Protein AF-A0A2W2B4K6-F1 (afdb_monomer_lite)

Structure (mmCIF, N/CA/C/O backbone):
data_AF-A0A2W2B4K6-F1
#
_entry.id   AF-A0A2W2B4K6-F1
#
loop_
_atom_site.group_PDB
_atom_site.id
_atom_site.type_symbol
_atom_site.label_atom_id
_atom_site.label_alt_id
_atom_site.label_comp_id
_atom_site.label_asym_id
_atom_site.label_entity_id
_atom_site.label_seq_id
_atom_site.pdbx_PDB_ins_code
_atom_site.Cartn_x
_atom_site.Cartn_y
_atom_site.Cartn_z
_atom_site.occupancy
_atom_site.B_iso_or_equiv
_atom_site.auth_seq_id
_atom_site.auth_comp_id
_atom_site.auth_asym_id
_atom_site.auth_atom_id
_atom_site.pdbx_PDB_model_num
ATOM 1 N N . MET A 1 1 ? 2.779 28.122 39.895 1.00 42.47 1 MET A N 1
ATOM 2 C CA . MET A 1 1 ? 2.710 26.647 40.014 1.00 42.47 1 MET A CA 1
ATOM 3 C C . MET A 1 1 ? 1.410 26.204 39.347 1.00 42.47 1 MET A C 1
ATOM 5 O O . MET A 1 1 ? 0.460 26.956 39.490 1.00 42.47 1 MET A O 1
ATOM 9 N N . ASN A 1 2 ? 1.430 25.113 38.557 1.00 39.84 2 ASN A N 1
ATOM 10 C CA . ASN A 1 2 ? 0.321 24.430 37.824 1.00 39.84 2 ASN A CA 1
ATOM 11 C C . ASN A 1 2 ? 0.581 24.137 36.326 1.00 39.84 2 ASN A C 1
ATOM 13 O O . ASN A 1 2 ? -0.271 23.566 35.656 1.00 39.84 2 ASN A O 1
ATOM 17 N N . GLY A 1 3 ? 1.775 24.418 35.790 1.00 47.66 3 GLY A N 1
ATOM 18 C CA . GLY A 1 3 ? 2.101 24.098 34.386 1.00 47.66 3 GLY A CA 1
ATOM 19 C C . GLY A 1 3 ? 2.196 22.598 34.047 1.00 47.66 3 GLY A C 1
ATOM 20 O O . GLY A 1 3 ? 2.200 22.253 32.872 1.00 47.66 3 GLY A O 1
ATOM 21 N N . GLY A 1 4 ? 2.275 21.709 35.048 1.00 59.69 4 GLY A N 1
ATOM 22 C CA . GLY A 1 4 ? 2.431 20.257 34.852 1.00 59.69 4 GLY A CA 1
ATOM 23 C C . GLY A 1 4 ? 1.150 19.427 35.003 1.00 59.69 4 GLY A C 1
ATOM 24 O O . GLY A 1 4 ? 1.074 18.337 34.445 1.00 59.69 4 GLY A O 1
ATOM 25 N N . GLU A 1 5 ? 0.134 19.929 35.711 1.00 73.75 5 GLU A N 1
ATOM 26 C CA . GLU A 1 5 ? -1.104 19.170 35.965 1.00 73.75 5 GLU A CA 1
ATOM 27 C C . GLU A 1 5 ? -1.989 19.079 34.719 1.00 73.75 5 GLU A C 1
ATOM 29 O O . GLU A 1 5 ? -2.530 18.018 34.417 1.00 73.75 5 GLU A O 1
ATOM 34 N N . PHE A 1 6 ? -2.090 20.168 33.951 1.00 79.38 6 PHE A N 1
ATOM 35 C CA . PHE A 1 6 ? -2.916 20.199 32.746 1.00 79.38 6 PHE A CA 1
ATOM 36 C C . PHE A 1 6 ? -2.385 19.276 31.629 1.00 79.38 6 PHE A C 1
ATOM 38 O O . PHE A 1 6 ? -3.159 18.448 31.154 1.00 79.38 6 PHE A O 1
ATOM 45 N N . PRO A 1 7 ? -1.087 19.300 31.244 1.00 79.75 7 PRO A N 1
ATOM 46 C CA . PRO A 1 7 ? -0.559 18.361 30.249 1.00 79.75 7 PRO A CA 1
ATOM 47 C C . PRO A 1 7 ? -0.682 16.891 30.662 1.00 79.75 7 PRO A C 1
ATOM 49 O O . PRO A 1 7 ? -0.942 16.042 29.813 1.00 79.75 7 PRO A O 1
ATOM 52 N N . LYS A 1 8 ? -0.525 16.591 31.960 1.00 84.00 8 LYS A N 1
ATOM 53 C CA . LYS A 1 8 ? -0.705 15.237 32.496 1.00 84.00 8 LYS A CA 1
ATOM 54 C C . LYS A 1 8 ? -2.150 14.766 32.320 1.00 84.00 8 LYS A C 1
ATOM 56 O O . LYS A 1 8 ? -2.368 13.699 31.759 1.00 84.00 8 LYS A O 1
ATOM 61 N N . LYS A 1 9 ? -3.119 15.601 32.706 1.00 87.06 9 LYS A N 1
ATOM 62 C CA . LYS A 1 9 ? -4.549 15.314 32.537 1.00 87.06 9 LYS A CA 1
ATOM 63 C C . LYS A 1 9 ? -4.937 15.117 31.067 1.00 87.06 9 LYS A C 1
ATOM 65 O O . LYS A 1 9 ? -5.669 14.192 30.748 1.00 87.06 9 LYS A O 1
ATOM 70 N N . VAL A 1 10 ? -4.399 15.935 30.158 1.00 86.44 10 VAL A N 1
ATOM 71 C CA . VAL A 1 10 ? -4.611 15.769 28.706 1.00 86.44 10 VAL A CA 1
ATOM 72 C C . VAL A 1 10 ? -4.097 14.407 28.221 1.00 86.44 10 VAL A C 1
ATOM 74 O O . VAL A 1 10 ? -4.743 13.780 27.384 1.00 86.44 10 VAL A O 1
ATOM 77 N N . GLY A 1 11 ? -2.962 13.935 28.747 1.00 86.50 11 GLY A N 1
ATOM 78 C CA . GLY A 1 11 ? -2.450 12.589 28.476 1.00 86.50 11 GLY A CA 1
ATOM 79 C C . GLY A 1 11 ? -3.381 11.487 28.989 1.00 86.50 11 GLY A C 1
ATOM 80 O O . GLY A 1 11 ? -3.758 10.607 28.220 1.00 86.50 11 GLY A O 1
ATOM 81 N N . GLU A 1 12 ? -3.815 11.588 30.248 1.00 90.25 12 GLU A N 1
ATOM 82 C CA . GLU A 1 12 ? -4.746 10.642 30.886 1.00 90.25 12 GLU A CA 1
ATOM 83 C C . GLU A 1 12 ? -6.092 10.556 30.139 1.00 90.25 12 GLU A C 1
ATOM 85 O O . GLU A 1 12 ? -6.600 9.457 29.906 1.00 90.25 12 GLU A O 1
ATOM 90 N N . ASP A 1 13 ? -6.633 11.694 29.686 1.00 91.81 13 ASP A N 1
ATOM 91 C CA . ASP A 1 13 ? -7.831 11.757 28.837 1.00 91.81 13 ASP A CA 1
ATOM 92 C C . ASP A 1 13 ? -7.611 11.023 27.506 1.00 91.81 13 ASP A C 1
ATOM 94 O O . ASP A 1 13 ? -8.485 10.293 27.037 1.00 91.81 13 ASP A O 1
ATOM 98 N N . GLY A 1 14 ? -6.429 11.187 26.903 1.00 92.94 14 GLY A N 1
ATOM 99 C CA . GLY A 1 14 ? -6.029 10.493 25.680 1.00 92.94 14 GLY A CA 1
ATOM 100 C C . GLY A 1 14 ? -6.038 8.979 25.829 1.00 92.94 14 GLY A C 1
ATOM 101 O O . GLY A 1 14 ? -6.604 8.266 24.999 1.00 92.94 14 GLY A O 1
ATOM 102 N N . GLU A 1 15 ? -5.451 8.485 26.914 1.00 94.25 15 GLU A N 1
ATOM 103 C CA . GLU A 1 15 ? -5.460 7.062 27.221 1.00 94.25 15 GLU A CA 1
ATOM 104 C C . GLU A 1 15 ? -6.865 6.539 27.557 1.00 94.25 15 GLU A C 1
ATOM 106 O O . GLU A 1 15 ? -7.205 5.423 27.162 1.00 94.25 15 GLU A O 1
ATOM 111 N N . LYS A 1 16 ? -7.698 7.321 28.266 1.00 94.31 16 LYS A N 1
ATOM 112 C CA . LYS A 1 16 ? -9.103 6.965 28.542 1.00 94.31 16 LYS A CA 1
ATOM 113 C C . LYS A 1 16 ? -9.888 6.819 27.239 1.00 94.31 16 LYS A C 1
ATOM 115 O O . LYS A 1 16 ? -10.525 5.789 27.039 1.00 94.31 16 LYS A O 1
ATOM 120 N N . MET A 1 17 ? -9.780 7.789 26.328 1.00 95.62 17 MET A N 1
ATOM 121 C CA . MET A 1 17 ? -10.431 7.717 25.015 1.00 95.62 17 MET A CA 1
ATOM 122 C C . MET A 1 17 ? -9.962 6.508 24.209 1.00 95.62 17 MET A C 1
ATOM 124 O O . MET A 1 17 ? -10.794 5.804 23.643 1.00 95.62 17 MET A O 1
ATOM 128 N N . MET A 1 18 ? -8.653 6.229 24.191 1.00 96.75 18 MET A N 1
ATOM 129 C CA . MET A 1 18 ? -8.112 5.037 23.534 1.00 96.75 18 MET A CA 1
ATOM 130 C C . MET A 1 18 ? -8.705 3.757 24.137 1.00 96.75 18 MET A C 1
ATOM 132 O O . MET A 1 18 ? -9.171 2.898 23.396 1.00 96.75 18 MET A O 1
ATOM 136 N N . ARG A 1 19 ? -8.727 3.628 25.471 1.00 95.94 19 ARG A N 1
ATOM 137 C CA . ARG A 1 19 ? -9.280 2.457 26.172 1.00 95.94 19 ARG A CA 1
ATOM 138 C C . ARG A 1 19 ? -10.757 2.234 25.851 1.00 95.94 19 ARG A C 1
ATOM 140 O O . ARG A 1 19 ? -11.129 1.120 25.488 1.00 95.94 19 ARG A O 1
ATOM 147 N N . GLU A 1 20 ? -11.583 3.274 25.933 1.00 95.75 20 GLU A N 1
ATOM 148 C CA . GLU A 1 20 ? -13.016 3.160 25.637 1.00 95.75 20 GLU A CA 1
ATOM 149 C C . GLU A 1 20 ? -13.277 2.896 24.147 1.00 95.75 20 GLU A C 1
ATOM 151 O O . GLU A 1 20 ? -14.120 2.065 23.811 1.00 95.75 20 GLU A O 1
ATOM 156 N N . PHE A 1 21 ? -12.508 3.512 23.242 1.00 96.81 21 PHE A N 1
ATOM 157 C CA . PHE A 1 21 ? -12.564 3.198 21.812 1.00 96.81 21 PHE A CA 1
ATOM 158 C C . PHE A 1 21 ? -12.221 1.727 21.543 1.00 96.81 21 PHE A C 1
ATOM 160 O O . PHE A 1 21 ? -12.970 1.021 20.870 1.00 96.81 21 PHE A O 1
ATOM 167 N N . LEU A 1 22 ? -11.112 1.243 22.106 1.00 97.00 22 LEU A N 1
ATOM 168 C CA . LEU A 1 22 ? -10.644 -0.130 21.931 1.00 97.00 22 LEU A CA 1
ATOM 169 C C . LEU A 1 22 ? -11.636 -1.149 22.510 1.00 97.00 22 LEU A C 1
ATOM 171 O O . LEU A 1 22 ? -11.929 -2.167 21.880 1.00 97.00 22 LEU A O 1
ATOM 175 N N . LYS A 1 23 ? -12.253 -0.843 23.652 1.00 95.38 23 LYS A N 1
ATOM 176 C CA . LYS A 1 23 ? -13.333 -1.649 24.231 1.00 95.38 23 LYS A CA 1
ATOM 177 C C . LYS A 1 23 ? -14.533 -1.787 23.287 1.00 95.38 23 LYS A C 1
ATOM 179 O O . LYS A 1 23 ? -15.067 -2.890 23.166 1.00 95.38 23 LYS A O 1
ATOM 184 N N . LEU A 1 24 ? -14.929 -0.718 22.587 1.00 93.56 24 LEU A N 1
ATOM 185 C CA . LEU A 1 24 ? -16.038 -0.749 21.617 1.00 93.56 24 LEU A CA 1
ATOM 186 C C . LEU A 1 24 ? -15.774 -1.677 20.429 1.00 93.56 24 LEU A C 1
ATOM 188 O O . LEU A 1 24 ? -16.715 -2.246 19.880 1.00 93.56 24 LEU A O 1
ATOM 192 N N . VAL A 1 25 ? -14.509 -1.849 20.049 1.00 95.69 25 VAL A N 1
ATOM 193 C CA . VAL A 1 25 ? -14.090 -2.710 18.934 1.00 95.69 25 VAL A CA 1
ATOM 194 C C . VAL A 1 25 ? -13.622 -4.097 19.395 1.00 95.69 25 VAL A C 1
ATOM 196 O O . VAL A 1 25 ? -12.942 -4.817 18.666 1.00 95.69 25 VAL A O 1
ATOM 199 N N . GLY A 1 26 ? -14.006 -4.496 20.612 1.00 94.69 26 GLY A N 1
ATOM 200 C CA . GLY A 1 26 ? -13.801 -5.846 21.138 1.00 94.69 26 GLY A CA 1
ATOM 201 C C . GLY A 1 26 ? -12.516 -6.057 21.936 1.00 94.69 26 GLY A C 1
ATOM 202 O O . GLY A 1 26 ? -12.251 -7.180 22.356 1.00 94.69 26 GLY A O 1
ATOM 203 N N . TRP A 1 27 ? -11.731 -5.009 22.191 1.00 96.25 27 TRP A N 1
ATOM 204 C CA . TRP A 1 27 ? -10.472 -5.084 22.943 1.00 96.25 27 TRP A CA 1
ATOM 205 C C . TRP A 1 27 ? -10.688 -4.717 24.420 1.00 96.25 27 TRP A C 1
ATOM 207 O O . TRP A 1 27 ? -9.952 -3.934 25.015 1.00 96.25 27 TRP A O 1
ATOM 217 N N . GLY A 1 28 ? -11.753 -5.255 25.024 1.00 89.12 28 GLY A N 1
ATOM 218 C CA . GLY A 1 28 ? -12.202 -4.870 26.370 1.00 89.12 28 GLY A CA 1
ATOM 219 C C . GLY A 1 28 ? -11.275 -5.292 27.516 1.00 89.12 28 GLY A C 1
ATOM 220 O O . GLY A 1 28 ? -11.374 -4.732 28.602 1.00 89.12 28 GLY A O 1
ATOM 221 N N . ALA A 1 29 ? -10.370 -6.246 27.280 1.00 89.19 29 ALA A N 1
ATOM 222 C CA . ALA A 1 29 ? -9.366 -6.713 28.240 1.00 89.19 29 ALA A CA 1
ATOM 223 C C . ALA A 1 29 ? -7.969 -6.142 27.929 1.00 89.19 29 ALA A C 1
ATOM 225 O O . ALA A 1 29 ? -6.971 -6.856 28.006 1.00 89.19 29 ALA A O 1
ATOM 226 N N . LEU A 1 30 ? -7.900 -4.872 27.515 1.00 91.94 30 LEU A N 1
ATOM 227 C CA . LEU A 1 30 ? -6.635 -4.186 27.257 1.00 91.94 30 LEU A CA 1
ATOM 228 C C . LEU A 1 30 ? -5.792 -4.155 28.540 1.00 91.94 30 LEU A C 1
ATOM 230 O O . LEU A 1 30 ? -6.211 -3.573 29.543 1.00 91.94 30 LEU A O 1
ATOM 234 N N . ALA A 1 31 ? -4.604 -4.758 28.502 1.00 90.88 31 ALA A N 1
ATOM 235 C CA . ALA A 1 31 ? -3.658 -4.643 29.600 1.00 90.88 31 ALA A CA 1
ATOM 236 C C . ALA A 1 31 ? -3.233 -3.169 29.744 1.00 90.88 31 ALA A C 1
ATOM 238 O O . ALA A 1 31 ? -3.033 -2.501 28.722 1.00 90.88 31 ALA A O 1
ATOM 239 N N . PRO A 1 32 ? -3.122 -2.646 30.979 1.00 87.69 32 PRO A N 1
ATOM 240 C CA . PRO A 1 32 ? -2.753 -1.255 31.223 1.00 87.69 32 PRO A CA 1
ATOM 241 C C . PRO A 1 32 ? -1.306 -0.968 30.794 1.00 87.69 32 PRO A C 1
ATOM 243 O O . PRO A 1 32 ? -0.609 -1.843 30.276 1.00 87.69 32 PRO A O 1
ATOM 246 N N . ALA A 1 33 ? -0.860 0.273 31.008 1.00 86.69 33 ALA A N 1
ATOM 247 C CA . ALA A 1 33 ? 0.490 0.703 30.669 1.00 86.69 33 ALA A CA 1
ATOM 248 C C . ALA A 1 33 ? 1.554 -0.286 31.177 1.00 86.69 33 ALA A C 1
ATOM 250 O O . ALA A 1 33 ? 1.508 -0.736 32.325 1.00 86.69 33 ALA A O 1
ATOM 251 N N . SER A 1 34 ? 2.501 -0.620 30.302 1.00 88.00 34 SER A N 1
ATOM 252 C CA . SER A 1 34 ? 3.526 -1.635 30.542 1.00 88.00 34 SER A CA 1
ATOM 253 C C . SER A 1 34 ? 4.903 -1.117 30.141 1.00 88.00 34 SER A C 1
ATOM 255 O O . SER A 1 34 ? 5.045 -0.318 29.207 1.00 88.00 34 SER A O 1
ATOM 257 N N . SER A 1 35 ? 5.914 -1.584 30.867 1.00 92.12 35 SER A N 1
ATOM 258 C CA . SER A 1 35 ? 7.314 -1.219 30.688 1.00 92.12 35 SER A CA 1
ATOM 259 C C . SER A 1 35 ? 8.160 -2.476 30.547 1.00 92.12 35 SER A C 1
ATOM 261 O O . SER A 1 35 ? 8.028 -3.404 31.340 1.00 92.12 35 SER A O 1
ATOM 263 N N . PHE A 1 36 ? 9.065 -2.486 29.573 1.00 93.69 36 PHE A N 1
ATOM 264 C CA . PHE A 1 36 ? 9.989 -3.597 29.336 1.00 93.69 36 PHE A CA 1
ATOM 265 C C . PHE A 1 36 ? 11.377 -3.091 28.944 1.00 93.69 36 PHE A C 1
ATOM 267 O O . PHE A 1 36 ? 11.570 -1.911 28.629 1.00 93.69 36 PHE A O 1
ATOM 274 N N . SER A 1 37 ? 12.370 -3.973 29.012 1.00 94.00 37 SER A N 1
ATOM 275 C CA . SER A 1 37 ? 13.773 -3.597 28.868 1.00 94.00 37 SER A CA 1
ATOM 276 C C . SER A 1 37 ? 14.139 -3.350 27.403 1.00 94.00 37 SER A C 1
ATOM 278 O O . SER A 1 37 ? 13.664 -4.007 26.476 1.00 94.00 37 SER A O 1
ATOM 280 N N . CYS A 1 38 ? 15.020 -2.378 27.169 1.00 93.88 38 CYS A N 1
ATOM 281 C CA . CYS A 1 38 ? 15.533 -2.096 25.835 1.00 93.88 38 CYS A CA 1
ATOM 282 C C . CYS A 1 38 ? 16.722 -3.012 25.533 1.00 93.88 38 CYS A C 1
ATOM 284 O O . CYS A 1 38 ? 17.851 -2.746 25.939 1.00 93.88 38 CYS A O 1
ATOM 286 N N . SER A 1 39 ? 16.491 -4.066 24.749 1.00 92.19 39 SER A N 1
ATOM 287 C CA . SER A 1 39 ? 17.544 -5.005 24.326 1.00 92.19 39 SER A CA 1
ATOM 288 C C . SER A 1 39 ? 18.564 -4.404 23.344 1.00 92.19 39 SER A C 1
ATOM 290 O O . SER A 1 39 ? 19.517 -5.077 22.964 1.00 92.19 39 SER A O 1
ATOM 292 N N . LEU A 1 40 ? 18.349 -3.167 22.878 1.00 91.25 40 LEU A N 1
ATOM 293 C CA . LEU A 1 40 ? 19.156 -2.488 21.859 1.00 91.25 40 LEU A CA 1
ATOM 294 C C . LEU A 1 40 ? 19.541 -1.061 22.291 1.00 91.25 40 LEU A C 1
ATOM 296 O O . LEU A 1 40 ? 19.472 -0.130 21.490 1.00 91.25 40 LEU A O 1
ATOM 300 N N . GLY A 1 41 ? 19.923 -0.879 23.561 1.00 89.19 41 GLY A N 1
ATOM 301 C CA . GLY A 1 41 ? 20.151 0.437 24.180 1.00 89.19 41 GLY A CA 1
ATOM 302 C C . GLY A 1 41 ? 21.038 1.390 23.372 1.00 89.19 41 GLY A C 1
ATOM 303 O O . GLY A 1 41 ? 20.648 2.539 23.163 1.00 89.19 41 GLY A O 1
ATOM 304 N N . GLU A 1 42 ? 22.158 0.895 22.836 1.00 87.88 42 GLU A N 1
ATOM 305 C CA . GLU A 1 42 ? 23.093 1.676 22.010 1.00 87.88 42 GLU A CA 1
ATOM 306 C C . GLU A 1 42 ? 22.470 2.136 20.679 1.00 87.88 42 GLU A C 1
ATOM 308 O O . GLU A 1 42 ? 22.658 3.272 20.239 1.00 87.88 42 GLU A O 1
ATOM 313 N N . LYS A 1 43 ? 21.671 1.273 20.040 1.00 88.25 43 LYS A N 1
ATOM 314 C CA . LYS A 1 43 ? 20.946 1.600 18.801 1.00 88.25 43 LYS A CA 1
ATOM 315 C C . LYS A 1 43 ? 19.765 2.536 19.072 1.00 88.25 43 LYS A C 1
ATOM 317 O O . LYS A 1 43 ? 19.390 3.342 18.219 1.00 88.25 43 LYS A O 1
ATOM 322 N N . HIS A 1 44 ? 19.151 2.417 20.247 1.00 88.88 44 HIS A N 1
ATOM 323 C CA . HIS A 1 44 ? 17.943 3.137 20.645 1.00 88.88 44 HIS A CA 1
ATOM 324 C C . HIS A 1 44 ? 18.221 4.378 21.504 1.00 88.88 44 HIS A C 1
ATOM 326 O O . HIS A 1 44 ? 17.296 4.862 22.153 1.00 88.88 44 HIS A O 1
ATOM 332 N N . LYS A 1 45 ? 19.451 4.912 21.487 1.00 85.75 45 LYS A N 1
ATOM 333 C CA . LYS A 1 45 ? 19.875 6.075 22.282 1.00 85.75 45 LYS A CA 1
ATOM 334 C C . LYS A 1 45 ? 18.825 7.186 22.369 1.00 85.75 45 LYS A C 1
ATOM 336 O O . LYS A 1 45 ? 18.281 7.650 21.360 1.00 85.75 45 LYS A O 1
ATOM 341 N N . LEU A 1 46 ? 18.581 7.619 23.601 1.00 77.69 46 LEU A N 1
ATOM 342 C CA . LEU A 1 46 ? 17.797 8.798 23.945 1.00 77.69 46 LEU A CA 1
ATOM 343 C C . LEU A 1 46 ? 18.800 9.886 24.308 1.00 77.69 46 LEU A C 1
ATOM 345 O O . LEU A 1 46 ? 19.395 9.827 25.378 1.00 77.69 46 LEU A O 1
ATOM 349 N N . SER A 1 47 ? 18.989 10.875 23.431 1.00 78.06 47 SER A N 1
ATOM 350 C CA . SER A 1 47 ? 20.108 11.821 23.566 1.00 78.06 47 SER A CA 1
ATOM 351 C C . SER A 1 47 ? 21.454 11.070 23.496 1.00 78.06 47 SER A C 1
ATOM 353 O O . SER A 1 47 ? 21.618 10.189 22.651 1.00 78.06 47 SER A O 1
ATOM 355 N N . ASP A 1 48 ? 22.401 11.406 24.366 1.00 80.12 48 ASP A N 1
ATOM 356 C CA . ASP A 1 48 ? 23.738 10.818 24.435 1.00 80.12 48 ASP A CA 1
ATOM 357 C C . ASP A 1 48 ? 23.798 9.514 25.250 1.00 80.12 48 ASP A C 1
ATOM 359 O O . ASP A 1 48 ? 24.851 8.878 25.301 1.00 80.12 48 ASP A O 1
ATOM 363 N N . SER A 1 49 ? 22.694 9.093 25.881 1.00 85.38 49 SER A N 1
ATOM 364 C CA . SER A 1 49 ? 22.649 7.893 26.720 1.00 85.38 49 SER A CA 1
ATOM 365 C C . SER A 1 49 ? 21.910 6.727 26.069 1.00 85.38 49 SER A C 1
ATOM 367 O O . SER A 1 49 ? 20.917 6.884 25.348 1.00 85.38 49 SER A O 1
ATOM 369 N N . ASP A 1 50 ? 22.400 5.521 26.359 1.00 89.69 50 ASP A N 1
ATOM 370 C CA . ASP A 1 50 ? 21.760 4.278 25.946 1.00 89.69 50 ASP A CA 1
ATOM 371 C C . ASP A 1 50 ? 20.374 4.166 26.576 1.00 89.69 50 ASP A C 1
ATOM 373 O O . ASP A 1 50 ? 20.181 4.378 27.781 1.00 89.69 50 ASP A O 1
ATOM 377 N N . ARG A 1 51 ? 19.392 3.801 25.756 1.00 92.25 51 ARG A N 1
ATOM 378 C CA . ARG A 1 51 ? 18.023 3.616 26.226 1.00 92.25 51 ARG A CA 1
ATOM 379 C C . ARG A 1 51 ? 17.933 2.363 27.089 1.00 92.25 51 ARG A C 1
ATOM 381 O O . ARG A 1 51 ? 18.367 1.296 26.678 1.00 92.25 51 ARG A O 1
ATOM 388 N N . GLN A 1 52 ? 17.334 2.504 28.269 1.00 92.00 52 GLN A N 1
ATOM 389 C CA . GLN A 1 52 ? 17.221 1.415 29.247 1.00 92.00 52 GLN A CA 1
ATOM 390 C C . GLN A 1 52 ? 15.910 0.628 29.113 1.00 92.00 52 GLN A C 1
ATOM 392 O O . GLN A 1 52 ? 15.876 -0.569 29.378 1.00 92.00 52 GLN A O 1
ATOM 397 N N . GLY A 1 53 ? 14.835 1.270 28.652 1.00 93.00 53 GLY A N 1
ATOM 398 C CA . GLY A 1 53 ? 13.520 0.639 28.569 1.00 93.00 53 GLY A CA 1
ATOM 399 C C . GLY A 1 53 ? 12.568 1.304 27.583 1.00 93.00 53 GLY A C 1
ATOM 400 O O . GLY A 1 53 ? 12.813 2.407 27.078 1.00 93.00 53 GLY A O 1
ATOM 401 N N . HIS A 1 54 ? 11.473 0.604 27.324 1.00 94.12 54 HIS A N 1
ATOM 402 C CA . HIS A 1 54 ? 10.348 1.012 26.496 1.00 94.12 54 HIS A CA 1
ATOM 403 C C . HIS A 1 54 ? 9.084 1.074 27.348 1.00 94.12 54 HIS A C 1
ATOM 405 O O . HIS A 1 54 ? 8.926 0.274 28.265 1.00 94.12 54 HIS A O 1
ATOM 411 N N . ASN A 1 55 ? 8.197 2.014 27.024 1.00 93.50 55 ASN A N 1
ATOM 412 C CA . ASN A 1 55 ? 6.901 2.173 27.676 1.00 93.50 55 ASN A CA 1
ATOM 413 C C . ASN A 1 55 ? 5.813 2.175 26.606 1.00 93.50 55 ASN A C 1
ATOM 415 O O . ASN A 1 55 ? 5.982 2.801 25.557 1.00 93.50 55 ASN A O 1
ATOM 419 N N . VAL A 1 56 ? 4.712 1.487 26.883 1.00 95.25 56 VAL A N 1
ATOM 420 C CA . VAL A 1 56 ? 3.514 1.457 26.040 1.00 95.25 56 VAL A CA 1
ATOM 421 C C . VAL A 1 56 ? 2.288 1.709 26.907 1.00 95.25 56 VAL A C 1
ATOM 423 O O . VAL A 1 56 ? 2.273 1.350 28.082 1.00 95.25 56 VAL A O 1
ATOM 426 N N . ASP A 1 57 ? 1.264 2.325 26.326 1.00 96.31 57 ASP A N 1
ATOM 427 C CA . ASP A 1 57 ? 0.076 2.796 27.051 1.00 96.31 57 ASP A CA 1
ATOM 428 C C . ASP A 1 57 ? -0.993 1.689 27.187 1.00 96.31 57 ASP A C 1
ATOM 430 O O . ASP A 1 57 ? -1.935 1.806 27.972 1.00 96.31 57 ASP A O 1
ATOM 434 N N . GLY A 1 58 ? -0.838 0.592 26.439 1.00 95.44 58 GLY A N 1
ATOM 435 C CA . GLY A 1 58 ? -1.612 -0.632 26.619 1.00 95.44 58 GLY A CA 1
ATOM 436 C C . GLY A 1 58 ? -1.162 -1.766 25.703 1.00 95.44 58 GLY A C 1
ATOM 437 O O . GLY A 1 58 ? -0.458 -1.539 24.715 1.00 95.44 58 GLY A O 1
ATOM 438 N N . ILE A 1 59 ? -1.564 -2.993 26.035 1.00 96.06 59 ILE A N 1
ATOM 439 C CA . ILE A 1 59 ? -1.248 -4.193 25.248 1.00 96.06 59 ILE A CA 1
ATOM 440 C C . ILE A 1 59 ? -2.500 -5.041 25.067 1.00 96.06 59 ILE A C 1
ATOM 442 O O . ILE A 1 59 ? -3.228 -5.310 26.023 1.00 96.06 59 ILE A O 1
ATOM 446 N N . PHE A 1 60 ? -2.739 -5.495 23.839 1.00 95.62 60 PHE A N 1
ATOM 447 C CA . PHE A 1 60 ? -3.797 -6.453 23.535 1.00 95.62 60 PHE A CA 1
ATOM 448 C C . PHE A 1 60 ? -3.241 -7.595 22.695 1.00 95.62 60 PHE A C 1
ATOM 450 O O . PHE A 1 60 ? -2.484 -7.344 21.761 1.00 95.62 60 PHE A O 1
ATOM 457 N N . HIS A 1 61 ? -3.619 -8.836 22.994 1.00 94.12 61 HIS A N 1
ATOM 458 C CA . HIS A 1 61 ? -3.242 -9.978 22.169 1.00 94.12 61 HIS A CA 1
ATOM 459 C C . HIS A 1 61 ? -4.446 -10.873 21.879 1.00 94.12 61 HIS A C 1
ATOM 461 O O . HIS A 1 61 ? -5.308 -11.062 22.736 1.00 94.12 61 HIS A O 1
ATOM 467 N N . TYR A 1 62 ? -4.530 -11.389 20.654 1.00 93.94 62 TYR A N 1
ATOM 468 C CA . TYR A 1 62 ? -5.649 -12.218 20.194 1.00 93.94 62 TYR A CA 1
ATOM 469 C C . TYR A 1 62 ? -5.245 -13.100 19.008 1.00 93.94 62 TYR A C 1
ATOM 471 O O . TYR A 1 62 ? -4.353 -12.773 18.220 1.00 93.94 62 TYR A O 1
ATOM 479 N N . ALA A 1 63 ? -5.890 -14.260 18.923 1.00 93.19 63 ALA A N 1
ATOM 480 C CA . ALA A 1 63 ? -5.717 -15.209 17.840 1.00 93.19 63 ALA A CA 1
ATOM 481 C C . ALA A 1 63 ? -6.264 -14.560 16.562 1.00 93.19 63 ALA A C 1
ATOM 483 O O . ALA A 1 63 ? -7.428 -14.158 16.535 1.00 93.19 63 ALA A O 1
ATOM 484 N N . ASN A 1 64 ? -5.435 -14.395 15.530 1.00 93.75 64 ASN A N 1
ATOM 485 C CA . ASN A 1 64 ? -5.803 -13.569 14.385 1.00 93.75 64 ASN A CA 1
ATOM 486 C C . ASN A 1 64 ? -6.884 -14.269 13.530 1.00 93.75 64 ASN A C 1
ATOM 488 O O . ASN A 1 64 ? -6.627 -15.343 12.983 1.00 93.75 64 ASN A O 1
ATOM 492 N N . PRO A 1 65 ? -8.094 -13.696 13.378 1.00 93.94 65 PRO A N 1
ATOM 493 C CA . PRO A 1 65 ? -9.164 -14.332 12.604 1.00 93.94 65 PRO A CA 1
ATOM 494 C C . PRO A 1 65 ? -8.999 -14.159 11.084 1.00 93.94 65 PRO A C 1
ATOM 496 O O . PRO A 1 65 ? -9.723 -14.763 10.292 1.00 93.94 65 PRO A O 1
ATOM 499 N N . LEU A 1 66 ? -8.058 -13.313 10.654 1.00 94.62 66 LEU A N 1
ATOM 500 C CA . LEU A 1 66 ? -7.731 -13.088 9.246 1.00 94.62 66 LEU A CA 1
ATOM 501 C C . LEU A 1 66 ? -6.503 -13.893 8.800 1.00 94.62 66 LEU A C 1
ATOM 503 O O . LEU A 1 66 ? -6.252 -13.983 7.597 1.00 94.62 66 LEU A O 1
ATOM 507 N N . ASN A 1 67 ? -5.766 -14.486 9.745 1.00 93.56 67 ASN A N 1
ATOM 508 C CA . ASN A 1 67 ? -4.630 -15.371 9.509 1.00 93.56 67 ASN A CA 1
ATOM 509 C C . ASN A 1 67 ? -4.506 -16.393 10.653 1.00 93.56 67 ASN A C 1
ATOM 511 O O . ASN A 1 67 ? -4.037 -16.058 11.738 1.00 93.56 67 ASN A O 1
ATOM 515 N N . HIS A 1 68 ? -4.924 -17.638 10.420 1.00 91.81 68 HIS A N 1
ATOM 516 C CA . HIS A 1 68 ? -5.005 -18.650 11.479 1.00 91.81 68 HIS A CA 1
ATOM 517 C C . HIS A 1 68 ? -3.635 -19.130 11.983 1.00 91.81 68 HIS A C 1
ATOM 519 O O . HIS A 1 68 ? -3.569 -19.686 13.077 1.00 91.81 68 HIS A O 1
ATOM 525 N N . ASP A 1 69 ? -2.551 -18.838 11.261 1.00 90.81 69 ASP A N 1
ATOM 526 C CA . ASP A 1 69 ? -1.182 -19.165 11.677 1.00 90.81 69 ASP A CA 1
ATOM 527 C C . ASP A 1 69 ? -0.601 -18.146 12.674 1.00 90.81 69 ASP A C 1
ATOM 529 O O . ASP A 1 69 ? 0.488 -18.356 13.217 1.00 90.81 69 ASP A O 1
ATOM 533 N N . GLU A 1 70 ? -1.301 -17.030 12.917 1.00 92.06 70 GLU A N 1
ATOM 534 C CA . GLU A 1 70 ? -0.768 -15.884 13.652 1.00 92.06 70 GLU A CA 1
ATOM 535 C C . GLU A 1 70 ? -1.536 -15.538 14.934 1.00 92.06 70 GLU A C 1
ATOM 537 O O . GLU A 1 70 ? -2.762 -15.651 15.063 1.00 92.06 70 GLU A O 1
ATOM 542 N N . THR A 1 71 ? -0.747 -15.047 15.880 1.00 93.81 71 THR A N 1
ATOM 543 C CA . THR A 1 71 ? -1.130 -14.418 17.138 1.00 93.81 71 THR A CA 1
ATOM 544 C C . THR A 1 71 ? -0.710 -12.962 17.056 1.00 93.81 71 THR A C 1
ATOM 546 O O . THR A 1 71 ? 0.489 -12.684 17.022 1.00 93.81 71 THR A O 1
ATOM 549 N N . ASP A 1 72 ? -1.653 -12.026 17.061 1.00 95.44 72 ASP A N 1
ATOM 550 C CA . ASP A 1 72 ? -1.289 -10.611 17.083 1.00 95.44 72 ASP A CA 1
ATOM 551 C C . ASP A 1 72 ? -1.051 -10.161 18.523 1.00 95.44 72 ASP A C 1
ATOM 553 O O . ASP A 1 72 ? -1.914 -10.354 19.375 1.00 95.44 72 ASP A O 1
ATOM 557 N N . VAL A 1 73 ? 0.105 -9.543 18.782 1.00 96.38 73 VAL A N 1
ATOM 558 C CA . VAL A 1 73 ? 0.422 -8.828 20.027 1.00 96.38 73 VAL A CA 1
ATOM 559 C C . VAL A 1 73 ? 0.553 -7.348 19.686 1.00 96.38 73 VAL A C 1
ATOM 561 O O . VAL A 1 73 ? 1.495 -6.931 19.011 1.00 96.38 73 VAL A O 1
ATOM 564 N N . VAL A 1 74 ? -0.413 -6.542 20.116 1.00 97.75 74 VAL A N 1
ATOM 565 C CA . VAL A 1 74 ? -0.513 -5.132 19.743 1.00 97.75 74 VAL A CA 1
ATOM 566 C C . VAL A 1 74 ? -0.033 -4.236 20.876 1.00 97.75 74 VAL A C 1
ATOM 568 O O . VAL A 1 74 ? -0.641 -4.195 21.944 1.00 97.75 74 VAL A O 1
ATOM 571 N N . LEU A 1 75 ? 1.030 -3.478 20.612 1.00 98.00 75 LEU A N 1
ATOM 572 C CA . LEU A 1 75 ? 1.549 -2.432 21.488 1.00 98.00 75 LEU A CA 1
ATOM 573 C C . LEU A 1 75 ? 0.851 -1.107 21.169 1.00 98.00 75 LEU A C 1
ATOM 575 O O . LEU A 1 75 ? 0.989 -0.581 20.064 1.00 98.00 75 LEU A O 1
ATOM 579 N N . CYS A 1 76 ? 0.110 -0.556 22.125 1.00 98.00 76 CYS A N 1
ATOM 580 C CA . CYS A 1 76 ? -0.670 0.662 21.936 1.00 98.00 76 CYS A CA 1
ATOM 581 C C . CYS A 1 76 ? 0.057 1.877 22.516 1.00 98.00 76 CYS A C 1
ATOM 583 O O . CYS A 1 76 ? 0.611 1.812 23.614 1.00 98.00 76 CYS A O 1
ATOM 585 N N . SER A 1 77 ? 0.012 3.006 21.810 1.00 97.44 77 SER A N 1
ATOM 586 C CA . SER A 1 77 ? 0.389 4.300 22.366 1.00 97.44 77 SER A CA 1
ATOM 587 C C . SER A 1 77 ? -0.635 5.383 22.046 1.00 97.44 77 SER A C 1
ATOM 589 O O . SER A 1 77 ? -1.014 5.566 20.890 1.00 97.44 77 SER A O 1
ATOM 591 N N . ALA A 1 78 ? -1.044 6.128 23.071 1.00 96.12 78 ALA A N 1
ATOM 592 C CA . ALA A 1 78 ? -1.974 7.240 22.983 1.00 96.12 78 ALA A CA 1
ATOM 593 C C . ALA A 1 78 ? -1.221 8.573 22.893 1.00 96.12 78 ALA A C 1
ATOM 595 O O . ALA A 1 78 ? -0.271 8.842 23.637 1.00 96.12 78 ALA A O 1
ATOM 596 N N . LYS A 1 79 ? -1.651 9.437 21.973 1.00 95.44 79 LYS A N 1
ATOM 597 C CA . LYS A 1 79 ? -1.193 10.821 21.829 1.00 95.44 79 LYS A CA 1
ATOM 598 C C . LYS A 1 79 ? -2.422 11.702 21.648 1.00 95.44 79 LYS A C 1
ATOM 600 O O . LYS A 1 79 ? -3.123 11.597 20.649 1.00 95.44 79 LYS A O 1
ATOM 605 N N . HIS A 1 80 ? -2.686 12.560 22.626 1.00 94.06 80 HIS A N 1
ATOM 606 C CA . HIS A 1 80 ? -3.858 13.426 22.624 1.00 94.06 80 HIS A CA 1
ATOM 607 C C . HIS A 1 80 ? -3.461 14.900 22.595 1.00 94.06 80 HIS A C 1
ATOM 609 O O . HIS A 1 80 ? -2.538 15.343 23.281 1.00 94.06 80 HIS A O 1
ATOM 615 N N . ASN A 1 81 ? -4.177 15.650 21.766 1.00 91.81 81 ASN A N 1
ATOM 616 C CA . ASN A 1 81 ? -4.038 17.079 21.588 1.00 91.81 81 ASN A CA 1
ATOM 617 C C . ASN A 1 81 ? -5.352 17.786 21.963 1.00 91.81 81 ASN A C 1
ATOM 619 O O . ASN A 1 81 ? -6.372 17.554 21.330 1.00 91.81 81 ASN A O 1
ATOM 623 N N . GLN A 1 82 ? -5.343 18.657 22.976 1.00 87.81 82 GLN A N 1
ATOM 624 C CA . GLN A 1 82 ? -6.572 19.323 23.429 1.00 87.81 82 GLN A CA 1
ATOM 625 C C . GLN A 1 82 ? -7.073 20.396 22.442 1.00 87.81 82 GLN A C 1
ATOM 627 O O . GLN A 1 82 ? -8.266 20.430 22.155 1.00 87.81 82 GLN A O 1
ATOM 632 N N . ASP A 1 83 ? -6.178 21.250 21.930 1.00 84.94 83 ASP A N 1
ATOM 633 C CA . ASP A 1 83 ? -6.558 22.418 21.115 1.00 84.94 83 ASP A CA 1
ATOM 634 C C . ASP A 1 83 ? -6.435 22.195 19.611 1.00 84.94 83 ASP A C 1
ATOM 636 O O . ASP A 1 83 ? -7.268 22.674 18.858 1.00 84.94 83 ASP A O 1
ATOM 640 N N . ALA A 1 84 ? -5.361 21.554 19.158 1.00 87.50 84 ALA A N 1
ATOM 641 C CA . ALA A 1 84 ? -5.121 21.201 17.763 1.00 87.50 84 ALA A CA 1
ATOM 642 C C . ALA A 1 84 ? -3.994 20.176 17.699 1.00 87.50 84 ALA A C 1
ATOM 644 O O . ALA A 1 84 ? -3.120 20.148 18.581 1.00 87.50 84 ALA A O 1
ATOM 645 N N . TYR A 1 85 ? -3.975 19.371 16.643 1.00 86.81 85 TYR A N 1
ATOM 646 C CA . TYR A 1 85 ? -2.889 18.440 16.393 1.00 86.81 85 TYR A CA 1
ATOM 647 C C . TYR A 1 85 ? -1.512 19.090 16.548 1.00 86.81 85 TYR A C 1
ATOM 649 O O . TYR A 1 85 ? -1.228 20.181 16.045 1.00 86.81 85 TYR A O 1
ATOM 657 N N . SER A 1 86 ? -0.616 18.388 17.242 1.00 79.00 86 SER A N 1
ATOM 658 C CA . SER A 1 86 ? 0.753 18.873 17.397 1.00 79.00 86 SER A CA 1
ATOM 659 C C . SER A 1 86 ? 1.491 18.964 16.057 1.00 79.00 86 SER A C 1
ATOM 661 O O . SER A 1 86 ? 1.112 18.338 15.066 1.00 79.00 86 SER A O 1
ATOM 663 N N . ALA A 1 87 ? 2.577 19.744 16.032 1.00 75.31 87 ALA A N 1
ATOM 664 C CA . ALA A 1 87 ? 3.389 19.933 14.835 1.00 75.31 87 ALA A CA 1
ATOM 665 C C . ALA A 1 87 ? 3.741 18.594 14.163 1.00 75.31 87 ALA A C 1
ATOM 667 O O . ALA A 1 87 ? 4.174 17.653 14.829 1.00 75.31 87 ALA A O 1
ATOM 668 N N . LYS A 1 88 ? 3.640 18.545 12.826 1.00 75.06 88 LYS A N 1
ATOM 669 C CA . LYS A 1 88 ? 3.924 17.352 12.003 1.00 75.06 88 LYS A CA 1
ATOM 670 C C . LYS A 1 88 ? 5.279 16.700 12.309 1.00 75.06 88 LYS A C 1
ATOM 672 O O . LYS A 1 88 ? 5.437 15.499 12.126 1.00 75.06 88 LYS A O 1
ATOM 677 N N . SER A 1 89 ? 6.253 17.477 12.790 1.00 74.12 89 SER A N 1
ATOM 678 C CA . SER A 1 89 ? 7.566 16.988 13.223 1.00 74.12 89 SER A CA 1
ATOM 679 C C . SER A 1 89 ? 7.493 15.976 14.375 1.00 74.12 89 SER A C 1
ATOM 681 O O . SER A 1 89 ? 8.333 15.082 14.445 1.00 74.12 89 SER A O 1
ATOM 683 N N . LYS A 1 90 ? 6.477 16.053 15.246 1.00 84.25 90 LYS A N 1
ATOM 684 C CA . LYS A 1 90 ? 6.295 15.110 16.361 1.00 84.25 90 LYS A CA 1
ATOM 685 C C . LYS A 1 90 ? 5.811 13.732 15.918 1.00 84.25 90 LYS A C 1
ATOM 687 O O . LYS A 1 90 ? 6.137 12.755 16.588 1.00 84.25 90 LYS A O 1
ATOM 692 N N . ALA A 1 91 ? 5.125 13.634 14.774 1.00 85.50 91 ALA A N 1
ATOM 693 C CA . ALA A 1 91 ? 4.660 12.363 14.213 1.00 85.50 91 ALA A CA 1
ATOM 694 C C . ALA A 1 91 ? 5.802 11.346 14.120 1.00 85.50 91 ALA A C 1
ATOM 696 O O . ALA A 1 91 ? 5.673 10.195 14.524 1.00 85.50 91 ALA A O 1
ATOM 697 N N . TYR A 1 92 ? 6.959 11.805 13.643 1.00 84.81 92 TYR A N 1
ATOM 698 C CA . TYR A 1 92 ? 8.134 10.964 13.510 1.00 84.81 92 TYR A CA 1
ATOM 699 C C . TYR A 1 92 ? 8.670 10.489 14.864 1.00 84.81 92 TYR A C 1
ATOM 701 O O . TYR A 1 92 ? 8.989 9.314 15.006 1.00 84.81 92 TYR A O 1
ATOM 709 N N . SER A 1 93 ? 8.715 11.368 15.868 1.00 88.12 93 SER A N 1
ATOM 710 C CA . SER A 1 93 ? 9.140 10.984 17.217 1.00 88.12 93 SER A CA 1
ATOM 711 C C . SER A 1 93 ? 8.238 9.899 17.802 1.00 88.12 93 SER A C 1
ATOM 713 O O . SER A 1 93 ? 8.747 8.935 18.362 1.00 88.12 93 SER A O 1
ATOM 715 N N . HIS A 1 94 ? 6.917 10.038 17.658 1.00 91.94 94 HIS A N 1
ATOM 716 C CA . HIS A 1 94 ? 5.952 9.051 18.148 1.00 91.94 94 HIS A CA 1
ATOM 717 C C . HIS A 1 94 ? 6.085 7.710 17.416 1.00 91.94 94 HIS A C 1
ATOM 719 O O . HIS A 1 94 ? 6.148 6.663 18.053 1.00 91.94 94 HIS A O 1
ATOM 725 N N . MET A 1 95 ? 6.209 7.744 16.087 1.00 92.31 95 MET A N 1
ATOM 726 C CA . MET A 1 95 ? 6.394 6.543 15.269 1.00 92.31 95 MET A CA 1
ATOM 727 C C . MET A 1 95 ? 7.715 5.833 15.563 1.00 92.31 95 MET A C 1
ATOM 729 O O . MET A 1 95 ? 7.741 4.613 15.674 1.00 92.31 95 MET A O 1
ATOM 733 N N . LYS A 1 96 ? 8.813 6.586 15.697 1.00 91.31 96 LYS A N 1
ATOM 734 C CA . LYS A 1 96 ? 10.135 6.034 16.008 1.00 91.31 96 LYS A CA 1
ATOM 735 C C . LYS A 1 96 ? 10.131 5.349 17.369 1.00 91.31 96 LYS A C 1
ATOM 737 O O . LYS A 1 96 ? 10.666 4.253 17.484 1.00 91.31 96 LYS A O 1
ATOM 742 N N . ASP A 1 97 ? 9.531 5.985 18.371 1.00 92.81 97 ASP A N 1
ATOM 743 C CA . ASP A 1 97 ? 9.442 5.432 19.719 1.00 92.81 97 ASP A CA 1
ATOM 744 C C . ASP A 1 97 ? 8.710 4.084 19.727 1.00 92.81 97 ASP A C 1
ATOM 746 O O . ASP A 1 97 ? 9.252 3.085 20.199 1.00 92.81 97 ASP A O 1
ATOM 750 N N . LEU A 1 98 ? 7.537 4.027 19.088 1.00 96.12 98 LEU A N 1
ATOM 751 C CA . LEU A 1 98 ? 6.755 2.799 18.965 1.00 96.12 98 LEU A CA 1
ATOM 752 C C . LEU A 1 98 ? 7.464 1.731 18.114 1.00 96.12 98 LEU A C 1
ATOM 754 O O . LEU A 1 98 ? 7.460 0.560 18.479 1.00 96.12 98 LEU A O 1
ATOM 758 N N . ALA A 1 99 ? 8.125 2.116 17.018 1.00 95.56 99 ALA A N 1
ATOM 759 C CA . ALA A 1 99 ? 8.891 1.192 16.179 1.00 95.56 99 ALA A CA 1
ATOM 760 C C . ALA A 1 99 ? 10.060 0.549 16.940 1.00 95.56 99 ALA A C 1
ATOM 762 O O . ALA A 1 99 ? 10.297 -0.648 16.811 1.00 95.56 99 ALA A O 1
ATOM 763 N N . GLN A 1 100 ? 10.769 1.323 17.766 1.00 95.00 100 GLN A N 1
ATOM 764 C CA . GLN A 1 100 ? 11.833 0.795 18.621 1.00 95.00 100 GLN A CA 1
ATOM 765 C C . GLN A 1 100 ? 11.281 -0.140 19.706 1.00 95.00 100 GLN A C 1
ATOM 767 O O . GLN A 1 100 ? 11.886 -1.175 19.981 1.00 95.00 100 GLN A O 1
ATOM 772 N N . SER A 1 101 ? 10.119 0.186 20.283 1.00 96.19 101 SER A N 1
ATOM 773 C CA . SER A 1 101 ? 9.416 -0.701 21.218 1.00 96.19 101 SER A CA 1
ATOM 774 C C . SER A 1 101 ? 9.059 -2.036 20.557 1.00 96.19 101 SER A C 1
ATOM 776 O O . SER A 1 101 ? 9.338 -3.088 21.125 1.00 96.19 101 SER A O 1
ATOM 778 N N . LEU A 1 102 ? 8.539 -2.017 19.325 1.00 96.75 102 LEU A N 1
ATOM 779 C CA . LEU A 1 102 ? 8.251 -3.231 18.551 1.00 96.75 102 LEU A CA 1
ATOM 780 C C . LEU A 1 102 ? 9.507 -4.027 18.197 1.00 96.75 102 LEU A C 1
ATOM 782 O O . LEU A 1 102 ? 9.459 -5.252 18.151 1.00 96.75 102 LEU A O 1
ATOM 786 N N . GLU A 1 103 ? 10.633 -3.352 17.967 1.00 95.56 103 GLU A N 1
ATOM 787 C CA . GLU A 1 103 ? 11.899 -4.025 17.690 1.00 95.56 103 GLU A CA 1
ATOM 788 C C . GLU A 1 103 ? 12.437 -4.776 18.924 1.00 95.56 103 GLU A C 1
ATOM 790 O O . GLU A 1 103 ? 13.073 -5.828 18.780 1.00 95.56 103 GLU A O 1
ATOM 795 N N . CYS A 1 104 ? 12.207 -4.246 20.130 1.00 95.81 104 CYS A N 1
ATOM 796 C CA . CYS A 1 104 ? 12.684 -4.825 21.390 1.00 95.81 104 CYS A CA 1
ATOM 797 C C . CYS A 1 104 ? 11.710 -5.822 22.030 1.00 95.81 104 CYS A C 1
ATOM 799 O O . CYS A 1 104 ? 12.175 -6.801 22.601 1.00 95.81 104 CYS A O 1
ATOM 801 N N . ALA A 1 105 ? 10.396 -5.638 21.896 1.00 94.44 105 ALA A N 1
ATOM 802 C CA . ALA A 1 105 ? 9.376 -6.507 22.493 1.00 94.44 105 ALA A CA 1
ATOM 803 C C . ALA A 1 105 ? 9.584 -8.023 22.262 1.00 94.44 105 ALA A C 1
ATOM 805 O O . ALA A 1 105 ? 9.575 -8.766 23.239 1.00 94.44 105 ALA A O 1
ATOM 806 N N . PRO A 1 106 ? 9.844 -8.521 21.035 1.00 93.00 106 PRO A N 1
ATOM 807 C CA . PRO A 1 106 ? 10.104 -9.948 20.826 1.00 93.00 106 PRO A CA 1
ATOM 808 C C . PRO A 1 106 ? 11.454 -10.426 21.392 1.00 93.00 106 PRO A C 1
ATOM 810 O O . PRO A 1 106 ? 11.668 -11.633 21.500 1.00 93.00 106 PRO A O 1
ATOM 813 N N . LYS A 1 107 ? 12.381 -9.508 21.710 1.00 93.50 107 LYS A N 1
ATOM 814 C CA . LYS A 1 107 ? 13.727 -9.805 22.235 1.00 93.50 107 LYS A CA 1
ATOM 815 C C . LYS A 1 107 ? 13.787 -9.807 23.764 1.00 93.50 107 LYS A C 1
ATOM 817 O O . LYS A 1 107 ? 14.695 -10.413 24.328 1.00 93.50 107 LYS A O 1
ATOM 822 N N . ASP A 1 108 ? 12.863 -9.119 24.427 1.00 91.81 108 ASP A N 1
ATOM 823 C CA . ASP A 1 108 ? 12.727 -9.165 25.879 1.00 91.81 108 ASP A CA 1
ATOM 824 C C . ASP A 1 108 ? 12.049 -10.486 26.267 1.00 91.81 108 ASP A C 1
ATOM 826 O O . ASP A 1 108 ? 10.874 -10.707 25.978 1.00 91.81 108 ASP A O 1
ATOM 830 N N . PHE A 1 109 ? 12.820 -11.395 26.871 1.00 87.62 109 PHE A N 1
ATOM 831 C CA . PHE A 1 109 ? 12.342 -12.730 27.232 1.00 87.62 109 PHE A CA 1
ATOM 832 C C . PHE A 1 109 ? 11.173 -12.671 28.219 1.00 87.62 109 PHE A C 1
ATOM 834 O O . PHE A 1 109 ? 10.167 -13.343 28.005 1.00 87.62 109 PHE A O 1
ATOM 841 N N . SER A 1 110 ? 11.287 -11.840 29.261 1.00 87.81 110 SER A N 1
ATOM 842 C CA . SER A 1 110 ? 10.252 -11.691 30.285 1.00 87.81 110 SER A CA 1
ATOM 843 C C . SER A 1 110 ? 8.951 -11.221 29.649 1.00 87.81 110 SER A C 1
ATOM 845 O O . SER A 1 110 ? 7.924 -11.872 29.808 1.00 87.81 110 SER A O 1
ATOM 847 N N . PHE A 1 111 ? 9.023 -10.167 28.837 1.00 89.19 111 PHE A N 1
ATOM 848 C CA . PHE A 1 111 ? 7.867 -9.607 28.151 1.00 89.19 111 PHE A CA 1
ATOM 849 C C . PHE A 1 111 ? 7.254 -10.583 27.139 1.00 89.19 111 PHE A C 1
ATOM 851 O O . PHE A 1 111 ? 6.045 -10.787 27.106 1.00 89.19 111 PHE A O 1
ATOM 858 N N . ASN A 1 112 ? 8.073 -11.223 26.301 1.00 87.75 112 ASN A N 1
ATOM 859 C CA . ASN A 1 112 ? 7.587 -12.157 25.285 1.00 87.75 112 ASN A CA 1
ATOM 860 C C . ASN A 1 112 ? 6.924 -13.398 25.915 1.00 87.75 112 ASN A C 1
ATOM 862 O O . ASN A 1 112 ? 5.933 -13.906 25.375 1.00 87.75 112 ASN A O 1
ATOM 866 N N . SER A 1 113 ? 7.424 -13.857 27.068 1.00 86.19 113 SER A N 1
ATOM 867 C CA . SER A 1 113 ? 6.888 -15.026 27.776 1.00 86.19 113 SER A CA 1
ATOM 868 C C . SER A 1 113 ? 5.460 -14.831 28.310 1.00 86.19 113 SER A C 1
ATOM 870 O O . SER A 1 113 ? 4.719 -15.801 28.445 1.00 86.19 113 SER A O 1
ATOM 872 N N . GLU A 1 114 ? 5.003 -13.586 28.501 1.00 86.06 114 GLU A N 1
ATOM 873 C CA . GLU A 1 114 ? 3.639 -13.278 28.973 1.00 86.06 114 GLU A CA 1
ATOM 874 C C . GLU A 1 114 ? 2.535 -13.737 27.999 1.00 86.06 114 GLU A C 1
ATOM 876 O O . GLU A 1 114 ? 1.381 -13.906 28.390 1.00 86.06 114 GLU A O 1
ATOM 881 N N . PHE A 1 115 ? 2.884 -13.968 26.730 1.00 82.88 115 PHE A N 1
ATOM 882 C CA . PHE A 1 115 ? 1.940 -14.267 25.647 1.00 82.88 115 PHE A CA 1
ATOM 883 C C . PHE A 1 115 ? 2.047 -15.717 25.129 1.00 82.88 115 PHE A C 1
ATOM 885 O O . PHE A 1 115 ? 1.752 -15.980 23.965 1.00 82.88 115 PHE A O 1
ATOM 892 N N . GLU A 1 116 ? 2.538 -16.664 25.935 1.00 60.56 116 GLU A N 1
ATOM 893 C CA . GLU A 1 116 ? 2.977 -18.015 25.513 1.00 60.56 116 GLU A CA 1
ATOM 894 C C . GLU A 1 116 ? 1.899 -19.057 25.147 1.00 60.56 116 GLU A C 1
ATOM 896 O O . GLU A 1 116 ? 2.220 -20.224 24.957 1.00 60.56 116 GLU A O 1
ATOM 901 N N . ASN A 1 117 ? 0.637 -18.681 24.949 1.00 55.16 117 ASN A N 1
ATOM 902 C CA . ASN A 1 117 ? -0.446 -19.674 24.953 1.00 55.16 117 ASN A CA 1
ATOM 903 C C . ASN A 1 117 ? -0.974 -20.189 23.606 1.00 55.16 117 ASN A C 1
ATOM 905 O O . ASN A 1 117 ? -1.950 -20.934 23.637 1.00 55.16 117 ASN A O 1
ATOM 909 N N . TRP A 1 118 ? -0.384 -19.875 22.448 1.00 57.59 118 TRP A N 1
ATOM 910 C CA . TRP A 1 118 ? -0.903 -20.365 21.157 1.00 57.59 118 TRP A CA 1
ATOM 911 C C . TRP A 1 118 ? 0.174 -21.079 20.337 1.00 57.59 118 TRP A C 1
ATOM 913 O O . TRP A 1 118 ? 1.274 -20.555 20.185 1.00 57.59 118 TRP A O 1
ATOM 923 N N . ASP A 1 119 ? -0.182 -22.212 19.717 1.00 74.75 119 ASP A N 1
ATOM 924 C CA . ASP A 1 119 ? 0.605 -22.949 18.699 1.00 74.75 119 ASP A CA 1
ATOM 925 C C . ASP A 1 119 ? 0.893 -22.116 17.422 1.00 74.75 119 ASP A C 1
ATOM 927 O O . ASP A 1 119 ? 1.303 -22.634 16.384 1.00 74.75 119 ASP A O 1
ATOM 931 N N . ARG A 1 120 ? 0.646 -20.806 17.480 1.00 87.00 120 ARG A N 1
ATOM 932 C CA . ARG A 1 120 ? 0.651 -19.841 16.386 1.00 87.00 120 ARG A CA 1
ATOM 933 C C . ARG A 1 120 ? 1.817 -18.873 16.536 1.00 87.00 120 ARG A C 1
ATOM 935 O O . ARG A 1 120 ? 2.220 -18.501 17.641 1.00 87.00 120 ARG A O 1
ATOM 942 N N . LYS A 1 121 ? 2.330 -18.390 15.409 1.00 91.00 121 LYS A N 1
ATOM 943 C CA . LYS A 1 121 ? 3.431 -17.425 15.363 1.00 91.00 121 LYS A CA 1
ATOM 944 C C . LYS A 1 121 ? 2.996 -16.080 15.959 1.00 91.00 121 LYS A C 1
ATOM 946 O O . LYS A 1 121 ? 2.044 -15.469 15.482 1.00 91.00 121 LYS A O 1
ATOM 951 N N . LYS A 1 122 ? 3.733 -15.573 16.954 1.00 92.56 122 LYS A N 1
ATOM 952 C CA . LYS A 1 122 ? 3.526 -14.221 17.503 1.00 92.56 122 LYS A CA 1
ATOM 953 C C . LYS A 1 122 ? 3.995 -13.155 16.513 1.00 92.56 122 LYS A C 1
ATOM 955 O O . LYS A 1 122 ? 5.133 -13.201 16.041 1.00 92.56 122 LYS A O 1
ATOM 960 N N . VAL A 1 123 ? 3.140 -12.177 16.243 1.00 94.56 123 VAL A N 1
ATOM 961 C CA . VAL A 1 123 ? 3.436 -11.016 15.401 1.00 94.56 123 VAL A CA 1
ATOM 962 C C . VAL A 1 123 ? 3.169 -9.747 16.202 1.00 94.56 123 VAL A C 1
ATOM 964 O O . VAL A 1 123 ? 2.052 -9.496 16.648 1.00 94.56 123 VAL A O 1
ATOM 967 N N . TYR A 1 124 ? 4.216 -8.947 16.397 1.00 96.75 124 TYR A N 1
ATOM 968 C CA . TYR A 1 124 ? 4.154 -7.717 17.182 1.00 96.75 124 TYR A CA 1
ATOM 969 C C . TYR A 1 124 ? 3.805 -6.530 16.289 1.00 96.75 124 TYR A C 1
ATOM 971 O O . TYR A 1 124 ? 4.569 -6.191 15.385 1.00 96.75 124 TYR A O 1
ATOM 979 N N . LYS A 1 125 ? 2.674 -5.876 16.564 1.00 97.81 125 LYS A N 1
ATOM 980 C CA . LYS A 1 125 ? 2.147 -4.743 15.786 1.00 97.81 125 LYS A CA 1
ATOM 981 C C . LYS A 1 125 ? 1.963 -3.520 16.676 1.00 97.81 125 LYS A C 1
ATOM 983 O O . LYS A 1 125 ? 1.709 -3.646 17.869 1.00 97.81 125 LYS A O 1
ATOM 988 N N . GLY A 1 126 ? 2.103 -2.326 16.117 1.00 98.12 126 GLY A N 1
ATOM 989 C CA . GLY A 1 126 ? 1.910 -1.071 16.841 1.00 98.12 126 GLY A CA 1
ATOM 990 C C . GLY A 1 126 ? 0.563 -0.438 16.534 1.00 98.12 126 GLY A C 1
ATOM 991 O O . GLY A 1 126 ? 0.151 -0.414 15.378 1.00 98.12 126 GLY A O 1
ATOM 992 N N . LEU A 1 127 ? -0.081 0.144 17.538 1.00 98.44 127 LEU A N 1
ATOM 993 C CA . LEU A 1 127 ? -1.216 1.042 17.366 1.00 98.44 127 LEU A CA 1
ATOM 994 C C . LEU A 1 127 ? -0.854 2.417 17.928 1.00 98.44 127 LEU A C 1
ATOM 996 O O . LEU A 1 127 ? -0.685 2.570 19.134 1.00 98.44 127 LEU A O 1
ATOM 1000 N N . LEU A 1 128 ? -0.752 3.422 17.064 1.00 97.81 128 LEU A N 1
ATOM 1001 C CA . LEU A 1 128 ? -0.606 4.816 17.463 1.00 97.81 128 LEU A CA 1
ATOM 1002 C C . LEU A 1 128 ? -1.976 5.497 17.396 1.00 97.81 128 LEU A C 1
ATOM 1004 O O . LEU A 1 128 ? -2.443 5.864 16.319 1.00 97.81 128 LEU A O 1
ATOM 1008 N N . PHE A 1 129 ? -2.609 5.676 18.551 1.00 97.31 129 PHE A N 1
ATOM 1009 C CA . PHE A 1 129 ? -3.868 6.400 18.692 1.00 97.31 129 PHE A CA 1
ATOM 1010 C C . PHE A 1 129 ? -3.572 7.893 18.851 1.00 97.31 129 PHE A C 1
ATOM 1012 O O . PHE A 1 129 ? -3.244 8.354 19.946 1.00 97.31 129 PHE A O 1
ATOM 1019 N N . TRP A 1 130 ? -3.613 8.641 17.746 1.00 95.56 130 TRP A N 1
ATOM 1020 C CA . TRP A 1 130 ? -3.206 10.042 17.703 1.00 95.56 130 TRP A CA 1
ATOM 1021 C C . TRP A 1 130 ? -4.366 10.957 17.323 1.00 95.56 130 TRP A C 1
ATOM 1023 O O . TRP A 1 130 ? -4.701 11.123 16.151 1.00 95.56 130 TRP A O 1
ATOM 1033 N N . ILE A 1 131 ? -4.946 11.601 18.330 1.00 95.50 131 ILE A N 1
ATOM 1034 C CA . ILE A 1 131 ? -6.206 12.333 18.203 1.00 95.50 131 ILE A CA 1
ATOM 1035 C C . ILE A 1 131 ? -6.124 13.768 18.721 1.00 95.50 131 ILE A C 1
ATOM 1037 O O . ILE A 1 131 ? -5.298 14.110 19.574 1.00 95.50 131 ILE A O 1
ATOM 1041 N N . SER A 1 132 ? -7.042 14.591 18.230 1.00 94.31 132 SER A N 1
ATOM 1042 C CA . SER A 1 132 ? -7.278 15.961 18.668 1.00 94.31 132 SER A CA 1
ATOM 1043 C C . SER A 1 132 ? -8.714 16.132 19.164 1.00 94.31 132 SER A C 1
ATOM 1045 O O . SER A 1 132 ? -9.650 15.698 18.495 1.00 94.31 132 SER A O 1
ATOM 1047 N N . SER A 1 133 ? -8.897 16.793 20.311 1.00 93.62 133 SER A N 1
ATOM 1048 C CA . SER A 1 133 ? -10.219 17.195 20.819 1.00 93.62 133 SER A CA 1
ATOM 1049 C C . SER A 1 133 ? -10.778 18.447 20.122 1.00 93.62 133 SER A C 1
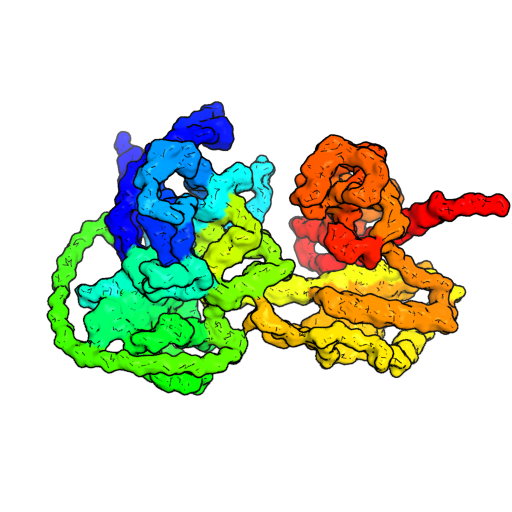ATOM 1051 O O . SER A 1 133 ? -11.863 18.900 20.486 1.00 93.62 133 SER A O 1
ATOM 1053 N N . ASN A 1 134 ? -10.072 19.030 19.145 1.00 92.56 134 ASN A N 1
ATOM 1054 C CA . ASN A 1 134 ? -10.564 20.195 18.414 1.00 92.56 134 ASN A CA 1
ATOM 1055 C C . ASN A 1 134 ? -11.763 19.831 17.518 1.00 92.56 134 ASN A C 1
ATOM 1057 O O . ASN A 1 134 ? -11.598 19.030 16.592 1.00 92.56 134 ASN A O 1
ATOM 1061 N N . PRO A 1 135 ? -12.938 20.468 17.693 1.00 88.12 135 PRO A N 1
ATOM 1062 C CA . PRO A 1 135 ? -14.102 20.204 16.851 1.00 88.12 135 PRO A CA 1
ATOM 1063 C C . PRO A 1 135 ? -13.861 20.421 15.349 1.00 88.12 135 PRO A C 1
ATOM 1065 O O . PRO A 1 135 ? -14.431 19.692 14.541 1.00 88.12 135 PRO A O 1
ATOM 1068 N N . SER A 1 136 ? -13.006 21.376 14.952 1.00 89.00 136 SER A N 1
ATOM 1069 C CA . SER A 1 136 ? -12.699 21.617 13.532 1.00 89.00 136 SER A CA 1
ATOM 1070 C C . SER A 1 136 ? -11.835 20.524 12.902 1.00 89.00 136 SER A C 1
ATOM 1072 O O . SER A 1 136 ? -11.756 20.447 11.681 1.00 89.00 136 SER A O 1
ATOM 1074 N N . GLU A 1 137 ? -11.185 19.688 13.714 1.00 91.19 137 GLU A N 1
ATOM 1075 C CA . GLU A 1 137 ? -10.309 18.604 13.260 1.00 91.19 137 GLU A CA 1
ATOM 1076 C C . GLU A 1 137 ? -10.990 17.226 13.349 1.00 91.19 137 GLU A C 1
ATOM 1078 O O . GLU A 1 137 ? -10.349 16.206 13.108 1.00 91.19 137 GLU A O 1
ATOM 1083 N N . ARG A 1 138 ? -12.286 17.153 13.696 1.00 87.81 138 ARG A N 1
ATOM 1084 C CA . ARG A 1 138 ? -13.015 15.887 13.934 1.00 87.81 138 ARG A CA 1
ATOM 1085 C C . ARG A 1 138 ? -12.950 14.902 12.760 1.00 87.81 138 ARG A C 1
ATOM 1087 O O . ARG A 1 138 ? -12.818 13.701 12.980 1.00 87.81 138 ARG A O 1
ATOM 1094 N N . ASN A 1 139 ? -13.018 15.417 11.535 1.00 86.81 139 ASN A N 1
ATOM 1095 C CA . ASN A 1 139 ? -12.981 14.622 10.302 1.00 86.81 139 ASN A CA 1
ATOM 1096 C C . ASN A 1 139 ? -11.661 14.810 9.534 1.00 86.81 139 ASN A C 1
ATOM 1098 O O . ASN A 1 139 ? -11.547 14.420 8.372 1.00 86.81 139 ASN A O 1
ATOM 1102 N N . GLU A 1 140 ? -10.649 15.421 10.162 1.00 90.06 140 GLU A N 1
ATOM 1103 C CA . GLU A 1 140 ? -9.349 15.607 9.530 1.00 90.06 140 GLU A CA 1
ATOM 1104 C C . GLU A 1 140 ? -8.494 14.337 9.578 1.00 90.06 140 GLU A C 1
ATOM 1106 O O . GLU A 1 140 ? -8.391 13.655 10.599 1.00 90.06 140 GLU A O 1
ATOM 1111 N N . SER A 1 141 ? -7.817 14.073 8.460 1.00 91.62 141 SER A N 1
ATOM 1112 C CA . SER A 1 141 ? -6.811 13.023 8.333 1.00 91.62 141 SER A CA 1
ATOM 1113 C C . SER A 1 141 ? -5.419 13.601 8.592 1.00 91.62 141 SER A C 1
ATOM 1115 O O . SER A 1 141 ? -4.867 14.362 7.786 1.00 91.62 141 SER A O 1
ATOM 1117 N N . MET A 1 142 ? -4.830 13.261 9.738 1.00 90.94 142 MET A N 1
ATOM 1118 C CA . MET A 1 142 ? -3.431 13.584 10.015 1.00 90.94 142 MET A CA 1
ATOM 1119 C C . MET A 1 142 ? -2.499 12.701 9.184 1.00 90.94 142 MET A C 1
ATOM 1121 O O . MET A 1 142 ? -1.422 13.151 8.783 1.00 90.94 142 MET A O 1
ATOM 1125 N N . VAL A 1 143 ? -2.922 11.476 8.868 1.00 92.44 143 VAL A N 1
ATOM 1126 C CA . VAL A 1 143 ? -2.186 10.563 7.990 1.00 92.44 143 VAL A CA 1
ATOM 1127 C C . VAL A 1 143 ? -1.916 11.215 6.632 1.00 92.44 143 VAL A C 1
ATOM 1129 O O . VAL A 1 143 ? -0.763 11.241 6.189 1.00 92.44 143 VAL A O 1
ATOM 1132 N N . ASP A 1 144 ? -2.917 11.844 6.011 1.00 90.69 144 ASP A N 1
ATOM 1133 C CA . ASP A 1 144 ? -2.748 12.543 4.726 1.00 90.69 144 ASP A CA 1
ATOM 1134 C C . ASP A 1 144 ? -1.732 13.687 4.836 1.00 90.69 144 ASP A C 1
ATOM 1136 O O . ASP A 1 144 ? -0.914 13.920 3.942 1.00 90.69 144 ASP A O 1
ATOM 1140 N N . LYS A 1 145 ? -1.719 14.374 5.984 1.00 89.25 145 LYS A N 1
ATOM 1141 C CA . LYS A 1 145 ? -0.829 15.509 6.252 1.00 89.25 145 LYS A CA 1
ATOM 1142 C C . LYS A 1 145 ? 0.634 15.103 6.474 1.00 89.25 145 LYS A C 1
ATOM 1144 O O . LYS A 1 145 ? 1.499 15.969 6.276 1.00 89.25 145 LYS A O 1
ATOM 1149 N N . ILE A 1 146 ? 0.917 13.867 6.904 1.00 88.69 146 ILE A N 1
ATOM 1150 C CA . ILE A 1 146 ? 2.273 13.384 7.246 1.00 88.69 146 ILE A CA 1
ATOM 1151 C C . ILE A 1 146 ? 2.850 12.381 6.239 1.00 88.69 146 ILE A C 1
ATOM 1153 O O . ILE A 1 146 ? 4.074 12.258 6.165 1.00 88.69 146 ILE A O 1
ATOM 1157 N N . SER A 1 147 ? 2.007 11.701 5.455 1.00 88.50 147 SER A N 1
ATOM 1158 C CA . SER A 1 147 ? 2.393 10.583 4.578 1.00 88.50 147 SER A CA 1
ATOM 1159 C C . SER A 1 147 ? 3.574 10.910 3.666 1.00 88.50 147 SER A C 1
ATOM 1161 O O . SER A 1 147 ? 4.591 10.220 3.703 1.00 88.50 147 SER A O 1
ATOM 1163 N N . ASP A 1 148 ? 3.515 12.017 2.922 1.00 85.56 148 ASP A N 1
ATOM 1164 C CA . ASP A 1 148 ? 4.599 12.415 2.011 1.00 85.56 148 ASP A CA 1
ATOM 1165 C C . ASP A 1 148 ? 5.940 12.625 2.734 1.00 85.56 148 ASP A C 1
ATOM 1167 O O . ASP A 1 148 ? 7.006 12.426 2.155 1.00 85.56 148 ASP A O 1
ATOM 1171 N N . GLY A 1 149 ? 5.910 13.021 4.010 1.00 81.31 149 GLY A N 1
ATOM 1172 C CA . GLY A 1 149 ? 7.105 13.166 4.837 1.00 81.31 149 GLY A CA 1
ATOM 1173 C C . GLY A 1 149 ? 7.726 11.832 5.256 1.00 81.31 149 GLY A C 1
ATOM 1174 O O . GLY A 1 149 ? 8.928 11.789 5.495 1.00 81.31 149 GLY A O 1
ATOM 1175 N N . PHE A 1 150 ? 6.940 10.760 5.352 1.00 81.62 150 PHE A N 1
ATOM 1176 C CA . PHE A 1 150 ? 7.430 9.404 5.627 1.00 81.62 150 PHE A CA 1
ATOM 1177 C C . PHE A 1 150 ? 7.825 8.641 4.357 1.00 81.62 150 PHE A C 1
ATOM 1179 O O . PHE A 1 150 ? 8.581 7.673 4.436 1.00 81.62 150 PHE A O 1
ATOM 1186 N N . LEU A 1 151 ? 7.327 9.072 3.194 1.00 81.56 151 LEU A N 1
ATOM 1187 C CA . LEU A 1 151 ? 7.676 8.499 1.890 1.00 81.56 151 LEU A CA 1
ATOM 1188 C C . LEU A 1 151 ? 8.971 9.059 1.302 1.00 81.56 151 LEU A C 1
ATOM 1190 O O . LEU A 1 151 ? 9.589 8.407 0.463 1.00 81.56 151 LEU A O 1
ATOM 1194 N N . LYS A 1 152 ? 9.406 10.241 1.740 1.00 71.94 152 LYS A N 1
ATOM 1195 C CA . LYS A 1 152 ? 10.718 10.781 1.374 1.00 71.94 152 LYS A CA 1
ATOM 1196 C C . LYS A 1 152 ? 11.807 9.960 2.066 1.00 71.94 152 LYS A C 1
ATOM 1198 O O . LYS A 1 152 ? 11.822 9.865 3.291 1.00 71.94 152 LYS A O 1
ATOM 1203 N N . GLU A 1 153 ? 12.690 9.350 1.273 1.00 51.78 153 GLU A N 1
ATOM 1204 C CA . GLU A 1 153 ? 13.782 8.506 1.785 1.00 51.78 153 GLU A CA 1
ATOM 1205 C C . GLU A 1 153 ? 14.821 9.316 2.584 1.00 51.78 153 GLU A C 1
ATOM 1207 O O . GLU A 1 153 ? 15.466 8.746 3.463 1.00 51.78 153 GLU A O 1
ATOM 1212 N N . ASP A 1 154 ? 14.889 10.637 2.377 1.00 49.38 154 ASP A N 1
ATOM 1213 C CA . ASP A 1 154 ? 15.873 11.522 3.000 1.00 49.38 154 ASP A CA 1
ATOM 1214 C C . ASP A 1 154 ? 15.204 12.658 3.796 1.00 49.38 154 ASP A C 1
ATOM 1216 O O . ASP A 1 154 ? 14.404 13.445 3.278 1.00 49.38 154 ASP A O 1
ATOM 1220 N N . ASP A 1 155 ? 15.548 12.743 5.080 1.00 47.88 155 ASP A N 1
ATOM 1221 C CA . ASP A 1 155 ? 15.368 13.941 5.901 1.00 47.88 155 ASP A CA 1
ATOM 1222 C C . ASP A 1 155 ? 16.385 15.012 5.444 1.00 47.88 155 ASP A C 1
ATOM 1224 O O . ASP A 1 155 ? 17.477 14.635 5.013 1.00 47.88 155 ASP A O 1
ATOM 1228 N N . PRO A 1 156 ? 16.114 16.329 5.550 1.00 45.41 156 PRO A N 1
ATOM 1229 C CA . PRO A 1 156 ? 17.129 17.380 5.382 1.00 45.41 156 PRO A CA 1
ATOM 1230 C C . PRO A 1 156 ? 18.439 17.150 6.163 1.00 45.41 156 PRO A C 1
ATOM 1232 O O . PRO A 1 156 ? 19.478 17.632 5.724 1.00 45.41 156 PRO A O 1
ATOM 1235 N N . ASP A 1 157 ? 18.406 16.363 7.244 1.00 47.84 157 ASP A N 1
ATOM 1236 C CA . ASP A 1 157 ? 19.574 15.996 8.058 1.00 47.84 157 ASP A CA 1
ATOM 1237 C C . ASP A 1 157 ? 20.239 14.660 7.644 1.00 47.84 157 ASP A C 1
ATOM 1239 O O . ASP A 1 157 ? 21.078 14.119 8.368 1.00 47.84 157 ASP A O 1
ATOM 1243 N N . GLY A 1 158 ? 19.858 14.076 6.500 1.00 42.19 158 GLY A N 1
ATOM 1244 C CA . GLY A 1 158 ? 20.507 12.892 5.917 1.00 42.19 158 GLY A CA 1
ATOM 1245 C C . GLY A 1 158 ? 20.280 11.571 6.665 1.00 42.19 158 GLY A C 1
ATOM 1246 O O . GLY A 1 158 ? 20.928 10.572 6.352 1.00 42.19 158 GLY A O 1
ATOM 1247 N N . LYS A 1 159 ? 19.371 11.531 7.651 1.00 45.47 159 LYS A N 1
ATOM 1248 C CA . LYS A 1 159 ? 19.012 10.306 8.383 1.00 45.47 159 LYS A CA 1
ATOM 1249 C C . LYS A 1 159 ? 17.634 9.797 7.941 1.00 45.47 159 LYS A C 1
ATOM 1251 O O . LYS A 1 159 ? 16.633 10.473 8.171 1.00 45.47 159 LYS A O 1
ATOM 1256 N N . PRO A 1 160 ? 17.538 8.607 7.332 1.00 53.25 160 PRO A N 1
ATOM 1257 C CA . PRO A 1 160 ? 16.258 8.057 6.911 1.00 53.25 160 PRO A CA 1
ATOM 1258 C C . PRO A 1 160 ? 15.383 7.732 8.130 1.00 53.25 160 PRO A C 1
ATOM 1260 O O . PRO A 1 160 ? 15.787 6.975 9.009 1.00 53.25 160 PRO A O 1
ATOM 1263 N N . ARG A 1 161 ? 14.174 8.308 8.166 1.00 67.94 161 ARG A N 1
ATOM 1264 C CA . ARG A 1 161 ? 13.316 8.410 9.361 1.00 67.94 161 ARG A CA 1
ATOM 1265 C C . ARG A 1 161 ? 13.092 7.059 10.076 1.00 67.94 161 ARG A C 1
ATOM 1267 O O . ARG A 1 161 ? 13.537 6.873 11.194 1.00 67.94 161 ARG A O 1
ATOM 1274 N N . LEU A 1 162 ? 12.475 6.055 9.460 1.00 77.31 162 LEU A N 1
ATOM 1275 C CA . LEU A 1 162 ? 12.256 4.746 10.124 1.00 77.31 162 LEU A CA 1
ATOM 1276 C C . LEU A 1 162 ? 13.222 3.642 9.661 1.00 77.31 162 LEU A C 1
ATOM 1278 O O . LEU A 1 162 ? 13.044 2.473 9.993 1.00 77.31 162 LEU A O 1
ATOM 1282 N N . ARG A 1 163 ? 14.234 3.980 8.853 1.00 74.25 163 ARG A N 1
ATOM 1283 C CA . ARG A 1 163 ? 15.098 2.970 8.227 1.00 74.25 163 ARG A CA 1
ATOM 1284 C C . ARG A 1 163 ? 16.060 2.383 9.251 1.00 74.25 163 ARG A C 1
ATOM 1286 O O . ARG A 1 163 ? 16.642 3.094 10.061 1.00 74.25 163 ARG A O 1
ATOM 1293 N N . GLY A 1 164 ? 16.253 1.072 9.159 1.00 76.56 164 GLY A N 1
ATOM 1294 C CA . GLY A 1 164 ? 17.139 0.330 10.048 1.00 76.56 164 GLY A CA 1
ATOM 1295 C C . GLY A 1 164 ? 16.492 -0.076 11.370 1.00 76.56 164 GLY A C 1
ATOM 1296 O O . GLY A 1 164 ? 17.140 -0.791 12.123 1.00 76.56 164 GLY A O 1
ATOM 1297 N N . ILE A 1 165 ? 15.244 0.317 11.648 1.00 86.56 165 ILE A N 1
ATOM 1298 C CA . ILE A 1 165 ? 14.456 -0.196 12.778 1.00 86.56 165 ILE A CA 1
ATOM 1299 C C . ILE A 1 165 ? 13.662 -1.406 12.282 1.00 86.56 165 ILE A C 1
ATOM 1301 O O . ILE A 1 165 ? 12.957 -1.304 11.278 1.00 86.56 165 ILE A O 1
ATOM 1305 N N . ASN A 1 166 ? 13.802 -2.550 12.950 1.00 90.56 166 ASN A N 1
ATOM 1306 C CA . ASN A 1 166 ? 13.133 -3.786 12.547 1.00 90.56 166 ASN A CA 1
ATOM 1307 C C . ASN A 1 166 ? 11.803 -3.956 13.292 1.00 90.56 166 ASN A C 1
ATOM 1309 O O . ASN A 1 166 ? 11.801 -4.240 14.485 1.00 90.56 166 ASN A O 1
ATOM 1313 N N . PHE A 1 167 ? 10.686 -3.801 12.588 1.00 94.38 167 PHE A N 1
ATOM 1314 C CA . PHE A 1 167 ? 9.337 -3.988 13.120 1.00 94.38 167 PHE A CA 1
ATOM 1315 C C . PHE A 1 167 ? 8.407 -4.507 12.017 1.00 94.38 167 PHE A C 1
ATOM 1317 O O . PHE A 1 167 ? 8.705 -4.350 10.833 1.00 94.38 167 PHE A O 1
ATOM 1324 N N . ASP A 1 168 ? 7.280 -5.113 12.397 1.00 95.25 168 ASP A N 1
ATOM 1325 C CA . ASP A 1 168 ? 6.289 -5.605 11.435 1.00 95.25 168 ASP A CA 1
ATOM 1326 C C . ASP A 1 168 ? 5.492 -4.438 10.834 1.00 95.25 168 ASP A C 1
ATOM 1328 O O . ASP A 1 168 ? 5.768 -3.977 9.721 1.00 95.25 168 ASP A O 1
ATOM 1332 N N . SER A 1 169 ? 4.543 -3.906 11.609 1.00 96.69 169 SER A N 1
ATOM 1333 C CA . SER A 1 169 ? 3.651 -2.839 11.173 1.00 96.69 169 SER A CA 1
ATOM 1334 C C . SER A 1 169 ? 3.190 -1.939 12.324 1.00 96.69 169 SER A C 1
ATOM 1336 O O . SER A 1 169 ? 3.088 -2.368 13.472 1.00 96.69 169 SER A O 1
ATOM 1338 N N . ILE A 1 170 ? 2.916 -0.669 12.015 1.00 98.00 170 ILE A N 1
ATOM 1339 C CA . ILE A 1 170 ? 2.311 0.323 12.912 1.00 98.00 170 ILE A CA 1
ATOM 1340 C C . ILE A 1 170 ? 1.084 0.923 12.226 1.00 98.00 170 ILE A C 1
ATOM 1342 O O . ILE A 1 170 ? 1.180 1.412 11.102 1.00 98.00 170 ILE A O 1
ATOM 1346 N N . TYR A 1 171 ? -0.039 0.930 12.932 1.00 98.19 171 TYR A N 1
ATOM 1347 C CA . TYR A 1 171 ? -1.327 1.465 12.507 1.00 98.19 171 TYR A CA 1
ATOM 1348 C C . TYR A 1 171 ? -1.554 2.800 13.203 1.00 98.19 171 TYR A C 1
ATOM 1350 O O . TYR A 1 171 ? -1.534 2.871 14.431 1.00 98.19 171 TYR A O 1
ATOM 1358 N N . VAL A 1 172 ? -1.736 3.866 12.432 1.00 97.50 172 VAL A N 1
ATOM 1359 C CA . VAL A 1 172 ? -2.008 5.205 12.957 1.00 97.50 172 VAL A CA 1
ATOM 1360 C C . VAL A 1 172 ? -3.500 5.473 12.856 1.00 97.50 172 VAL A C 1
ATOM 1362 O O . VAL A 1 172 ? -4.047 5.525 11.756 1.00 97.50 172 VAL A O 1
ATOM 1365 N N . LEU A 1 173 ? -4.144 5.661 14.004 1.00 96.81 173 LEU A N 1
ATOM 1366 C CA . LEU A 1 173 ? -5.529 6.101 14.096 1.00 96.81 173 LEU A CA 1
ATOM 1367 C C . LEU A 1 173 ? -5.567 7.601 14.349 1.00 96.81 173 LEU A C 1
ATOM 1369 O O . LEU A 1 173 ? -5.170 8.056 15.422 1.00 96.81 173 LEU A O 1
ATOM 1373 N N . ASP A 1 174 ? -6.037 8.346 13.355 1.00 95.75 174 ASP A N 1
ATOM 1374 C CA . ASP A 1 174 ? -6.326 9.771 13.460 1.00 95.75 174 ASP A CA 1
ATOM 1375 C C . ASP A 1 174 ? -7.825 10.040 13.631 1.00 95.75 174 ASP A C 1
ATOM 1377 O O . ASP A 1 174 ? -8.647 9.121 13.621 1.00 95.75 174 ASP A O 1
ATOM 1381 N N . ASN A 1 175 ? -8.183 11.311 13.807 1.00 96.00 175 ASN A N 1
ATOM 1382 C CA . ASN A 1 175 ? -9.552 11.748 14.038 1.00 96.00 175 ASN A CA 1
ATOM 1383 C C . ASN A 1 175 ? -10.518 11.214 12.976 1.00 96.00 175 ASN A C 1
ATOM 1385 O O . ASN A 1 175 ? -11.547 10.652 13.342 1.00 96.00 175 ASN A O 1
ATOM 1389 N N . LYS A 1 176 ? -10.173 11.298 11.683 1.00 94.94 176 LYS A N 1
ATOM 1390 C CA . LYS A 1 176 ? -11.015 10.755 10.608 1.00 94.94 176 LYS A CA 1
ATOM 1391 C C . LYS A 1 176 ? -11.320 9.267 10.820 1.00 94.94 176 LYS A C 1
ATOM 1393 O O . LYS A 1 176 ? -12.486 8.871 10.781 1.00 94.94 176 LYS A O 1
ATOM 1398 N N . LYS A 1 177 ? -10.302 8.437 11.079 1.00 95.94 177 LYS A N 1
ATOM 1399 C CA . LYS A 1 177 ? -10.503 6.986 11.258 1.00 95.94 177 LYS A CA 1
ATOM 1400 C C . LYS A 1 177 ? -11.219 6.628 12.556 1.00 95.94 177 LYS A C 1
ATOM 1402 O O . LYS A 1 177 ? -12.095 5.760 12.538 1.00 95.94 177 LYS A O 1
ATOM 1407 N N . VAL A 1 178 ? -10.919 7.320 13.653 1.00 97.19 178 VAL A N 1
ATOM 1408 C CA . VAL A 1 178 ? -11.628 7.130 14.926 1.00 97.19 178 VAL A CA 1
ATOM 1409 C C . VAL A 1 178 ? -13.098 7.520 14.783 1.00 97.19 178 VAL A C 1
ATOM 1411 O O . VAL A 1 178 ? -13.960 6.729 15.164 1.00 97.19 178 VAL A O 1
ATOM 1414 N N . THR A 1 179 ? -13.399 8.671 14.173 1.00 96.81 179 THR A N 1
ATOM 1415 C CA . THR A 1 179 ? -14.774 9.128 13.929 1.00 96.81 179 THR A CA 1
ATOM 1416 C C . THR A 1 179 ? -15.548 8.124 13.083 1.00 96.81 179 THR A C 1
ATOM 1418 O O . THR A 1 179 ? -16.656 7.751 13.468 1.00 96.81 179 THR A O 1
ATOM 1421 N N . PHE A 1 180 ? -14.972 7.625 11.984 1.00 97.50 180 PHE A N 1
ATOM 1422 C CA . PHE A 1 180 ? -15.632 6.648 11.114 1.00 97.50 180 PHE A CA 1
ATOM 1423 C C . PHE A 1 180 ? -15.984 5.343 11.849 1.00 97.50 180 PHE A C 1
ATOM 1425 O O . PHE A 1 180 ? -17.138 4.900 11.821 1.00 97.50 180 PHE A O 1
ATOM 1432 N N . ILE A 1 181 ? -15.017 4.735 12.547 1.00 97.75 181 ILE A N 1
ATOM 1433 C CA . ILE A 1 181 ? -15.236 3.462 13.254 1.00 97.75 181 ILE A CA 1
ATOM 1434 C C . ILE A 1 181 ? -16.200 3.654 14.428 1.00 97.75 181 ILE A C 1
ATOM 1436 O O . ILE A 1 181 ? -17.149 2.880 14.574 1.00 97.75 181 ILE A O 1
ATOM 1440 N N . TYR A 1 182 ? -16.001 4.703 15.234 1.00 97.06 182 TYR A N 1
ATOM 1441 C CA . TYR A 1 182 ? -16.874 5.019 16.365 1.00 97.06 182 TYR A CA 1
ATOM 1442 C C . TYR A 1 182 ? -18.320 5.224 15.909 1.00 97.06 182 TYR A C 1
ATOM 1444 O O . TYR A 1 182 ? -19.242 4.630 16.470 1.00 97.06 182 TYR A O 1
ATOM 1452 N N . SER A 1 183 ? -18.506 5.997 14.839 1.00 96.56 183 SER A N 1
ATOM 1453 C CA . SER A 1 183 ? -19.817 6.292 14.270 1.00 96.56 183 SER A CA 1
ATOM 1454 C C . SER A 1 183 ? -20.508 5.054 13.711 1.00 96.56 183 SER A C 1
ATOM 1456 O O . SER A 1 183 ? -21.704 4.855 13.932 1.00 96.56 183 SER A O 1
ATOM 1458 N N . SER A 1 184 ? -19.753 4.172 13.057 1.00 97.56 184 SER A N 1
ATOM 1459 C CA . SER A 1 184 ? -20.258 2.900 12.533 1.00 97.56 184 SER A CA 1
ATOM 1460 C C . SER A 1 184 ? -20.757 1.984 13.656 1.00 97.56 184 SER A C 1
ATOM 1462 O O . SER A 1 184 ? -21.888 1.492 13.616 1.00 97.56 184 SER A O 1
ATOM 1464 N N . VAL A 1 185 ? -19.950 1.800 14.709 1.00 96.38 185 VAL A N 1
ATOM 1465 C CA . VAL A 1 185 ? -20.316 0.958 15.860 1.00 96.38 185 VAL A CA 1
ATOM 1466 C C . VAL A 1 185 ? -21.496 1.559 16.627 1.00 96.38 185 VAL A C 1
ATOM 1468 O O . VAL A 1 185 ? -22.438 0.835 16.952 1.00 96.38 185 VAL A O 1
ATOM 1471 N N . LYS A 1 186 ? -21.507 2.877 16.873 1.00 94.62 186 LYS A N 1
ATOM 1472 C CA . LYS A 1 186 ? -22.628 3.558 17.543 1.00 94.62 186 LYS A CA 1
ATOM 1473 C C . LYS A 1 186 ? -23.918 3.481 16.735 1.00 94.62 186 LYS A C 1
ATOM 1475 O O . LYS A 1 186 ? -24.962 3.185 17.311 1.00 94.62 186 LYS A O 1
ATOM 1480 N N . THR A 1 187 ? -23.849 3.6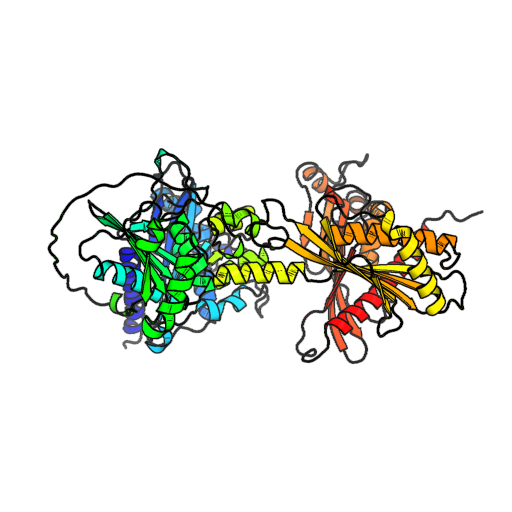59 15.417 1.00 94.31 187 THR A N 1
ATOM 1481 C CA . THR A 1 187 ? -25.009 3.482 14.531 1.00 94.31 187 THR A CA 1
ATOM 1482 C C . THR A 1 187 ? -25.562 2.062 14.646 1.00 94.31 187 THR A C 1
ATOM 1484 O O . THR A 1 187 ? -26.765 1.886 14.828 1.00 94.31 187 THR A O 1
ATOM 1487 N N . ALA A 1 188 ? -24.699 1.042 14.605 1.00 94.06 188 ALA A N 1
ATOM 1488 C CA . ALA A 1 188 ? -25.120 -0.351 14.747 1.00 94.06 188 ALA A CA 1
ATOM 1489 C C . ALA A 1 188 ? -25.789 -0.626 16.107 1.00 94.06 188 ALA A C 1
ATOM 1491 O O . ALA A 1 188 ? -26.857 -1.235 16.150 1.00 94.06 188 ALA A O 1
ATOM 1492 N N . GLN A 1 189 ? -25.206 -0.119 17.200 1.00 92.25 189 GLN A N 1
ATOM 1493 C CA . GLN A 1 189 ? -25.762 -0.231 18.554 1.00 92.25 189 GLN A CA 1
ATOM 1494 C C . GLN A 1 189 ? -27.124 0.466 18.694 1.00 92.25 189 GLN A C 1
ATOM 1496 O O . GLN A 1 189 ? -27.996 -0.041 19.390 1.00 92.25 189 GLN A O 1
ATOM 1501 N N . GLN A 1 190 ? -27.325 1.614 18.041 1.00 91.06 190 GLN A N 1
ATOM 1502 C CA . GLN A 1 190 ? -28.605 2.329 18.075 1.00 91.06 190 GLN A CA 1
ATOM 1503 C C . GLN A 1 190 ? -29.683 1.665 17.214 1.00 91.06 190 GLN A C 1
ATOM 1505 O O . GLN A 1 190 ? -30.852 1.668 17.592 1.00 91.06 190 GLN A O 1
ATOM 1510 N N . LEU A 1 191 ? -29.308 1.095 16.065 1.00 90.56 191 LEU A N 1
ATOM 1511 C CA . LEU A 1 191 ? -30.239 0.370 15.198 1.00 90.56 191 LEU A CA 1
ATOM 1512 C C . LEU A 1 191 ? -30.680 -0.966 15.801 1.00 90.56 191 LEU A C 1
ATOM 1514 O O . LEU A 1 191 ? -31.808 -1.393 15.560 1.00 90.56 191 LEU A O 1
ATOM 1518 N N . TYR A 1 192 ? -29.805 -1.610 16.577 1.00 89.88 192 TYR A N 1
ATOM 1519 C CA . TYR A 1 192 ? -30.071 -2.897 17.220 1.00 89.88 192 TYR A CA 1
ATOM 1520 C C . TYR A 1 192 ? -29.674 -2.867 18.704 1.00 89.88 192 TYR A C 1
ATOM 1522 O O . TYR A 1 192 ? -28.681 -3.487 19.101 1.00 89.88 192 TYR A O 1
ATOM 1530 N N . PRO A 1 193 ? -30.421 -2.124 19.541 1.00 87.44 193 PRO A N 1
ATOM 1531 C CA . PRO A 1 193 ? -30.086 -1.986 20.949 1.00 87.44 193 PRO A CA 1
ATOM 1532 C C . PRO A 1 193 ? -30.159 -3.325 21.684 1.00 87.44 193 PRO A C 1
ATOM 1534 O O . PRO A 1 193 ? -31.082 -4.106 21.482 1.00 87.44 193 PRO A O 1
ATOM 1537 N N . GLY A 1 194 ? -29.182 -3.591 22.552 1.00 83.44 194 GLY A N 1
ATOM 1538 C CA . GLY A 1 194 ? -29.110 -4.836 23.325 1.00 83.44 194 GLY A CA 1
ATOM 1539 C C . GLY A 1 194 ? -28.620 -6.059 22.539 1.00 83.44 194 GLY A C 1
ATOM 1540 O O . GLY A 1 194 ? -28.392 -7.106 23.144 1.00 83.44 194 GLY A O 1
ATOM 1541 N N . ASN A 1 195 ? -28.415 -5.950 21.223 1.00 87.38 195 ASN A N 1
ATOM 1542 C CA . ASN A 1 195 ? -27.810 -7.011 20.425 1.00 87.38 195 ASN A CA 1
ATOM 1543 C C . ASN A 1 195 ? -26.277 -6.971 20.484 1.00 87.38 195 ASN A C 1
ATOM 1545 O O . ASN A 1 195 ? -25.647 -5.917 20.575 1.00 87.38 195 ASN A O 1
ATOM 1549 N N . GLN A 1 196 ? -25.671 -8.154 20.379 1.00 87.56 196 GLN A N 1
ATOM 1550 C CA . GLN A 1 196 ? -24.232 -8.304 20.203 1.00 87.56 196 GLN A CA 1
ATOM 1551 C C . GLN A 1 196 ? -23.824 -7.797 18.815 1.00 87.56 196 GLN A C 1
ATOM 1553 O O . GLN A 1 196 ? -24.315 -8.280 17.796 1.00 87.56 196 GLN A O 1
ATOM 1558 N N . ILE A 1 197 ? -22.873 -6.867 18.794 1.00 92.31 197 ILE A N 1
ATOM 1559 C CA . ILE A 1 197 ? -22.197 -6.431 17.574 1.00 92.31 197 ILE A CA 1
ATOM 1560 C C . ILE A 1 197 ? -20.973 -7.322 17.339 1.00 92.31 197 ILE A C 1
ATOM 1562 O O . ILE A 1 197 ? -20.158 -7.508 18.244 1.00 92.31 197 ILE A O 1
ATOM 1566 N N . ASN A 1 198 ? -20.856 -7.862 16.128 1.00 95.44 198 ASN A N 1
ATOM 1567 C CA . ASN A 1 198 ? -19.701 -8.612 15.647 1.00 95.44 198 ASN A CA 1
ATOM 1568 C C . ASN A 1 198 ? -19.136 -7.950 14.378 1.00 95.44 198 ASN A C 1
ATOM 1570 O O . ASN A 1 198 ? -19.814 -7.176 13.705 1.00 95.44 198 ASN A O 1
ATOM 1574 N N . PHE A 1 199 ? -17.907 -8.286 14.016 1.00 96.19 199 PHE A N 1
ATOM 1575 C CA . PHE A 1 199 ? -17.224 -7.861 12.801 1.00 96.19 199 PHE A CA 1
ATOM 1576 C C . PHE A 1 199 ? -17.080 -9.044 11.858 1.00 96.19 199 PHE A C 1
ATOM 1578 O O . PHE A 1 199 ? -16.750 -10.146 12.293 1.00 96.19 199 PHE A O 1
ATOM 1585 N N . LEU A 1 200 ? -17.341 -8.821 10.573 1.00 93.81 200 LEU A N 1
ATOM 1586 C CA . LEU A 1 200 ? -17.197 -9.848 9.546 1.00 93.81 200 LEU A CA 1
ATOM 1587 C C . LEU A 1 200 ? -15.717 -10.180 9.312 1.00 93.81 200 LEU A C 1
ATOM 1589 O O . LEU A 1 200 ? -14.905 -9.277 9.132 1.00 93.81 200 LEU A O 1
ATOM 1593 N N . TYR A 1 201 ? -15.384 -11.463 9.203 1.00 93.38 201 TYR A N 1
ATOM 1594 C CA . TYR A 1 201 ? -14.058 -11.947 8.826 1.00 93.38 201 TYR A CA 1
ATOM 1595 C C . TYR A 1 201 ? -14.122 -12.565 7.420 1.00 93.38 201 TYR A C 1
ATOM 1597 O O . TYR A 1 201 ? -14.516 -13.724 7.263 1.00 93.38 201 TYR A O 1
ATOM 1605 N N . PRO A 1 202 ? -13.799 -11.798 6.360 1.00 90.44 202 PRO A N 1
ATOM 1606 C CA . PRO A 1 202 ? -13.817 -12.317 4.999 1.00 90.44 202 PRO A CA 1
ATOM 1607 C C . PRO A 1 202 ? -12.751 -13.401 4.820 1.00 90.44 202 PRO A C 1
ATOM 1609 O O . PRO A 1 202 ? -11.723 -13.407 5.496 1.00 90.44 202 PRO A O 1
ATOM 1612 N N . HIS A 1 203 ? -12.964 -14.307 3.867 1.00 89.12 203 HIS A N 1
ATOM 1613 C CA . HIS A 1 203 ? -11.959 -15.313 3.547 1.00 89.12 203 HIS A CA 1
ATOM 1614 C C . HIS A 1 203 ? -10.731 -14.666 2.888 1.00 89.12 203 HIS A C 1
ATOM 1616 O O . HIS A 1 203 ? -10.822 -14.104 1.794 1.00 89.12 203 HIS A O 1
ATOM 1622 N N . THR A 1 204 ? -9.582 -14.757 3.550 1.00 89.31 204 THR A N 1
ATOM 1623 C CA . THR A 1 204 ? -8.305 -14.170 3.113 1.00 89.31 204 THR A CA 1
ATOM 1624 C C . THR A 1 204 ? -7.403 -15.181 2.404 1.00 89.31 204 THR A C 1
ATOM 1626 O O . THR A 1 204 ? -6.362 -14.803 1.869 1.00 89.31 204 THR A O 1
ATOM 1629 N N . GLY A 1 205 ? -7.777 -16.465 2.442 1.00 86.00 205 GLY A N 1
ATOM 1630 C CA . GLY A 1 205 ? -6.923 -17.604 2.095 1.00 86.00 205 GLY A CA 1
ATOM 1631 C C . GLY A 1 205 ? -5.941 -18.008 3.201 1.00 86.00 205 GLY A C 1
ATOM 1632 O O . GLY A 1 205 ? -5.474 -19.141 3.200 1.00 86.00 205 GLY A O 1
ATOM 1633 N N . LEU A 1 206 ? -5.685 -17.120 4.171 1.00 88.12 206 LEU A N 1
ATOM 1634 C CA . LEU A 1 206 ? -4.861 -17.372 5.362 1.00 88.12 206 LEU A CA 1
ATOM 1635 C C . LEU A 1 206 ? -5.706 -17.807 6.575 1.00 88.12 206 LEU A C 1
ATOM 1637 O O . LEU A 1 206 ? -5.183 -18.302 7.567 1.00 88.12 206 LEU A O 1
ATOM 1641 N N . ASN A 1 207 ? -7.027 -17.631 6.510 1.00 88.81 207 ASN A N 1
ATOM 1642 C CA . ASN A 1 207 ? -7.983 -18.055 7.532 1.00 88.81 207 ASN A CA 1
ATOM 1643 C C . ASN A 1 207 ? -8.780 -19.295 7.094 1.00 88.81 207 ASN A C 1
ATOM 1645 O O . ASN A 1 207 ? -10.006 -19.282 7.005 1.00 88.81 207 ASN A O 1
ATOM 1649 N N . ASN A 1 208 ? -8.066 -20.369 6.753 1.00 84.00 208 ASN A N 1
ATOM 1650 C CA . ASN A 1 208 ? -8.639 -21.596 6.189 1.00 84.00 208 ASN A CA 1
ATOM 1651 C C . ASN A 1 208 ? -8.615 -22.810 7.138 1.00 84.00 208 ASN A C 1
ATOM 1653 O O . ASN A 1 208 ? -9.219 -23.826 6.796 1.00 84.00 208 ASN A O 1
ATOM 1657 N N . SER A 1 209 ? -7.963 -22.723 8.309 1.00 82.38 209 SER A N 1
ATOM 1658 C CA . SER A 1 209 ? -8.010 -23.787 9.333 1.00 82.38 209 SER A CA 1
ATOM 1659 C C . SER A 1 209 ? -9.471 -24.125 9.690 1.00 82.38 209 SER A C 1
ATOM 1661 O O . SER A 1 209 ? -10.179 -23.244 10.189 1.00 82.38 209 SER A O 1
ATOM 1663 N N . PRO A 1 210 ? -9.949 -25.368 9.455 1.00 78.44 210 PRO A N 1
ATOM 1664 C CA . PRO A 1 210 ? -11.345 -25.742 9.696 1.00 78.44 210 PRO A CA 1
ATOM 1665 C C . PRO A 1 210 ? -11.784 -25.604 11.156 1.00 78.44 210 PRO A C 1
ATOM 1667 O O . PRO A 1 210 ? -12.955 -25.348 11.419 1.00 78.44 210 PRO A O 1
ATOM 1670 N N . HIS A 1 211 ? -10.853 -25.774 12.098 1.00 76.94 211 HIS A N 1
ATOM 1671 C CA . HIS A 1 211 ? -11.128 -25.684 13.534 1.00 76.94 211 HIS A CA 1
ATOM 1672 C C . HIS A 1 211 ? -11.297 -24.239 14.019 1.00 76.94 211 HIS A C 1
ATOM 1674 O O . HIS A 1 211 ? -11.956 -24.011 15.030 1.00 76.94 211 HIS A O 1
ATOM 1680 N N . ASP A 1 212 ? -10.752 -23.275 13.275 1.00 76.06 212 ASP A N 1
ATOM 1681 C CA . ASP A 1 212 ? -10.746 -21.852 13.625 1.00 76.06 212 ASP A CA 1
ATOM 1682 C C . ASP A 1 212 ? -11.697 -21.021 12.749 1.00 76.06 212 ASP A C 1
ATOM 1684 O O . ASP A 1 212 ? -11.798 -19.806 12.913 1.00 76.06 212 ASP A O 1
ATOM 1688 N N . LEU A 1 213 ? -12.394 -21.655 11.798 1.00 81.44 213 LEU A N 1
ATOM 1689 C CA . LEU A 1 213 ? -13.209 -20.968 10.802 1.00 81.44 213 LEU A CA 1
ATOM 1690 C C . LEU A 1 213 ? -14.422 -20.282 11.450 1.00 81.44 213 LEU A C 1
ATOM 1692 O O . LEU A 1 213 ? -15.440 -20.912 11.738 1.00 81.44 213 LEU A O 1
ATOM 1696 N N . GLN A 1 214 ? -14.327 -18.965 11.619 1.00 84.38 214 GLN A N 1
ATOM 1697 C CA . GLN A 1 214 ? -15.421 -18.110 12.070 1.00 84.38 214 GLN A CA 1
ATOM 1698 C C . GLN A 1 214 ? -15.664 -16.997 11.042 1.00 84.38 214 GLN A C 1
ATOM 1700 O O . GLN A 1 214 ? -14.753 -16.219 10.773 1.00 84.38 214 GLN A O 1
ATOM 1705 N N . PRO A 1 215 ? -16.871 -16.880 10.456 1.00 85.75 215 PRO A N 1
ATOM 1706 C CA . PRO A 1 215 ? -17.162 -15.852 9.451 1.00 85.75 215 PRO A CA 1
ATOM 1707 C C . PRO A 1 215 ? -17.327 -14.447 10.051 1.00 85.75 215 PRO A C 1
ATOM 1709 O O . PRO A 1 215 ? -17.356 -13.463 9.314 1.00 85.75 215 PRO A O 1
ATOM 1712 N N . TYR A 1 216 ? -17.474 -14.342 11.372 1.00 92.44 216 TYR A N 1
ATOM 1713 C CA . TYR A 1 216 ? -17.522 -13.093 12.124 1.00 92.44 216 TYR A CA 1
ATOM 1714 C C . TYR A 1 216 ? -17.205 -13.340 13.602 1.00 92.44 216 TYR A C 1
ATOM 1716 O O . TYR A 1 216 ? -17.309 -14.466 14.086 1.00 92.44 216 TYR A O 1
ATOM 1724 N N . GLY A 1 217 ? -16.865 -12.282 14.337 1.00 93.12 217 GLY A N 1
ATOM 1725 C CA . GLY A 1 217 ? -16.625 -12.356 15.777 1.00 93.12 217 GLY A CA 1
ATOM 1726 C C . GLY A 1 217 ? -16.530 -10.988 16.449 1.00 93.12 217 GLY A C 1
ATOM 1727 O O . GLY A 1 217 ? -16.719 -9.955 15.822 1.00 93.12 217 GLY A O 1
ATOM 1728 N N . LYS A 1 218 ? -16.257 -10.970 17.754 1.00 95.00 218 LYS A N 1
ATOM 1729 C CA . LYS A 1 218 ? -16.343 -9.748 18.579 1.00 95.00 218 LYS A CA 1
ATOM 1730 C C . LYS A 1 218 ? -15.162 -8.792 18.413 1.00 95.00 218 LYS A C 1
ATOM 1732 O O . LYS A 1 218 ? -15.270 -7.638 18.807 1.00 95.00 218 LYS A O 1
ATOM 1737 N N . ILE A 1 219 ? -14.033 -9.282 17.908 1.00 96.00 219 ILE A N 1
ATOM 1738 C CA . ILE A 1 219 ? -12.766 -8.550 17.871 1.00 96.00 219 ILE A CA 1
ATOM 1739 C C . ILE A 1 219 ? -12.628 -7.897 16.503 1.00 96.00 219 ILE A C 1
ATOM 1741 O O . ILE A 1 219 ? -12.606 -8.592 15.495 1.00 96.00 219 ILE A O 1
ATOM 1745 N N . LEU A 1 220 ? -12.482 -6.576 16.449 1.00 97.56 220 LEU A N 1
ATOM 1746 C CA . LEU A 1 220 ? -12.021 -5.921 15.232 1.00 97.56 220 LEU A CA 1
ATOM 1747 C C . LEU A 1 220 ? -10.523 -6.217 15.072 1.00 97.56 220 LEU A C 1
ATOM 1749 O O . LEU A 1 220 ? -9.736 -5.790 15.927 1.00 97.56 220 LEU A O 1
ATOM 1753 N N . PRO A 1 221 ? -10.099 -6.939 14.021 1.00 96.88 221 PRO A N 1
ATOM 1754 C CA . PRO A 1 221 ? -8.687 -7.218 13.809 1.00 96.88 221 PRO A CA 1
ATOM 1755 C C . PRO A 1 221 ? -7.943 -5.915 13.519 1.00 96.88 221 PRO A C 1
ATOM 1757 O O . PRO A 1 221 ? -8.487 -4.992 12.910 1.00 96.88 221 PRO A O 1
ATOM 1760 N N . ILE A 1 222 ? -6.677 -5.837 13.912 1.00 97.44 222 ILE A N 1
ATOM 1761 C CA . ILE A 1 222 ? -5.844 -4.637 13.765 1.00 97.44 222 ILE A CA 1
ATOM 1762 C C . ILE A 1 222 ? -5.743 -4.190 12.301 1.00 97.44 222 ILE A C 1
ATOM 1764 O O . ILE A 1 222 ? -5.738 -2.996 12.016 1.00 97.44 222 ILE A O 1
ATOM 1768 N N . GLN A 1 223 ? -5.786 -5.134 11.357 1.00 95.12 223 GLN A N 1
ATOM 1769 C CA . GLN A 1 223 ? -5.787 -4.869 9.917 1.00 95.12 223 GLN A CA 1
ATOM 1770 C C . GLN A 1 223 ? -7.011 -4.066 9.452 1.00 95.12 223 GLN A C 1
ATOM 1772 O O . GLN A 1 223 ? -6.965 -3.439 8.394 1.00 95.12 223 GLN A O 1
ATOM 1777 N N . PHE A 1 224 ? -8.094 -4.052 10.236 1.00 96.31 224 PHE A N 1
ATOM 1778 C CA . PHE A 1 224 ? -9.304 -3.278 9.963 1.00 96.31 224 PHE A CA 1
ATOM 1779 C C . PHE A 1 224 ? -9.344 -1.924 10.687 1.00 96.31 224 PHE A C 1
ATOM 1781 O O . PHE A 1 224 ? -10.248 -1.137 10.418 1.00 96.31 224 PHE A O 1
ATOM 1788 N N . MET A 1 225 ? -8.360 -1.584 11.528 1.00 95.75 225 MET A N 1
ATOM 1789 C CA . MET A 1 225 ? -8.323 -0.287 12.229 1.00 95.75 225 MET A CA 1
ATOM 1790 C C . MET A 1 225 ? -8.202 0.903 11.264 1.00 95.75 225 MET A C 1
ATOM 1792 O O . MET A 1 225 ? -8.775 1.959 11.496 1.00 95.75 225 MET A O 1
ATOM 1796 N N . ASN A 1 226 ? -7.528 0.727 10.128 1.00 94.56 226 ASN A N 1
ATOM 1797 C CA . ASN A 1 226 ? -7.427 1.746 9.076 1.00 94.56 226 ASN A CA 1
ATOM 1798 C C . ASN A 1 226 ? -8.387 1.478 7.904 1.00 94.56 226 ASN A C 1
ATOM 1800 O O . ASN A 1 226 ? -8.133 1.891 6.766 1.00 94.56 226 ASN A O 1
ATOM 1804 N N . THR A 1 227 ? -9.474 0.737 8.142 1.00 93.31 227 THR A N 1
ATOM 1805 C CA . THR A 1 227 ? -10.413 0.390 7.076 1.00 93.31 227 THR A CA 1
ATOM 1806 C C . THR A 1 227 ? -11.177 1.609 6.553 1.00 93.31 227 THR A C 1
ATOM 1808 O O . THR A 1 227 ? -11.345 2.624 7.230 1.00 93.31 227 THR A O 1
ATOM 1811 N N . SER A 1 228 ? -11.623 1.494 5.308 1.00 94.88 228 SER A N 1
ATOM 1812 C CA . SER A 1 228 ? -12.553 2.428 4.662 1.00 94.88 228 SER A CA 1
ATOM 1813 C C . SER A 1 228 ? -13.887 1.730 4.342 1.00 94.88 228 SER A C 1
ATOM 1815 O O . SER A 1 228 ? -14.829 2.360 3.876 1.00 94.88 228 SER A O 1
ATOM 1817 N N . ILE A 1 229 ? -13.972 0.420 4.615 1.00 96.75 229 ILE A N 1
ATOM 1818 C CA . ILE A 1 229 ? -15.197 -0.379 4.596 1.00 96.75 229 ILE A CA 1
ATOM 1819 C C . ILE A 1 229 ? -15.232 -1.220 5.870 1.00 96.75 229 ILE A C 1
ATOM 1821 O O . ILE A 1 229 ? -14.354 -2.057 6.086 1.00 96.75 229 ILE A O 1
ATOM 1825 N N . LEU A 1 230 ? -16.255 -1.039 6.697 1.00 97.44 230 LEU A N 1
ATOM 1826 C CA . LEU A 1 230 ? -16.430 -1.784 7.939 1.00 97.44 230 LEU A CA 1
ATOM 1827 C C . LEU A 1 230 ? -17.738 -2.586 7.897 1.00 97.44 230 LEU A C 1
ATOM 1829 O O . LEU A 1 230 ? -18.809 -2.018 8.115 1.00 97.44 230 LEU A O 1
ATOM 1833 N N . PRO A 1 231 ? -17.681 -3.902 7.622 1.00 96.31 231 PRO A N 1
ATOM 1834 C CA . PRO A 1 231 ? -18.843 -4.769 7.727 1.00 96.31 231 PRO A CA 1
ATOM 1835 C C . PRO A 1 231 ? -19.048 -5.224 9.178 1.00 96.31 231 PRO A C 1
ATOM 1837 O O . PRO A 1 231 ? -18.217 -5.927 9.761 1.00 96.31 231 PRO A O 1
ATOM 1840 N N . ILE A 1 232 ? -20.187 -4.847 9.741 1.00 96.81 232 ILE A N 1
ATOM 1841 C CA . ILE A 1 232 ? -20.667 -5.250 11.057 1.00 96.81 232 ILE A CA 1
ATOM 1842 C C . ILE A 1 232 ? -21.761 -6.302 10.886 1.00 96.81 232 ILE A C 1
ATOM 1844 O O . ILE A 1 232 ? -22.684 -6.133 10.093 1.00 96.81 232 ILE A O 1
ATOM 1848 N N . VAL A 1 233 ? -21.675 -7.379 11.658 1.00 95.25 233 VAL A N 1
ATOM 1849 C CA . VAL A 1 233 ? -22.687 -8.429 11.733 1.00 95.25 233 VAL A CA 1
ATOM 1850 C C . VAL A 1 233 ? -23.453 -8.277 13.039 1.00 95.25 233 VAL A C 1
ATOM 1852 O O . VAL A 1 233 ? -22.870 -8.301 14.122 1.00 95.25 233 VAL A O 1
ATOM 1855 N N . VAL A 1 234 ? -24.770 -8.142 12.931 1.00 93.38 234 VAL A N 1
ATOM 1856 C CA . VAL A 1 234 ? -25.688 -8.231 14.064 1.00 93.38 234 VAL A CA 1
ATOM 1857 C C . VAL A 1 234 ? -26.405 -9.560 13.945 1.00 93.38 234 VAL A C 1
ATOM 1859 O O . VAL A 1 234 ? -27.269 -9.738 13.087 1.00 93.38 234 VAL A O 1
ATOM 1862 N N . ASP A 1 235 ? -25.981 -10.491 14.787 1.00 85.12 235 ASP A N 1
ATOM 1863 C CA . ASP A 1 235 ? -26.542 -11.829 14.875 1.00 85.12 235 ASP A CA 1
ATOM 1864 C C . ASP A 1 235 ? -27.438 -11.880 16.111 1.00 85.12 235 ASP A C 1
ATOM 1866 O O . ASP A 1 235 ? -26.971 -11.783 17.250 1.00 85.12 235 ASP A O 1
ATOM 1870 N N . ASP A 1 236 ? -28.743 -11.933 15.878 1.00 78.19 236 ASP A N 1
ATOM 1871 C CA . ASP A 1 236 ? -29.697 -12.313 16.909 1.00 78.19 236 ASP A CA 1
ATOM 1872 C C . ASP A 1 236 ? -30.132 -13.756 16.686 1.00 78.19 236 ASP A C 1
ATOM 1874 O O . ASP A 1 236 ? -29.902 -14.318 15.622 1.00 78.19 236 ASP A O 1
ATOM 1878 N N . ALA A 1 237 ? -30.772 -14.371 17.682 1.00 70.56 237 ALA A N 1
ATOM 1879 C CA . ALA A 1 237 ? -31.108 -15.796 17.644 1.00 70.56 237 ALA A CA 1
ATOM 1880 C C . ALA A 1 237 ? -31.841 -16.256 16.361 1.00 70.56 237 ALA A C 1
ATOM 1882 O O . ALA A 1 237 ? -31.850 -17.452 16.072 1.00 70.56 237 ALA A O 1
ATOM 1883 N N . ASN A 1 238 ? -32.451 -15.332 15.604 1.00 72.00 238 ASN A N 1
ATOM 1884 C CA . ASN A 1 238 ? -33.330 -15.633 14.480 1.00 72.00 238 ASN A CA 1
ATOM 1885 C C . ASN A 1 238 ? -32.908 -14.993 13.150 1.00 72.00 238 ASN A C 1
ATOM 1887 O O . ASN A 1 238 ? -33.435 -15.376 12.105 1.00 72.00 238 ASN A O 1
ATOM 1891 N N . SER A 1 239 ? -32.017 -14.004 13.152 1.00 83.38 239 SER A N 1
ATOM 1892 C CA . SER A 1 239 ? -31.674 -13.251 11.953 1.00 83.38 239 SER A CA 1
ATOM 1893 C C . SER A 1 239 ? -30.261 -12.687 11.992 1.00 83.38 239 SER A C 1
ATOM 1895 O O . SER A 1 239 ? -29.832 -12.053 12.954 1.00 83.38 239 SER A O 1
ATOM 1897 N N . VAL A 1 240 ? -29.578 -12.836 10.861 1.00 88.69 240 VAL A N 1
ATOM 1898 C CA . VAL A 1 240 ? -28.271 -12.240 10.615 1.00 88.69 240 VAL A CA 1
ATOM 1899 C C . VAL A 1 240 ? -28.480 -10.970 9.801 1.00 88.69 240 VAL A C 1
ATOM 1901 O O . VAL A 1 240 ? -28.876 -11.024 8.635 1.00 88.69 240 VAL A O 1
ATOM 1904 N N . LYS A 1 241 ? -28.217 -9.805 10.388 1.00 93.75 241 LYS A N 1
ATOM 1905 C CA . LYS A 1 241 ? -28.130 -8.542 9.643 1.00 93.75 241 LYS A CA 1
ATOM 1906 C C . LYS A 1 241 ? -26.669 -8.198 9.404 1.00 93.75 241 LYS A C 1
ATOM 1908 O O . LYS A 1 241 ? -25.851 -8.320 10.310 1.00 93.75 241 LYS A O 1
ATOM 1913 N N . VAL A 1 242 ? -26.352 -7.721 8.205 1.00 95.19 242 VAL A N 1
ATOM 1914 C CA . VAL A 1 242 ? -25.024 -7.180 7.898 1.00 95.19 242 VAL A CA 1
ATOM 1915 C C . VAL A 1 242 ? -25.142 -5.701 7.564 1.00 95.19 242 VAL A C 1
ATOM 1917 O O . VAL A 1 242 ? -25.936 -5.304 6.717 1.00 95.19 242 VAL A O 1
ATOM 1920 N N . LEU A 1 243 ? -24.354 -4.882 8.248 1.00 96.94 243 LEU A N 1
ATOM 1921 C CA . LEU A 1 243 ? -24.265 -3.441 8.069 1.00 96.94 243 LEU A CA 1
ATOM 1922 C C . LEU A 1 243 ? -22.900 -3.137 7.454 1.00 96.94 243 LEU A C 1
ATOM 1924 O O . LEU A 1 243 ? -21.881 -3.395 8.085 1.00 96.94 243 LEU A O 1
ATOM 1928 N N . ILE A 1 244 ? -22.855 -2.632 6.226 1.00 97.75 244 ILE A N 1
ATOM 1929 C CA . ILE A 1 244 ? -21.608 -2.291 5.534 1.00 97.75 244 ILE A CA 1
ATOM 1930 C C . ILE A 1 244 ? -21.448 -0.776 5.561 1.00 97.75 244 ILE A C 1
ATOM 1932 O O . ILE A 1 244 ? -22.092 -0.069 4.788 1.00 97.75 244 ILE A O 1
ATOM 1936 N N . PHE A 1 245 ? -20.587 -0.282 6.445 1.00 98.31 245 PHE A N 1
ATOM 1937 C CA . PHE A 1 245 ? -20.267 1.139 6.540 1.00 98.31 245 PHE A CA 1
ATOM 1938 C C . PHE A 1 245 ? -19.121 1.491 5.599 1.00 98.31 245 PHE A C 1
ATOM 1940 O O . PHE A 1 245 ? -18.121 0.775 5.564 1.00 98.31 245 PHE A O 1
ATOM 1947 N N . CYS A 1 246 ? -19.263 2.574 4.840 1.00 97.56 246 CYS A N 1
ATOM 1948 C CA . CYS A 1 246 ? -18.297 3.015 3.842 1.00 97.56 246 CYS A CA 1
ATOM 1949 C C . CYS A 1 246 ? -17.835 4.445 4.159 1.00 97.56 246 CYS A C 1
ATOM 1951 O O . CYS A 1 246 ? -18.658 5.351 4.192 1.00 97.56 246 CYS A O 1
ATOM 1953 N N . ASP A 1 247 ? -16.527 4.642 4.350 1.00 95.38 247 ASP A N 1
ATOM 1954 C CA . ASP A 1 247 ? -15.868 5.957 4.502 1.00 95.38 247 ASP A CA 1
ATOM 1955 C C . ASP A 1 247 ? -15.641 6.594 3.119 1.00 95.38 247 ASP A C 1
ATOM 1957 O O . ASP A 1 247 ? -14.518 6.935 2.748 1.00 95.38 247 ASP A O 1
ATOM 1961 N N . ILE A 1 248 ? -16.701 6.628 2.311 1.00 94.69 248 ILE A N 1
ATOM 1962 C CA . ILE A 1 248 ? -16.739 7.198 0.962 1.00 94.69 248 ILE A CA 1
ATOM 1963 C C . ILE A 1 248 ? -18.130 7.767 0.677 1.00 94.69 248 ILE A C 1
ATOM 1965 O O . ILE A 1 248 ? -19.141 7.311 1.227 1.00 94.69 248 ILE A O 1
ATOM 1969 N N . ASP A 1 249 ? -18.164 8.738 -0.226 1.00 94.50 249 ASP A N 1
ATOM 1970 C CA . ASP A 1 249 ? -19.393 9.359 -0.705 1.00 94.50 249 ASP A CA 1
ATOM 1971 C C . ASP A 1 249 ? -20.108 8.443 -1.714 1.00 94.50 249 ASP A C 1
ATOM 1973 O O . ASP A 1 249 ? -19.531 7.509 -2.291 1.00 94.50 249 ASP A O 1
ATOM 1977 N N . PHE A 1 250 ? -21.404 8.670 -1.890 1.00 95.88 250 PHE A N 1
ATOM 1978 C CA . PHE A 1 250 ? -22.255 7.895 -2.769 1.00 95.88 250 PHE A CA 1
ATOM 1979 C C . PHE A 1 250 ? -21.895 8.159 -4.232 1.00 95.88 250 PHE A C 1
ATOM 1981 O O . PHE A 1 250 ? -21.991 9.268 -4.749 1.00 95.88 250 PHE A O 1
ATOM 1988 N N . ASP A 1 251 ? -21.552 7.089 -4.938 1.00 94.12 251 ASP A N 1
ATOM 1989 C CA . ASP A 1 251 ? -21.354 7.099 -6.380 1.00 94.12 251 ASP A CA 1
ATOM 1990 C C . ASP A 1 251 ? -21.962 5.837 -6.999 1.00 94.12 251 ASP A C 1
ATOM 1992 O O . ASP A 1 251 ? -22.014 4.763 -6.390 1.00 94.12 251 ASP A O 1
ATOM 1996 N N . LYS A 1 252 ? -22.410 5.953 -8.250 1.00 92.31 252 LYS A N 1
ATOM 1997 C CA . LYS A 1 252 ? -23.044 4.859 -8.990 1.00 92.31 252 LYS A CA 1
ATOM 1998 C C . LYS A 1 252 ? -22.115 3.652 -9.149 1.00 92.31 252 LYS A C 1
ATOM 2000 O O . LYS A 1 252 ? -22.565 2.514 -9.002 1.00 92.31 252 LYS A O 1
ATOM 2005 N N . GLU A 1 253 ? -20.853 3.869 -9.510 1.00 89.69 253 GLU A N 1
ATOM 2006 C CA . GLU A 1 253 ? -19.880 2.793 -9.707 1.00 89.69 253 GLU A CA 1
ATOM 2007 C C . GLU A 1 253 ? -19.411 2.227 -8.364 1.00 89.69 253 GLU A C 1
ATOM 2009 O O . GLU A 1 253 ? -19.208 1.015 -8.239 1.00 89.69 253 GLU A O 1
ATOM 2014 N N . TYR A 1 254 ? -19.316 3.069 -7.333 1.00 94.00 254 TYR A N 1
ATOM 2015 C CA . TYR A 1 254 ? -18.990 2.620 -5.979 1.00 94.00 254 TYR A CA 1
ATOM 2016 C C . TYR A 1 254 ? -20.102 1.742 -5.409 1.00 94.00 254 TYR A C 1
ATOM 2018 O O . TYR A 1 254 ? -19.813 0.648 -4.924 1.00 94.00 254 TYR A O 1
ATOM 2026 N N . LEU A 1 255 ? -21.372 2.122 -5.577 1.00 95.19 255 LEU A N 1
ATOM 2027 C CA . LEU A 1 255 ? -22.513 1.304 -5.167 1.00 95.19 255 LEU A CA 1
ATOM 2028 C C . LEU A 1 255 ? -22.488 -0.086 -5.814 1.00 95.19 255 LEU A C 1
ATOM 2030 O O . LEU A 1 255 ? -22.695 -1.080 -5.118 1.00 95.19 255 LEU A O 1
ATOM 2034 N N . LYS A 1 256 ? -22.184 -0.191 -7.117 1.00 91.94 256 LYS A N 1
ATOM 2035 C CA . LYS A 1 256 ? -22.046 -1.501 -7.786 1.00 91.94 256 LYS A CA 1
ATOM 2036 C C . LYS A 1 256 ? -20.998 -2.371 -7.093 1.00 91.94 256 LYS A C 1
ATOM 2038 O O . LYS A 1 256 ? -21.258 -3.535 -6.802 1.00 91.94 256 LYS A O 1
ATOM 2043 N N . ARG A 1 257 ? -19.829 -1.802 -6.804 1.00 92.88 257 ARG A N 1
ATOM 2044 C CA . ARG A 1 257 ? -18.711 -2.507 -6.164 1.00 92.88 257 ARG A CA 1
ATOM 2045 C C . ARG A 1 257 ? -19.026 -2.928 -4.729 1.00 92.88 257 ARG A C 1
ATOM 2047 O O . ARG A 1 257 ? -18.677 -4.039 -4.334 1.00 92.88 257 ARG A O 1
ATOM 2054 N N . ILE A 1 258 ? -19.735 -2.093 -3.968 1.00 94.81 258 ILE A N 1
ATOM 2055 C CA . ILE A 1 258 ? -20.159 -2.436 -2.605 1.00 94.81 258 ILE A CA 1
ATOM 2056 C C . ILE A 1 258 ? -21.262 -3.506 -2.610 1.00 94.81 258 ILE A C 1
ATOM 2058 O O . ILE A 1 258 ? -21.193 -4.439 -1.813 1.00 94.81 258 ILE A O 1
ATOM 2062 N N . ILE A 1 259 ? -22.233 -3.453 -3.531 1.00 92.25 259 ILE A N 1
ATOM 2063 C CA . ILE A 1 259 ? -23.235 -4.527 -3.683 1.00 92.25 259 ILE A CA 1
ATOM 2064 C C . ILE A 1 259 ? -22.559 -5.839 -4.096 1.00 92.25 259 ILE A C 1
ATOM 2066 O O . ILE A 1 259 ? -22.923 -6.900 -3.592 1.00 92.25 259 ILE A O 1
ATOM 2070 N N . TRP A 1 260 ? -21.539 -5.785 -4.957 1.00 90.81 260 TRP A N 1
ATOM 2071 C CA . TRP A 1 260 ? -20.740 -6.963 -5.287 1.00 90.81 260 TRP A CA 1
ATOM 2072 C C . TRP A 1 260 ? -20.032 -7.535 -4.053 1.00 90.81 260 TRP A C 1
ATOM 2074 O O . TRP A 1 260 ? -20.099 -8.743 -3.820 1.00 90.81 260 TRP A O 1
ATOM 2084 N N . LEU A 1 261 ? -19.407 -6.684 -3.230 1.00 91.56 261 LEU A N 1
ATOM 2085 C CA . LEU A 1 261 ? -18.790 -7.114 -1.973 1.00 91.56 261 LEU A CA 1
ATOM 2086 C C . LEU A 1 261 ? -19.832 -7.789 -1.076 1.00 91.56 261 LEU A C 1
ATOM 2088 O O . LEU A 1 261 ? -19.614 -8.918 -0.644 1.00 91.56 261 LEU A O 1
ATOM 2092 N N . ALA A 1 262 ? -20.983 -7.141 -0.875 1.00 91.25 262 ALA A N 1
ATOM 2093 C CA . ALA A 1 262 ? -22.097 -7.672 -0.098 1.00 91.25 262 ALA A CA 1
ATOM 2094 C C . ALA A 1 262 ? -22.570 -9.035 -0.621 1.00 91.25 262 ALA A C 1
ATOM 2096 O O . ALA A 1 262 ? -22.801 -9.951 0.160 1.00 91.25 262 ALA A O 1
ATOM 2097 N N . HIS A 1 263 ? -22.659 -9.215 -1.939 1.00 87.62 263 HIS A N 1
ATOM 2098 C CA . HIS A 1 263 ? -23.020 -10.499 -2.535 1.00 87.62 263 HIS A CA 1
ATOM 2099 C C . HIS A 1 263 ? -22.029 -11.609 -2.161 1.00 87.62 263 HIS A C 1
ATOM 2101 O O . HIS A 1 263 ? -22.435 -12.732 -1.864 1.00 87.62 263 HIS A O 1
ATOM 2107 N N . LYS A 1 264 ? -20.722 -11.315 -2.156 1.00 86.69 264 LYS A N 1
ATOM 2108 C CA . LYS A 1 264 ? -19.684 -12.311 -1.844 1.00 86.69 264 LYS A CA 1
ATOM 2109 C C . LYS A 1 264 ? -19.540 -12.585 -0.347 1.00 86.69 264 LYS A C 1
ATOM 2111 O O . LYS A 1 264 ? -19.121 -13.681 0.012 1.00 86.69 264 LYS A O 1
ATOM 2116 N N . THR A 1 265 ? -19.874 -11.626 0.514 1.00 85.44 265 THR A N 1
ATOM 2117 C CA . THR A 1 265 ? -19.641 -11.732 1.963 1.00 85.44 265 THR A CA 1
ATOM 2118 C C . THR A 1 265 ? -20.901 -11.969 2.793 1.00 85.44 265 THR A C 1
ATOM 2120 O O . THR A 1 265 ? -20.816 -12.525 3.883 1.00 85.44 265 THR A O 1
ATOM 2123 N N . CYS A 1 266 ? -22.077 -11.591 2.288 1.00 81.88 266 CYS A N 1
ATOM 2124 C CA . CYS A 1 266 ? -23.333 -11.539 3.045 1.00 81.88 266 CYS A CA 1
ATOM 2125 C C . CYS A 1 266 ? -24.372 -12.556 2.550 1.00 81.88 266 CYS A C 1
ATOM 2127 O O . CYS A 1 266 ? -25.576 -12.347 2.721 1.00 81.88 266 CYS A O 1
ATOM 2129 N N . GLY A 1 267 ? -23.940 -13.656 1.922 1.00 70.69 267 GLY A N 1
ATOM 2130 C CA . GLY A 1 267 ? -24.850 -14.644 1.325 1.00 70.69 267 GLY A CA 1
ATOM 2131 C C . GLY A 1 267 ? -25.938 -15.131 2.293 1.00 70.69 267 GLY A C 1
ATOM 2132 O O . GLY A 1 267 ? -27.104 -15.221 1.915 1.00 70.69 267 GLY A O 1
ATOM 2133 N N . LEU A 1 268 ? -25.578 -15.327 3.565 1.00 70.81 268 LEU A N 1
ATOM 2134 C CA . LEU A 1 268 ? -26.470 -15.819 4.624 1.00 70.81 268 LEU A CA 1
ATOM 2135 C C . LEU A 1 268 ? -27.248 -14.720 5.369 1.00 70.81 268 LEU A C 1
ATOM 2137 O O . LEU A 1 268 ? -28.078 -15.036 6.213 1.00 70.81 268 LEU A O 1
ATOM 2141 N N . ALA A 1 269 ? -27.006 -13.441 5.074 1.00 84.06 269 ALA A N 1
ATOM 2142 C CA . ALA A 1 269 ? -27.671 -12.345 5.773 1.00 84.06 269 ALA A CA 1
ATOM 2143 C C . ALA A 1 269 ? -29.168 -12.295 5.429 1.00 84.06 269 ALA A C 1
ATOM 2145 O O . ALA A 1 269 ? -29.539 -12.401 4.264 1.00 84.06 269 ALA A O 1
ATOM 2146 N N . ASN A 1 270 ? -30.036 -12.067 6.408 1.00 89.69 270 ASN A N 1
ATOM 2147 C CA . ASN A 1 270 ? -31.458 -11.787 6.202 1.00 89.69 270 ASN A CA 1
ATOM 2148 C C . ASN A 1 270 ? -31.693 -10.350 5.727 1.00 89.69 270 ASN A C 1
ATOM 2150 O O . ASN A 1 270 ? -32.669 -10.084 5.031 1.00 89.69 270 ASN A O 1
ATOM 2154 N N . LYS A 1 271 ? -30.801 -9.428 6.100 1.00 91.75 271 LYS A N 1
ATOM 2155 C CA . LYS A 1 271 ? -30.850 -8.011 5.729 1.00 91.75 271 LYS A CA 1
ATOM 2156 C C . LYS A 1 271 ? -29.438 -7.477 5.536 1.00 91.75 271 LYS A C 1
ATOM 2158 O O . LYS A 1 271 ? -28.548 -7.815 6.314 1.00 91.75 271 LYS A O 1
ATOM 2163 N N . VAL A 1 272 ? -29.250 -6.637 4.523 1.00 95.00 272 VAL A N 1
ATOM 2164 C CA . VAL A 1 272 ? -27.995 -5.926 4.272 1.00 95.00 272 VAL A CA 1
ATOM 2165 C C . VAL A 1 272 ? -28.280 -4.429 4.221 1.00 95.00 272 VAL A C 1
ATOM 2167 O O . VAL A 1 272 ? -29.006 -3.978 3.342 1.00 95.00 272 VAL A O 1
ATOM 2170 N N . ASP A 1 273 ? -27.719 -3.646 5.135 1.00 95.62 273 ASP A N 1
ATOM 2171 C CA . ASP A 1 273 ? -27.787 -2.183 5.070 1.00 95.62 273 ASP A CA 1
ATOM 2172 C C . ASP A 1 273 ? -26.405 -1.642 4.674 1.00 95.62 273 ASP A C 1
ATOM 2174 O O . ASP A 1 273 ? -25.410 -1.947 5.325 1.00 95.62 273 ASP A O 1
ATOM 2178 N N . ILE A 1 274 ? -26.327 -0.869 3.592 1.00 97.69 274 ILE A N 1
ATOM 2179 C CA . ILE A 1 274 ? -25.097 -0.236 3.102 1.00 97.69 274 ILE A CA 1
ATOM 2180 C C . ILE A 1 274 ? -25.162 1.253 3.440 1.00 97.69 274 ILE A C 1
ATOM 2182 O O . ILE A 1 274 ? -26.128 1.920 3.074 1.00 97.69 274 ILE A O 1
ATOM 2186 N N . PHE A 1 275 ? -24.138 1.774 4.111 1.00 98.06 275 PHE A N 1
ATOM 2187 C CA . PHE A 1 275 ? -24.075 3.164 4.554 1.00 98.06 275 PHE A CA 1
ATOM 2188 C C . PHE A 1 275 ? -22.977 3.918 3.802 1.00 98.06 275 PHE A C 1
ATOM 2190 O O . PHE A 1 275 ? -21.817 3.521 3.884 1.00 98.06 275 PHE A O 1
ATOM 2197 N N . PHE A 1 276 ? -23.347 4.997 3.113 1.00 97.50 276 PHE A N 1
ATOM 2198 C CA . PHE A 1 276 ? -22.425 5.982 2.529 1.00 97.50 276 PHE A CA 1
ATOM 2199 C C . PHE A 1 276 ? -22.450 7.280 3.347 1.00 97.50 276 PHE A C 1
ATOM 2201 O O . PHE A 1 276 ? -23.399 7.518 4.102 1.00 97.50 276 PHE A O 1
ATOM 2208 N N . ASN A 1 277 ? -21.429 8.120 3.191 1.00 94.00 277 ASN A N 1
ATOM 2209 C CA . ASN A 1 277 ? -21.298 9.370 3.946 1.00 94.00 277 ASN A CA 1
ATOM 2210 C C . ASN A 1 277 ? -22.432 10.370 3.670 1.00 94.00 277 ASN A C 1
ATOM 2212 O O . ASN A 1 277 ? -22.976 10.966 4.598 1.00 94.00 277 ASN A O 1
ATOM 2216 N N . ASP A 1 278 ? -22.821 10.528 2.406 1.00 94.12 278 ASP A N 1
ATOM 2217 C CA . ASP A 1 278 ? -23.674 11.625 1.936 1.00 94.12 278 ASP A CA 1
ATOM 2218 C C . ASP A 1 278 ? -24.978 11.173 1.258 1.00 94.12 278 ASP A C 1
ATOM 2220 O O . ASP A 1 278 ? -25.809 12.030 0.952 1.00 94.12 278 ASP A O 1
ATOM 2224 N N . TYR A 1 279 ? -25.218 9.860 1.114 1.00 96.38 279 TYR A N 1
ATOM 2225 C CA . TYR A 1 279 ? -26.403 9.318 0.427 1.00 96.38 279 TYR A CA 1
ATOM 2226 C C . TYR A 1 279 ? -27.692 10.036 0.839 1.00 96.38 279 TYR A C 1
ATOM 2228 O O . TYR A 1 279 ? -28.004 10.155 2.030 1.00 96.38 279 TYR A O 1
ATOM 2236 N N . ASP A 1 280 ? -28.449 10.499 -0.149 1.00 93.75 280 ASP A N 1
ATOM 2237 C CA . ASP A 1 280 ? -29.727 11.170 0.025 1.00 93.75 280 ASP A CA 1
ATOM 2238 C C . ASP A 1 280 ? -30.825 10.441 -0.752 1.00 93.75 280 ASP A C 1
ATOM 2240 O O . ASP A 1 280 ? -30.791 10.306 -1.973 1.00 93.75 280 ASP A O 1
ATOM 2244 N N . VAL A 1 281 ? -31.860 9.992 -0.041 1.00 93.19 281 VAL A N 1
ATOM 2245 C CA . VAL A 1 281 ? -32.967 9.226 -0.639 1.00 93.19 281 VAL A CA 1
ATOM 2246 C C . VAL A 1 281 ? -33.656 10.007 -1.769 1.00 93.19 281 VAL A C 1
ATOM 2248 O O . VAL A 1 281 ? -34.131 9.409 -2.739 1.00 93.19 281 VAL A O 1
ATOM 2251 N N . THR A 1 282 ? -33.710 11.339 -1.675 1.00 90.19 282 THR A N 1
ATOM 2252 C CA . THR A 1 282 ? -34.389 12.190 -2.659 1.00 90.19 282 THR A CA 1
ATOM 2253 C C . THR A 1 282 ? -33.603 12.262 -3.962 1.00 90.19 282 THR A C 1
ATOM 2255 O O . THR A 1 282 ? -34.201 12.128 -5.031 1.00 90.19 282 THR A O 1
ATOM 2258 N N . SER A 1 283 ? -32.281 12.456 -3.899 1.00 90.81 283 SER A N 1
ATOM 2259 C CA . SER A 1 283 ? -31.445 12.561 -5.103 1.00 90.81 283 SER A CA 1
ATOM 2260 C C . SER A 1 283 ? -31.020 11.205 -5.667 1.00 90.81 283 SER A C 1
ATOM 2262 O O . SER A 1 283 ? -30.936 11.050 -6.888 1.00 90.81 283 SER A O 1
ATOM 2264 N N . ASP A 1 284 ? -30.803 10.205 -4.812 1.00 94.62 284 ASP A N 1
ATOM 2265 C CA . ASP A 1 284 ? -30.014 9.024 -5.178 1.00 94.62 284 ASP A CA 1
ATOM 2266 C C . ASP A 1 284 ? -30.852 7.765 -5.418 1.00 94.62 284 ASP A C 1
ATOM 2268 O O . ASP A 1 284 ? -30.386 6.829 -6.076 1.00 94.62 284 ASP A O 1
ATOM 2272 N N . SER A 1 285 ? -32.112 7.737 -4.969 1.00 93.00 285 SER A N 1
ATOM 2273 C CA . SER A 1 285 ? -32.999 6.563 -5.078 1.00 93.00 285 SER A CA 1
ATOM 2274 C C . SER A 1 285 ? -33.184 6.059 -6.513 1.00 93.00 285 SER A C 1
ATOM 2276 O O . SER A 1 285 ? -33.262 4.850 -6.752 1.00 93.00 285 SER A O 1
ATOM 2278 N N . LYS A 1 286 ? -33.200 6.961 -7.505 1.00 93.00 286 LYS A N 1
ATOM 2279 C CA . LYS A 1 286 ? -33.244 6.579 -8.926 1.00 93.00 286 LYS A CA 1
ATOM 2280 C C . LYS A 1 286 ? -31.978 5.823 -9.339 1.00 93.00 286 LYS A C 1
ATOM 2282 O O . LYS A 1 286 ? -32.069 4.797 -10.013 1.00 93.00 286 LYS A O 1
ATOM 2287 N N . THR A 1 287 ? -30.807 6.325 -8.951 1.00 93.31 287 THR A N 1
ATOM 2288 C CA . THR A 1 287 ? -29.510 5.702 -9.250 1.00 93.31 287 THR A CA 1
ATOM 2289 C C . THR A 1 287 ? -29.383 4.357 -8.543 1.00 93.31 287 THR A C 1
ATOM 2291 O O . THR A 1 287 ? -28.987 3.375 -9.172 1.00 93.31 287 THR A O 1
ATOM 2294 N N . GLU A 1 288 ? -29.800 4.282 -7.277 1.00 93.12 288 GLU A N 1
ATOM 2295 C CA . GLU A 1 288 ? -29.878 3.039 -6.508 1.00 93.12 288 GLU A CA 1
ATOM 2296 C C . GLU A 1 288 ? -30.726 1.982 -7.226 1.00 93.12 288 GLU A C 1
ATOM 2298 O O . GLU A 1 288 ? -30.258 0.863 -7.440 1.00 93.12 288 GLU A O 1
ATOM 2303 N N . ALA A 1 289 ? -31.950 2.328 -7.640 1.00 92.06 289 ALA A N 1
ATOM 2304 C CA . ALA A 1 289 ? -32.851 1.401 -8.319 1.00 92.06 289 ALA A CA 1
ATOM 2305 C C . ALA A 1 289 ? -32.255 0.875 -9.636 1.00 92.06 289 ALA A C 1
ATOM 2307 O O . ALA A 1 289 ? -32.316 -0.326 -9.905 1.00 92.06 289 ALA A O 1
ATOM 2308 N N . VAL A 1 290 ? -31.625 1.753 -10.427 1.00 91.19 290 VAL A N 1
ATOM 2309 C CA . VAL A 1 290 ? -30.934 1.369 -11.669 1.00 91.19 290 VAL A CA 1
ATOM 2310 C C . VAL A 1 290 ? -29.792 0.397 -11.385 1.00 91.19 290 VAL A C 1
ATOM 2312 O O . VAL A 1 290 ? -29.661 -0.603 -12.084 1.00 91.19 290 VAL A O 1
ATOM 2315 N N . VAL A 1 291 ? -28.971 0.658 -10.365 1.00 90.50 291 VAL A N 1
ATOM 2316 C CA . VAL A 1 291 ? -27.857 -0.229 -10.007 1.00 90.50 291 VAL A CA 1
ATOM 2317 C C . VAL A 1 291 ? -28.368 -1.577 -9.498 1.00 90.50 291 VAL A C 1
ATOM 2319 O O . VAL A 1 291 ? -27.865 -2.612 -9.927 1.00 90.50 291 VAL A O 1
ATOM 2322 N N . LYS A 1 292 ? -29.399 -1.593 -8.649 1.00 89.88 292 LYS A N 1
ATOM 2323 C CA . LYS A 1 292 ? -30.021 -2.823 -8.137 1.00 89.88 292 LYS A CA 1
ATOM 2324 C C . LYS A 1 292 ? -30.530 -3.737 -9.256 1.00 89.88 292 LYS A C 1
ATOM 2326 O O . LYS A 1 292 ? -30.318 -4.943 -9.195 1.00 89.88 292 LYS A O 1
ATOM 2331 N N . GLN A 1 293 ? -31.122 -3.170 -10.310 1.00 87.75 293 GLN A N 1
ATOM 2332 C CA . GLN A 1 293 ? -31.588 -3.919 -11.487 1.00 87.75 293 GLN A CA 1
ATOM 2333 C C . GLN A 1 293 ? -30.453 -4.557 -12.308 1.00 87.75 293 GLN A C 1
ATOM 2335 O O . GLN A 1 293 ? -30.709 -5.453 -13.109 1.00 87.75 293 GLN A O 1
ATOM 2340 N N . MET A 1 294 ? -29.198 -4.128 -12.124 1.00 85.50 294 MET A N 1
ATOM 2341 C CA . MET A 1 294 ? -28.043 -4.709 -12.822 1.00 85.50 294 MET A CA 1
ATOM 2342 C C . MET A 1 294 ? -27.581 -6.048 -12.233 1.00 85.50 294 MET A C 1
ATOM 2344 O O . MET A 1 294 ? -26.738 -6.708 -12.849 1.00 85.50 294 MET A O 1
ATOM 2348 N N . PHE A 1 295 ? -28.082 -6.438 -11.058 1.00 82.94 295 PHE A N 1
ATOM 2349 C CA . PHE A 1 295 ? -27.723 -7.687 -10.393 1.00 82.94 295 PHE A CA 1
ATOM 2350 C C . PHE A 1 295 ? -28.834 -8.731 -10.577 1.00 82.94 295 PHE A C 1
ATOM 2352 O O . PHE A 1 295 ? -29.984 -8.461 -10.236 1.00 82.94 295 PHE A O 1
ATOM 2359 N N . PRO A 1 296 ? -28.511 -9.934 -11.083 1.00 76.81 296 PRO A N 1
ATOM 2360 C CA . PRO A 1 296 ? -29.505 -10.981 -11.328 1.00 76.81 296 PRO A CA 1
ATOM 2361 C C . PRO A 1 296 ? -30.030 -11.646 -10.045 1.00 76.81 296 PRO A C 1
ATOM 2363 O O . PRO A 1 296 ? -31.105 -12.240 -10.070 1.00 76.81 296 PRO A O 1
ATOM 2366 N N . ASP A 1 297 ? -29.295 -11.566 -8.928 1.00 78.94 297 ASP A N 1
ATOM 2367 C CA . ASP A 1 297 ? -29.718 -12.129 -7.641 1.00 78.94 297 ASP A CA 1
ATOM 2368 C C . ASP A 1 297 ? -30.801 -11.255 -6.986 1.00 78.94 297 ASP A C 1
ATOM 2370 O O . ASP A 1 297 ? -30.526 -10.336 -6.209 1.00 78.94 297 ASP A O 1
ATOM 2374 N N . SER A 1 298 ? -32.064 -11.563 -7.288 1.00 74.31 298 SER A N 1
ATOM 2375 C CA . SER A 1 298 ? -33.215 -10.853 -6.732 1.00 74.31 298 SER A CA 1
ATOM 2376 C C . SER A 1 298 ? -33.342 -11.000 -5.212 1.00 74.31 298 SER A C 1
ATOM 2378 O O . SER A 1 298 ? -33.917 -10.119 -4.573 1.00 74.31 298 SER A O 1
ATOM 2380 N N . GLN A 1 299 ? -32.817 -12.078 -4.612 1.00 77.00 299 GLN A N 1
ATOM 2381 C CA . GLN A 1 299 ? -32.898 -12.284 -3.164 1.00 77.00 299 GLN A CA 1
ATOM 2382 C C . GLN A 1 299 ? -31.981 -11.311 -2.431 1.00 77.00 299 GLN A C 1
ATOM 2384 O O . GLN A 1 299 ? -32.448 -10.615 -1.528 1.00 77.00 299 GLN A O 1
ATOM 2389 N N . LEU A 1 300 ? -30.713 -11.198 -2.845 1.00 78.44 300 LEU A N 1
ATOM 2390 C CA . LEU A 1 300 ? -29.799 -10.208 -2.275 1.00 78.44 300 LEU A CA 1
ATOM 2391 C C . LEU A 1 300 ? -30.325 -8.787 -2.459 1.00 78.44 300 LEU A C 1
ATOM 2393 O O . LEU A 1 300 ? -30.382 -8.017 -1.506 1.00 78.44 300 LEU A O 1
ATOM 2397 N N . ILE A 1 301 ? -30.758 -8.448 -3.669 1.00 86.75 301 ILE A N 1
ATOM 2398 C CA . ILE A 1 301 ? -31.207 -7.091 -3.969 1.00 86.75 301 ILE A CA 1
ATOM 2399 C C . ILE A 1 301 ? -32.446 -6.701 -3.159 1.00 86.75 301 ILE A C 1
ATOM 2401 O O . ILE A 1 301 ? -32.520 -5.570 -2.675 1.00 86.75 301 ILE A O 1
ATOM 2405 N N . SER A 1 302 ? -33.382 -7.632 -2.946 1.00 85.81 302 SER A N 1
ATOM 2406 C CA . SER A 1 302 ? -34.585 -7.378 -2.141 1.00 85.81 302 SER A CA 1
ATOM 2407 C C . SER A 1 302 ? -34.287 -7.099 -0.663 1.00 85.81 302 SER A C 1
ATOM 2409 O O . SER A 1 302 ? -35.025 -6.351 -0.024 1.00 85.81 302 SER A O 1
ATOM 2411 N N . LYS A 1 303 ? -33.190 -7.655 -0.128 1.00 88.56 303 LYS A N 1
ATOM 2412 C CA . LYS A 1 303 ? -32.774 -7.486 1.272 1.00 88.56 303 LYS A CA 1
ATOM 2413 C C . LYS A 1 303 ? -31.728 -6.387 1.482 1.00 88.56 303 LYS A C 1
ATOM 2415 O O . LYS A 1 303 ? -31.335 -6.151 2.624 1.00 88.56 303 LYS A O 1
ATOM 2420 N N . THR A 1 304 ? -31.267 -5.728 0.414 1.00 92.81 304 THR A N 1
ATOM 2421 C CA . THR A 1 304 ? -30.275 -4.646 0.474 1.00 92.81 304 THR A CA 1
ATOM 2422 C C . THR A 1 304 ? -30.945 -3.274 0.566 1.00 92.81 304 THR A C 1
ATOM 2424 O O . THR A 1 304 ? -31.735 -2.912 -0.306 1.00 92.81 304 THR A O 1
ATOM 2427 N N . THR A 1 305 ? -30.598 -2.461 1.566 1.00 95.31 305 THR A N 1
ATOM 2428 C CA . THR A 1 305 ? -31.013 -1.048 1.656 1.00 95.31 305 THR A CA 1
ATOM 2429 C C . THR A 1 305 ? -29.806 -0.122 1.732 1.00 95.31 305 THR A C 1
ATOM 2431 O O . THR A 1 305 ? -28.768 -0.518 2.256 1.00 95.31 305 THR A O 1
ATOM 2434 N N . ILE A 1 306 ? -29.916 1.077 1.158 1.00 96.75 306 ILE A N 1
ATOM 2435 C CA . ILE A 1 306 ? -28.846 2.080 1.143 1.00 96.75 306 ILE A CA 1
ATOM 2436 C C . ILE A 1 306 ? -29.257 3.210 2.090 1.00 96.75 306 ILE A C 1
ATOM 2438 O O . ILE A 1 306 ? -30.431 3.582 2.153 1.00 96.75 306 ILE A O 1
ATOM 2442 N N . ARG A 1 307 ? -28.312 3.695 2.896 1.00 96.25 307 ARG A N 1
ATOM 2443 C CA . ARG A 1 307 ? -28.538 4.675 3.962 1.00 96.25 307 ARG A CA 1
ATOM 2444 C C . ARG A 1 307 ? -27.366 5.644 4.068 1.00 96.25 307 ARG A C 1
ATOM 2446 O O . ARG A 1 307 ? -26.278 5.379 3.560 1.00 96.25 307 ARG A O 1
ATOM 2453 N N . ARG A 1 308 ? -27.594 6.744 4.782 1.00 94.88 308 ARG A N 1
ATOM 2454 C CA . ARG A 1 308 ? -26.542 7.661 5.222 1.00 94.88 308 ARG A CA 1
ATOM 2455 C C . ARG A 1 308 ? -25.981 7.222 6.574 1.00 94.88 308 ARG A C 1
ATOM 2457 O O . ARG A 1 308 ? -26.753 6.777 7.426 1.00 94.88 308 ARG A O 1
ATOM 2464 N N . ILE A 1 309 ? -24.671 7.343 6.773 1.00 91.44 309 ILE A N 1
ATOM 2465 C CA . ILE A 1 309 ? -24.042 7.168 8.089 1.00 91.44 309 ILE A CA 1
ATOM 2466 C C . ILE A 1 309 ? -24.382 8.347 9.017 1.00 91.44 309 ILE A C 1
ATOM 2468 O O . ILE A 1 309 ? -24.447 9.496 8.585 1.00 91.44 309 ILE A O 1
ATOM 2472 N N . ASN A 1 310 ? -24.597 8.067 10.302 1.00 88.44 310 ASN A N 1
ATOM 2473 C CA . ASN A 1 310 ? -24.704 9.107 11.322 1.00 88.44 310 ASN A CA 1
ATOM 2474 C C . ASN A 1 310 ? -23.321 9.357 11.922 1.00 88.44 310 ASN A C 1
ATOM 2476 O O . ASN A 1 310 ? -22.683 8.405 12.363 1.00 88.44 310 ASN A O 1
ATOM 2480 N N . GLU A 1 311 ? -22.879 10.611 11.987 1.00 89.62 311 GLU A N 1
ATOM 2481 C CA . GLU A 1 311 ? -21.627 10.972 12.660 1.00 89.62 311 GLU A CA 1
ATOM 2482 C C . GLU A 1 311 ? -21.837 11.183 14.166 1.00 89.62 311 GLU A C 1
ATOM 2484 O O . GLU A 1 311 ? -22.761 11.881 14.590 1.00 89.62 311 GLU A O 1
ATOM 2489 N N . TYR A 1 312 ? -20.941 10.620 14.979 1.00 90.94 312 TYR A N 1
ATOM 2490 C CA . TYR A 1 312 ? -20.928 10.778 16.434 1.00 90.94 312 TYR A CA 1
ATOM 2491 C C . TYR A 1 312 ? -19.588 11.344 16.895 1.00 90.94 312 TYR A C 1
ATOM 2493 O O . TYR A 1 312 ? -18.530 10.985 16.380 1.00 90.94 312 TYR A O 1
ATOM 2501 N N . ASP A 1 313 ? -19.624 12.206 17.910 1.00 90.75 313 ASP A N 1
ATOM 2502 C CA . ASP A 1 313 ? -18.413 12.811 18.457 1.00 90.75 313 ASP A CA 1
ATOM 2503 C C . ASP A 1 313 ? -17.664 11.836 19.373 1.00 90.75 313 ASP A C 1
ATOM 2505 O O . ASP A 1 313 ? -18.109 11.548 20.488 1.00 90.75 313 ASP A O 1
ATOM 2509 N N . PHE A 1 314 ? -16.514 11.335 18.920 1.00 92.94 314 PHE A N 1
ATOM 2510 C CA . PHE A 1 314 ? -15.688 10.417 19.704 1.00 92.94 314 PHE A CA 1
ATOM 2511 C C . PHE A 1 314 ? -15.041 11.089 20.925 1.00 92.94 314 PHE A C 1
ATOM 2513 O O . PHE A 1 314 ? -14.628 10.385 21.843 1.00 92.94 314 PHE A O 1
ATOM 2520 N N . VAL A 1 315 ? -14.970 12.426 20.994 1.00 92.50 315 VAL A N 1
ATOM 2521 C CA . VAL A 1 315 ? -14.399 13.133 22.157 1.00 92.50 315 VAL A CA 1
ATOM 2522 C C . VAL A 1 315 ? -15.206 12.846 23.430 1.00 92.50 315 VAL A C 1
ATOM 2524 O O . VAL A 1 315 ? -14.650 12.860 24.527 1.00 92.50 315 VAL A O 1
ATOM 2527 N N . THR A 1 316 ? -16.483 12.474 23.287 1.00 91.12 316 THR A N 1
ATOM 2528 C CA . THR A 1 316 ? -17.352 12.013 24.387 1.00 91.12 316 THR A CA 1
ATOM 2529 C C . THR A 1 316 ? -16.839 10.747 25.086 1.00 91.12 316 THR A C 1
ATOM 2531 O O . THR A 1 316 ? -17.253 10.449 26.201 1.00 91.12 316 THR A O 1
ATOM 2534 N N . LEU A 1 317 ? -15.883 10.013 24.501 1.00 91.75 317 LEU A N 1
ATOM 2535 C CA . LEU A 1 317 ? -15.280 8.822 25.114 1.00 91.75 317 LEU A CA 1
ATOM 2536 C C . LEU A 1 317 ? -14.492 9.114 26.403 1.00 91.75 317 LEU A C 1
ATOM 2538 O O . LEU A 1 317 ? -14.229 8.192 27.172 1.00 91.75 317 LEU A O 1
ATOM 2542 N N . LYS A 1 318 ? -14.110 10.372 26.665 1.00 88.19 318 LYS A N 1
ATOM 2543 C CA . LYS A 1 318 ? -13.482 10.755 27.945 1.00 88.19 318 LYS A CA 1
ATOM 2544 C C . LYS A 1 318 ? -14.492 11.039 29.060 1.00 88.19 318 LYS A C 1
ATOM 2546 O O . LYS A 1 318 ? -14.092 11.177 30.217 1.00 88.19 318 LYS A O 1
ATOM 2551 N N . GLU A 1 319 ? -15.779 11.119 28.739 1.00 87.81 319 GLU A N 1
ATOM 2552 C CA . GLU A 1 319 ? -16.859 11.368 29.695 1.00 87.81 319 GLU A CA 1
ATOM 2553 C C . GLU A 1 319 ? -17.291 10.064 30.387 1.00 87.81 319 GLU A C 1
ATOM 2555 O O . GLU A 1 319 ? -17.035 8.964 29.894 1.00 87.81 319 GLU A O 1
ATOM 2560 N N . ASP A 1 320 ? -17.912 10.170 31.561 1.00 71.06 320 ASP A N 1
ATOM 2561 C CA . ASP A 1 320 ? -18.428 9.002 32.278 1.00 71.06 320 ASP A CA 1
ATOM 2562 C C . ASP A 1 320 ? -19.770 8.567 31.665 1.00 71.06 320 ASP A C 1
ATOM 2564 O O . ASP A 1 320 ? -20.695 9.367 31.518 1.00 71.06 320 ASP A O 1
ATOM 2568 N N . GLN A 1 321 ? -19.872 7.299 31.260 1.00 61.28 321 GLN A N 1
ATOM 2569 C CA . GLN A 1 321 ? -21.043 6.776 30.547 1.00 61.28 321 GLN A CA 1
ATOM 2570 C C . GLN A 1 321 ? -22.210 6.548 31.524 1.00 61.28 321 GLN A C 1
ATOM 2572 O O . GLN A 1 321 ? -22.050 5.867 32.536 1.00 61.28 321 GLN A O 1
ATOM 2577 N N . VAL A 1 322 ? -23.405 7.054 31.200 1.00 46.25 322 VAL A N 1
ATOM 2578 C CA . VAL A 1 322 ? -24.657 6.667 31.874 1.00 46.25 322 VAL A CA 1
ATOM 2579 C C . VAL A 1 322 ? -25.206 5.422 31.174 1.00 46.25 322 VAL A C 1
ATOM 2581 O O . VAL A 1 322 ? -25.559 5.483 29.996 1.00 46.25 322 VAL A O 1
ATOM 2584 N N . GLU A 1 323 ? -25.269 4.285 31.870 1.00 39.19 323 GLU A N 1
ATOM 2585 C CA . GLU A 1 323 ? -25.847 3.049 31.326 1.00 39.19 323 GLU A CA 1
ATOM 2586 C C . GLU A 1 323 ? -27.345 3.232 31.026 1.00 39.19 323 GLU A C 1
ATOM 2588 O O . GLU A 1 323 ? -28.137 3.556 31.912 1.00 39.19 323 GLU A O 1
ATOM 2593 N N . GLN A 1 324 ? -27.757 3.001 29.775 1.00 37.38 324 GLN A N 1
ATOM 2594 C CA . GLN A 1 324 ? -29.169 2.878 29.405 1.00 37.38 324 GLN A CA 1
ATOM 2595 C C . GLN A 1 324 ? -29.549 1.399 29.275 1.00 37.38 324 GLN A C 1
ATOM 2597 O O . GLN A 1 324 ? -28.970 0.658 28.483 1.00 37.38 324 GLN A O 1
ATOM 2602 N N . ILE A 1 325 ? -30.544 0.985 30.062 1.00 31.39 325 ILE A N 1
ATOM 2603 C CA . ILE A 1 325 ? -31.119 -0.366 30.088 1.00 31.39 325 ILE A CA 1
ATOM 2604 C C . ILE A 1 325 ? -32.151 -0.488 28.960 1.00 31.39 325 ILE A C 1
ATOM 2606 O O . ILE A 1 325 ? -33.061 0.337 28.881 1.00 31.39 325 ILE A O 1
ATOM 2610 N N . ILE A 1 326 ? -32.059 -1.524 28.118 1.00 37.75 326 ILE A N 1
ATOM 2611 C CA . ILE A 1 326 ? -33.065 -1.821 27.081 1.00 37.75 326 ILE A CA 1
ATOM 2612 C C . ILE A 1 326 ? -33.453 -3.309 27.128 1.00 37.75 326 ILE A C 1
ATOM 2614 O O . ILE A 1 326 ? -32.607 -4.183 27.305 1.00 37.75 326 ILE A O 1
ATOM 2618 N N . VAL A 1 327 ? -34.761 -3.571 27.017 1.00 32.25 327 VAL A N 1
ATOM 2619 C CA . VAL A 1 327 ? -35.442 -4.870 27.181 1.00 32.25 327 VAL A CA 1
ATOM 2620 C C . VAL A 1 327 ? -35.784 -5.468 25.806 1.00 32.25 327 VAL A C 1
ATOM 2622 O O . VAL A 1 327 ? -36.349 -4.771 24.968 1.00 32.25 327 VAL A O 1
ATOM 2625 N N . ASN A 1 328 ? -35.499 -6.761 25.591 1.00 33.03 328 ASN A N 1
ATOM 2626 C CA . ASN A 1 328 ? -35.683 -7.467 24.309 1.00 33.03 328 A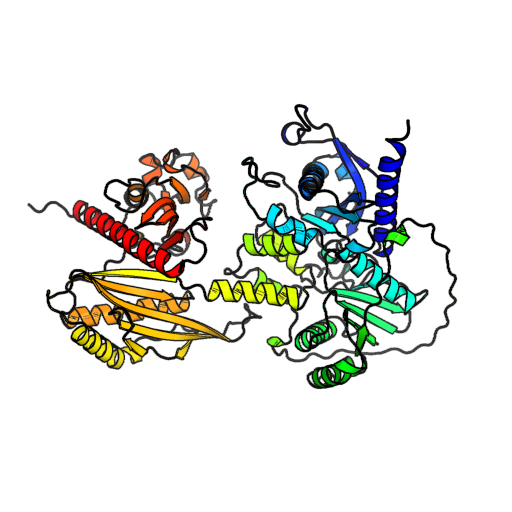SN A CA 1
ATOM 2627 C C . ASN A 1 328 ? -36.961 -8.339 24.261 1.00 33.03 328 ASN A C 1
ATOM 2629 O O . ASN A 1 328 ? -37.324 -8.965 25.257 1.00 33.03 328 ASN A O 1
ATOM 2633 N N . GLN A 1 329 ? -37.584 -8.463 23.079 1.00 31.66 329 GLN A N 1
ATOM 2634 C CA . GLN A 1 329 ? -38.609 -9.473 22.741 1.00 31.66 329 GLN A CA 1
ATOM 2635 C C . GLN A 1 329 ? -38.268 -10.176 21.409 1.00 31.66 329 GLN A C 1
ATOM 2637 O O . GLN A 1 329 ? -37.736 -9.549 20.496 1.00 31.66 329 GLN A O 1
ATOM 2642 N N . ILE A 1 330 ? -38.559 -11.482 21.318 1.00 29.44 330 ILE A N 1
ATOM 2643 C CA . ILE A 1 330 ? -38.083 -12.431 20.288 1.00 29.44 330 ILE A CA 1
ATOM 2644 C C . ILE A 1 330 ? -39.270 -13.010 19.490 1.00 29.44 330 ILE A C 1
ATOM 2646 O O . ILE A 1 330 ? -40.287 -13.349 20.091 1.00 29.44 330 ILE A O 1
ATOM 2650 N N . ALA A 1 331 ? -39.115 -13.210 18.171 1.00 26.67 331 ALA A N 1
ATOM 2651 C CA . ALA A 1 331 ? -39.954 -14.104 17.353 1.00 26.67 331 ALA A CA 1
ATOM 2652 C C . ALA A 1 331 ? -39.149 -14.768 16.206 1.00 26.67 331 ALA A C 1
ATOM 2654 O O . ALA A 1 331 ? -38.287 -14.124 15.608 1.00 26.67 331 ALA A O 1
ATOM 2655 N N . GLU A 1 332 ? -39.411 -16.061 15.965 1.00 27.45 332 GLU A N 1
ATOM 2656 C CA . GLU A 1 332 ? -38.648 -17.053 15.167 1.00 27.45 332 GLU A CA 1
ATOM 2657 C C . GLU A 1 332 ? -38.895 -17.012 13.640 1.00 27.45 332 GLU A C 1
ATOM 2659 O O . GLU A 1 332 ? -39.975 -16.600 13.226 1.00 27.45 332 GLU A O 1
ATOM 2664 N N . VAL A 1 333 ? -37.931 -17.508 12.826 1.00 26.34 333 VAL A N 1
ATOM 2665 C CA . VAL A 1 333 ? -38.080 -18.454 11.668 1.00 26.34 333 VAL A CA 1
ATOM 2666 C C . VAL A 1 333 ? -36.739 -18.625 10.889 1.00 26.34 333 VAL A C 1
ATOM 2668 O O . VAL A 1 333 ? -35.989 -17.673 10.704 1.00 26.34 333 VAL A O 1
ATOM 2671 N N . ARG A 1 334 ? -36.445 -19.855 10.414 1.00 28.09 334 ARG A N 1
ATOM 2672 C CA . ARG A 1 334 ? -35.191 -20.347 9.763 1.00 28.09 334 ARG A CA 1
ATOM 2673 C C . ARG A 1 334 ? -35.113 -20.139 8.225 1.00 28.09 334 ARG A C 1
ATOM 2675 O O . ARG A 1 334 ? -36.157 -20.248 7.585 1.00 28.09 334 ARG A O 1
ATOM 2682 N N . PRO A 1 335 ? -33.908 -20.049 7.599 1.00 27.67 335 PRO A N 1
ATOM 2683 C CA . PRO A 1 335 ? -33.751 -20.251 6.142 1.00 27.67 335 PRO A CA 1
ATOM 2684 C C . PRO A 1 335 ? -32.643 -21.248 5.693 1.00 27.67 335 PRO A C 1
ATOM 2686 O O . PRO A 1 335 ? -31.781 -21.645 6.476 1.00 27.67 335 PRO A O 1
ATOM 2689 N N . GLN A 1 336 ? -32.669 -21.636 4.400 1.00 26.08 336 GLN A N 1
ATOM 2690 C CA . GLN A 1 336 ? -31.701 -22.511 3.703 1.00 26.08 336 GLN A CA 1
ATOM 2691 C C . GLN A 1 336 ? -31.245 -21.980 2.312 1.00 26.08 336 GLN A C 1
ATOM 2693 O O . GLN A 1 336 ? -32.081 -21.616 1.493 1.00 26.08 336 GLN A O 1
ATOM 2698 N N . ILE A 1 337 ? -29.920 -22.102 2.086 1.00 27.88 337 ILE A N 1
ATOM 2699 C CA . ILE A 1 337 ? -29.091 -22.426 0.885 1.00 27.88 337 ILE A CA 1
ATOM 2700 C C . ILE A 1 337 ? -28.861 -21.414 -0.280 1.00 27.88 337 ILE A C 1
ATOM 2702 O O . ILE A 1 337 ? -29.755 -20.755 -0.791 1.00 27.88 337 ILE A O 1
ATOM 2706 N N . HIS A 1 338 ? -27.572 -21.399 -0.679 1.00 30.17 338 HIS A N 1
ATOM 2707 C CA . HIS A 1 338 ? -26.749 -20.600 -1.610 1.00 30.17 338 HIS A CA 1
ATOM 2708 C C . HIS A 1 338 ? -27.137 -20.484 -3.101 1.00 30.17 338 HIS A C 1
ATOM 2710 O O . HIS A 1 338 ? -27.669 -21.417 -3.699 1.00 30.17 338 HIS A O 1
ATOM 2716 N N . ALA A 1 339 ? -26.620 -19.420 -3.742 1.00 25.02 339 ALA A N 1
ATOM 2717 C CA . ALA A 1 339 ? -26.430 -19.310 -5.194 1.00 25.02 339 ALA A CA 1
ATOM 2718 C C . ALA A 1 339 ? -25.031 -18.766 -5.582 1.00 25.02 339 ALA A C 1
ATOM 2720 O O . ALA A 1 339 ? -24.385 -18.043 -4.823 1.00 25.02 339 ALA A O 1
ATOM 2721 N N . LYS A 1 340 ? -24.562 -19.136 -6.784 1.00 34.41 340 LYS A N 1
ATOM 2722 C CA . LYS A 1 340 ? -23.290 -18.751 -7.433 1.00 34.41 340 LYS A CA 1
ATOM 2723 C C . LYS A 1 340 ? -23.631 -18.019 -8.741 1.00 34.41 340 LYS A C 1
ATOM 2725 O O . LYS A 1 340 ? -24.417 -18.566 -9.509 1.00 34.41 340 LYS A O 1
ATOM 2730 N N . VAL A 1 341 ? -23.043 -16.848 -9.028 1.00 31.64 341 VAL A N 1
ATOM 2731 C CA . VAL A 1 341 ? -23.281 -16.095 -10.287 1.00 31.64 341 VAL A CA 1
ATOM 2732 C C . VAL A 1 341 ? -22.017 -15.369 -10.795 1.00 31.64 341 VAL A C 1
ATOM 2734 O O . VAL A 1 341 ? -21.115 -15.068 -10.011 1.00 31.64 341 VAL A O 1
ATOM 2737 N N . SER A 1 342 ? -21.975 -15.161 -12.121 1.00 36.16 342 SER A N 1
ATOM 2738 C CA . SER A 1 342 ? -20.898 -14.636 -12.976 1.00 36.16 342 SER A CA 1
ATOM 2739 C C . SER A 1 342 ? -20.527 -13.170 -12.731 1.00 36.16 342 SER A C 1
ATOM 2741 O O . SER A 1 342 ? -21.407 -12.315 -12.628 1.00 36.16 342 SER A O 1
ATOM 2743 N N . ASP A 1 343 ? -19.224 -12.884 -12.744 1.00 41.66 343 ASP A N 1
ATOM 2744 C CA . ASP A 1 343 ? -18.650 -11.568 -12.463 1.00 41.66 343 ASP A CA 1
ATOM 2745 C C . ASP A 1 343 ? -18.350 -10.786 -13.760 1.00 41.66 343 ASP A C 1
ATOM 2747 O O . ASP A 1 343 ? -17.558 -11.218 -14.596 1.00 41.66 343 ASP A O 1
ATOM 2751 N N . ASP A 1 344 ? -18.980 -9.618 -13.910 1.00 53.56 344 ASP A N 1
ATOM 2752 C CA . ASP A 1 344 ? -18.553 -8.556 -14.829 1.00 53.56 344 ASP A CA 1
ATOM 2753 C C . ASP A 1 344 ? -17.417 -7.773 -14.138 1.00 53.56 344 ASP A C 1
ATOM 2755 O O . ASP A 1 344 ? -17.613 -7.230 -13.046 1.00 53.56 344 ASP A O 1
ATOM 2759 N N . LEU A 1 345 ? -16.214 -7.779 -14.725 1.00 55.38 345 LEU A N 1
ATOM 2760 C CA . LEU A 1 345 ? -14.941 -7.422 -14.066 1.00 55.38 345 LEU A CA 1
ATOM 2761 C C . LEU A 1 345 ? -14.903 -5.972 -13.538 1.00 55.38 345 LEU A C 1
ATOM 2763 O O . LEU A 1 345 ? -14.270 -5.698 -12.515 1.00 55.38 345 LEU A O 1
ATOM 2767 N N . ASP A 1 346 ? -15.633 -5.048 -14.170 1.00 58.75 346 ASP A N 1
ATOM 2768 C CA . ASP A 1 346 ? -15.708 -3.639 -13.749 1.00 58.75 346 ASP A CA 1
ATOM 2769 C C . ASP A 1 346 ? -16.545 -3.416 -12.479 1.00 58.75 346 ASP A C 1
ATOM 2771 O O . ASP A 1 346 ? -16.420 -2.382 -11.811 1.00 58.75 346 ASP A O 1
ATOM 2775 N N . ARG A 1 347 ? -17.363 -4.405 -12.099 1.00 71.62 347 ARG A N 1
ATOM 2776 C CA . ARG A 1 347 ? -18.249 -4.354 -10.926 1.00 71.62 347 ARG A CA 1
ATOM 2777 C C . ARG A 1 347 ? -17.618 -4.959 -9.672 1.00 71.62 347 ARG A C 1
ATOM 2779 O O . ARG A 1 347 ? -18.233 -4.905 -8.613 1.00 71.62 347 ARG A O 1
ATOM 2786 N N . MET A 1 348 ? -16.420 -5.536 -9.773 1.00 82.62 348 MET A N 1
ATOM 2787 C CA . MET A 1 348 ? -15.794 -6.272 -8.673 1.00 82.62 348 MET A CA 1
ATOM 2788 C C . MET A 1 348 ? -15.101 -5.349 -7.661 1.00 82.62 348 MET A C 1
ATOM 2790 O O . MET A 1 348 ? -14.452 -4.367 -8.031 1.00 82.62 348 MET A O 1
ATOM 2794 N N . LEU A 1 349 ? -15.168 -5.730 -6.383 1.00 88.44 349 LEU A N 1
ATOM 2795 C CA . LEU A 1 349 ? -14.376 -5.158 -5.290 1.00 88.44 349 LEU A CA 1
ATOM 2796 C C . LEU A 1 349 ? -13.544 -6.260 -4.614 1.00 88.44 349 LEU A C 1
ATOM 2798 O O . LEU A 1 349 ? -13.908 -6.739 -3.540 1.00 88.44 349 LEU A O 1
ATOM 2802 N N . PRO A 1 350 ? -12.481 -6.742 -5.280 1.00 88.25 350 PRO A N 1
ATOM 2803 C CA . PRO A 1 350 ? -11.743 -7.923 -4.851 1.00 88.25 350 PRO A CA 1
ATOM 2804 C C . PRO A 1 350 ? -11.087 -7.756 -3.476 1.00 88.25 350 PRO A C 1
ATOM 2806 O O . PRO A 1 350 ? -10.562 -6.698 -3.141 1.00 88.25 350 PRO A O 1
ATOM 2809 N N . PHE A 1 351 ? -11.076 -8.849 -2.716 1.00 90.00 351 PHE A N 1
ATOM 2810 C CA . PHE A 1 351 ? -10.465 -8.978 -1.391 1.00 90.00 351 PHE A CA 1
ATOM 2811 C C . PHE A 1 351 ? -9.851 -10.380 -1.237 1.00 90.00 351 PHE A C 1
ATOM 2813 O O . PHE A 1 351 ? -10.118 -11.265 -2.058 1.00 90.00 351 PHE A O 1
ATOM 2820 N N . GLY A 1 352 ? -9.027 -10.598 -0.207 1.00 89.56 352 GLY A N 1
ATOM 2821 C CA . GLY A 1 352 ? -8.443 -11.915 0.070 1.00 89.56 352 GLY A CA 1
ATOM 2822 C C . GLY A 1 352 ? -7.599 -12.457 -1.086 1.00 89.56 352 GLY A C 1
ATOM 2823 O O . GLY A 1 352 ? -6.811 -11.738 -1.700 1.00 89.56 352 GLY A O 1
ATOM 2824 N N . GLU A 1 353 ? -7.800 -13.725 -1.436 1.00 85.50 353 GLU A N 1
ATOM 2825 C CA . GLU A 1 353 ? -7.123 -14.366 -2.575 1.00 85.50 353 GLU A CA 1
ATOM 2826 C C . GLU A 1 353 ? -7.380 -13.657 -3.912 1.00 85.50 353 GLU A C 1
ATOM 2828 O O . GLU A 1 353 ? -6.521 -13.661 -4.790 1.00 85.50 353 GLU A O 1
ATOM 2833 N N . ILE A 1 354 ? -8.535 -13.003 -4.069 1.00 85.81 354 ILE A N 1
ATOM 2834 C CA . ILE A 1 354 ? -8.943 -12.390 -5.340 1.00 85.81 354 ILE A CA 1
ATOM 2835 C C . ILE A 1 354 ? -8.077 -11.157 -5.658 1.00 85.81 354 ILE A C 1
ATOM 2837 O O . ILE A 1 354 ? -7.807 -10.880 -6.826 1.00 85.81 354 ILE A O 1
ATOM 2841 N N . ILE A 1 355 ? -7.610 -10.424 -4.637 1.00 86.62 355 ILE A N 1
ATOM 2842 C CA . ILE A 1 355 ? -6.773 -9.225 -4.823 1.00 86.62 355 ILE A CA 1
ATOM 2843 C C . ILE A 1 355 ? -5.272 -9.559 -4.924 1.00 86.62 355 ILE A C 1
ATOM 2845 O O . ILE A 1 355 ? -4.515 -8.791 -5.523 1.00 86.62 355 ILE A O 1
ATOM 2849 N N . LYS A 1 356 ? -4.821 -10.709 -4.395 1.00 88.19 356 LYS A N 1
ATOM 2850 C CA . LYS A 1 356 ? -3.392 -11.087 -4.355 1.00 88.19 356 LYS A CA 1
ATOM 2851 C C . LYS A 1 356 ? -2.674 -10.979 -5.705 1.00 88.19 356 LYS A C 1
ATOM 2853 O O . LYS A 1 356 ? -1.582 -10.412 -5.716 1.00 88.19 356 LYS A O 1
ATOM 2858 N N . PRO A 1 357 ? -3.236 -11.442 -6.837 1.00 81.56 357 PRO A N 1
ATOM 2859 C CA . PRO A 1 357 ? -2.541 -11.364 -8.118 1.00 81.56 357 PRO A CA 1
ATOM 2860 C C . PRO A 1 357 ? -2.226 -9.925 -8.558 1.00 81.56 357 PRO A C 1
ATOM 2862 O O . PRO A 1 357 ? -1.137 -9.659 -9.063 1.00 81.56 357 PRO A O 1
ATOM 2865 N N . ILE A 1 358 ? -3.123 -8.978 -8.262 1.00 79.81 358 ILE A N 1
ATOM 2866 C CA . ILE A 1 358 ? -2.936 -7.553 -8.570 1.00 79.81 358 ILE A CA 1
ATOM 2867 C C . ILE A 1 358 ? -1.796 -6.973 -7.739 1.00 79.81 358 ILE A C 1
ATOM 2869 O O . ILE A 1 358 ? -0.915 -6.306 -8.271 1.00 79.81 358 ILE A O 1
ATOM 2873 N N . LEU A 1 359 ? -1.775 -7.273 -6.440 1.00 87.62 359 LEU A N 1
ATOM 2874 C CA . LEU A 1 359 ? -0.730 -6.810 -5.523 1.00 87.62 359 LEU A CA 1
ATOM 2875 C C . LEU A 1 359 ? 0.638 -7.439 -5.852 1.00 87.62 359 LEU A C 1
ATOM 2877 O O . LEU A 1 359 ? 1.686 -6.790 -5.765 1.00 87.62 359 LEU A O 1
ATOM 2881 N N . ALA A 1 360 ? 0.634 -8.703 -6.280 1.00 85.50 360 ALA A N 1
ATOM 2882 C CA . ALA A 1 360 ? 1.828 -9.439 -6.672 1.00 85.50 360 ALA A CA 1
ATOM 2883 C C . ALA A 1 360 ? 2.393 -9.009 -8.037 1.00 85.50 360 ALA A C 1
ATOM 2885 O O . ALA A 1 360 ? 3.577 -9.242 -8.277 1.00 85.50 360 ALA A O 1
ATOM 2886 N N . SER A 1 361 ? 1.609 -8.332 -8.888 1.00 80.19 361 SER A N 1
ATOM 2887 C CA . SER A 1 361 ? 2.014 -7.885 -10.230 1.00 80.19 361 SER A CA 1
ATOM 2888 C C . SER A 1 361 ? 3.398 -7.236 -10.253 1.00 80.19 361 SER A C 1
ATOM 2890 O O . SER A 1 361 ? 3.684 -6.335 -9.464 1.00 80.19 361 SER A O 1
ATOM 2892 N N . SER A 1 362 ? 4.255 -7.642 -11.194 1.00 72.12 362 SER A N 1
ATOM 2893 C CA . SER A 1 362 ? 5.600 -7.072 -11.366 1.00 72.12 362 SER A CA 1
ATOM 2894 C C . SER A 1 362 ? 5.595 -5.579 -11.724 1.00 72.12 362 SER A C 1
ATOM 2896 O O . SER A 1 362 ? 6.641 -4.939 -11.667 1.00 72.12 362 SER A O 1
ATOM 2898 N N . ILE A 1 363 ? 4.442 -5.023 -12.110 1.00 70.31 363 ILE A N 1
ATOM 2899 C CA . ILE A 1 363 ? 4.272 -3.596 -12.415 1.00 70.31 363 ILE A CA 1
ATOM 2900 C C . ILE A 1 363 ? 4.242 -2.761 -11.130 1.00 70.31 363 ILE A C 1
ATOM 2902 O O . ILE A 1 363 ? 4.834 -1.681 -11.079 1.00 70.31 363 ILE A O 1
ATOM 2906 N N . LEU A 1 364 ? 3.584 -3.266 -10.079 1.00 79.81 364 LEU A N 1
ATOM 2907 C CA . LEU A 1 364 ? 3.612 -2.636 -8.762 1.00 79.81 364 LEU A CA 1
ATOM 2908 C C . LEU A 1 364 ? 4.934 -2.976 -8.084 1.00 79.81 364 LEU A C 1
ATOM 2910 O O . LEU A 1 364 ? 5.242 -4.138 -7.845 1.00 79.81 364 LEU A O 1
ATOM 2914 N N . SER A 1 365 ? 5.718 -1.965 -7.744 1.00 85.50 365 SER A N 1
ATOM 2915 C CA . SER A 1 365 ? 6.927 -2.124 -6.942 1.00 85.50 365 SER A CA 1
ATOM 2916 C C . SER A 1 365 ? 6.590 -2.201 -5.451 1.00 85.50 365 SER A C 1
ATOM 2918 O O . SER A 1 365 ? 5.549 -1.722 -5.000 1.00 85.50 365 SER A O 1
ATOM 2920 N N . GLU A 1 366 ? 7.513 -2.738 -4.657 1.00 88.31 366 GLU A N 1
ATOM 2921 C CA . GLU A 1 366 ? 7.451 -2.703 -3.187 1.00 88.31 366 GLU A CA 1
ATOM 2922 C C . GLU A 1 366 ? 7.236 -1.288 -2.636 1.00 88.31 366 GLU A C 1
ATOM 2924 O O . GLU A 1 366 ? 6.503 -1.080 -1.671 1.00 88.31 366 GLU A O 1
ATOM 2929 N N . THR A 1 367 ? 7.854 -0.290 -3.272 1.00 88.94 367 THR A N 1
ATOM 2930 C CA . THR A 1 367 ? 7.709 1.115 -2.884 1.00 88.94 367 THR A CA 1
ATOM 2931 C C . THR A 1 367 ? 6.292 1.625 -3.135 1.00 88.94 367 THR A C 1
ATOM 2933 O O . THR A 1 367 ? 5.810 2.437 -2.347 1.00 88.94 367 THR A O 1
ATOM 2936 N N . ASP A 1 368 ? 5.598 1.142 -4.168 1.00 89.38 368 ASP A N 1
ATOM 2937 C CA . ASP A 1 368 ? 4.207 1.536 -4.429 1.00 89.38 368 ASP A CA 1
ATOM 2938 C C . ASP A 1 368 ? 3.273 0.959 -3.370 1.00 89.38 368 ASP A C 1
ATOM 2940 O O . ASP A 1 368 ? 2.460 1.692 -2.813 1.00 89.38 368 ASP A O 1
ATOM 2944 N N . LEU A 1 369 ? 3.432 -0.328 -3.036 1.00 93.50 369 LEU A N 1
ATOM 2945 C CA . LEU A 1 369 ? 2.628 -0.979 -1.998 1.00 93.50 369 LEU A CA 1
ATOM 2946 C C . LEU A 1 369 ? 2.872 -0.345 -0.625 1.00 93.50 369 LEU A C 1
ATOM 2948 O O . LEU A 1 369 ? 1.925 -0.031 0.094 1.00 93.50 369 LEU A O 1
ATOM 2952 N N . LYS A 1 370 ? 4.139 -0.063 -0.294 1.00 93.25 370 LYS A N 1
ATOM 2953 C CA . LYS A 1 370 ? 4.497 0.712 0.898 1.00 93.25 370 LYS A CA 1
ATOM 2954 C C . LYS A 1 370 ? 3.845 2.094 0.875 1.00 93.25 370 LYS A C 1
ATOM 2956 O O . LYS A 1 370 ? 3.310 2.527 1.890 1.00 93.25 370 LYS A O 1
ATOM 2961 N N . SER A 1 371 ? 3.887 2.792 -0.260 1.00 91.38 371 SER A N 1
ATOM 2962 C CA . SER A 1 371 ? 3.303 4.132 -0.391 1.00 91.38 371 SER A CA 1
ATOM 2963 C C . SER A 1 371 ? 1.794 4.123 -0.200 1.00 91.38 371 SER A C 1
ATOM 2965 O O . SER A 1 371 ? 1.259 4.998 0.476 1.00 91.38 371 SER A O 1
ATOM 2967 N N . PHE A 1 372 ? 1.123 3.117 -0.754 1.00 94.31 372 PHE A N 1
ATOM 2968 C CA . PHE A 1 372 ? -0.303 2.897 -0.573 1.00 94.31 372 PHE A CA 1
ATOM 2969 C C . PHE A 1 372 ? -0.650 2.653 0.904 1.00 94.31 372 PHE A C 1
ATOM 2971 O O . PHE A 1 372 ? -1.523 3.326 1.447 1.00 94.31 372 PHE A O 1
ATOM 2978 N N . LEU A 1 373 ? 0.079 1.758 1.581 1.00 95.62 373 LEU A N 1
ATOM 2979 C CA . LEU A 1 373 ? -0.132 1.469 3.002 1.00 95.62 373 LEU A CA 1
ATOM 2980 C C . LEU A 1 373 ? 0.113 2.694 3.889 1.00 95.62 373 LEU A C 1
ATOM 2982 O O . LEU A 1 373 ? -0.719 2.996 4.742 1.00 95.62 373 LEU A O 1
ATOM 2986 N N . VAL A 1 374 ? 1.185 3.454 3.646 1.00 94.19 374 VAL A N 1
ATOM 2987 C CA . VAL A 1 374 ? 1.487 4.681 4.403 1.00 94.19 374 VAL A CA 1
ATOM 2988 C C . VAL A 1 374 ? 0.362 5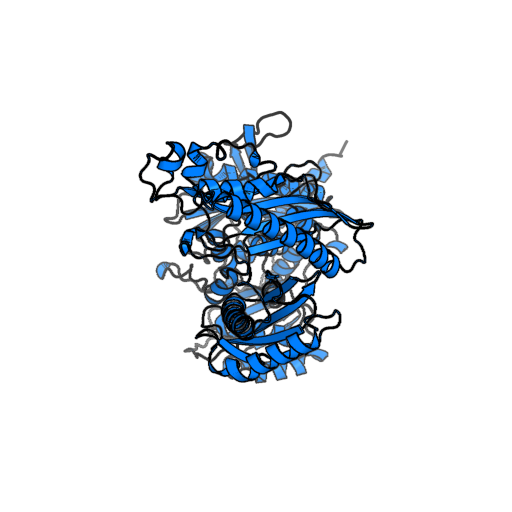.704 4.266 1.00 94.19 374 VAL A C 1
ATOM 2990 O O . VAL A 1 374 ? -0.061 6.260 5.275 1.00 94.19 374 VAL A O 1
ATOM 2993 N N . ARG A 1 375 ? -0.173 5.901 3.052 1.00 93.44 375 ARG A N 1
ATOM 2994 C CA . ARG A 1 375 ? -1.331 6.784 2.813 1.00 93.44 375 ARG A CA 1
ATOM 2995 C C . ARG A 1 375 ? -2.604 6.287 3.503 1.00 93.44 375 ARG A C 1
ATOM 2997 O O . ARG A 1 375 ? -3.440 7.095 3.877 1.00 93.44 375 ARG A O 1
ATOM 3004 N N . LYS A 1 376 ? -2.735 4.977 3.727 1.00 94.19 376 LYS A N 1
ATOM 3005 C CA . LYS A 1 376 ? -3.821 4.381 4.522 1.00 94.19 376 LYS A CA 1
ATOM 3006 C C . LYS A 1 376 ? -3.606 4.528 6.039 1.00 94.19 376 LYS A C 1
ATOM 3008 O O . LYS A 1 376 ? -4.539 4.308 6.807 1.00 94.19 376 LYS A O 1
ATOM 3013 N N . GLY A 1 377 ? -2.404 4.906 6.479 1.00 95.50 377 GLY A N 1
ATOM 3014 C CA . GLY A 1 377 ? -2.021 5.026 7.891 1.00 95.50 377 GLY A CA 1
ATOM 3015 C C . GLY A 1 377 ? -1.306 3.795 8.447 1.00 95.50 377 GLY A C 1
ATOM 3016 O O . GLY A 1 377 ? -1.158 3.674 9.658 1.00 95.50 377 GLY A O 1
ATOM 3017 N N . ILE A 1 378 ? -0.853 2.890 7.576 1.00 96.94 378 ILE A N 1
ATOM 3018 C CA . ILE A 1 378 ? -0.178 1.640 7.930 1.00 96.94 378 ILE A CA 1
ATOM 3019 C C . ILE A 1 378 ? 1.291 1.733 7.513 1.00 96.94 378 ILE A C 1
ATOM 3021 O O . ILE A 1 378 ? 1.634 1.811 6.334 1.00 96.94 378 ILE A O 1
ATOM 3025 N N . PHE A 1 379 ? 2.185 1.709 8.488 1.00 95.25 379 PHE A N 1
ATOM 3026 C CA . PHE A 1 379 ? 3.622 1.828 8.281 1.00 95.25 379 PHE A CA 1
ATOM 3027 C C . PHE A 1 379 ? 4.266 0.469 8.490 1.00 95.25 379 PHE A C 1
ATOM 3029 O O . PHE A 1 379 ? 4.110 -0.114 9.554 1.00 95.25 379 PHE A O 1
ATOM 3036 N N . ILE A 1 380 ? 5.001 -0.022 7.497 1.00 93.56 380 ILE A N 1
ATOM 3037 C CA . ILE A 1 380 ? 5.665 -1.332 7.536 1.00 93.56 380 ILE A CA 1
ATOM 3038 C C . ILE A 1 380 ? 7.180 -1.172 7.684 1.00 93.56 380 ILE A C 1
ATOM 3040 O O . ILE A 1 380 ? 7.771 -0.270 7.075 1.00 93.56 380 ILE A O 1
ATOM 3044 N N . GLY A 1 381 ? 7.810 -2.049 8.469 1.00 88.62 381 GLY A N 1
ATOM 3045 C CA . GLY A 1 381 ? 9.271 -2.097 8.583 1.00 88.62 381 GLY A CA 1
ATOM 3046 C C . GLY A 1 381 ? 9.921 -2.863 7.429 1.00 88.62 381 GLY A C 1
ATOM 3047 O O . GLY A 1 381 ? 10.969 -2.451 6.927 1.00 88.62 381 GLY A O 1
ATOM 3048 N N . ASN A 1 382 ? 9.256 -3.915 6.935 1.00 87.75 382 ASN A N 1
ATOM 3049 C CA . ASN A 1 382 ? 9.664 -4.669 5.752 1.00 87.75 382 ASN A CA 1
ATOM 3050 C C . ASN A 1 382 ? 8.716 -4.396 4.574 1.00 87.75 382 ASN A C 1
ATOM 3052 O O . ASN A 1 382 ? 7.513 -4.606 4.686 1.00 87.75 382 ASN A O 1
ATOM 3056 N N . LYS A 1 383 ? 9.264 -3.933 3.445 1.00 88.12 383 LYS A N 1
ATOM 3057 C CA . LYS A 1 383 ? 8.502 -3.617 2.223 1.00 88.12 383 LYS A CA 1
ATOM 3058 C C . LYS A 1 383 ? 8.464 -4.747 1.193 1.00 88.12 383 LYS A C 1
ATOM 3060 O O . LYS A 1 383 ? 7.826 -4.579 0.157 1.00 88.12 383 LYS A O 1
ATOM 3065 N N . ASP A 1 384 ? 9.141 -5.863 1.461 1.00 89.81 384 ASP A N 1
ATOM 3066 C CA . ASP A 1 384 ? 9.141 -7.033 0.587 1.00 89.81 384 ASP A CA 1
ATOM 3067 C C . ASP A 1 384 ? 7.699 -7.480 0.308 1.00 89.81 384 ASP A C 1
ATOM 3069 O O . ASP A 1 384 ? 6.850 -7.544 1.210 1.00 89.81 384 ASP A O 1
ATOM 3073 N N . LYS A 1 385 ? 7.409 -7.794 -0.955 1.00 90.25 385 LYS A N 1
ATOM 3074 C CA . LYS A 1 385 ? 6.109 -8.316 -1.375 1.00 90.25 385 LYS A CA 1
ATOM 3075 C C . LYS A 1 385 ? 5.720 -9.608 -0.666 1.00 90.25 385 LYS A C 1
ATOM 3077 O O . LYS A 1 385 ? 4.527 -9.808 -0.447 1.00 90.25 385 LYS A O 1
ATOM 3082 N N . GLN A 1 386 ? 6.680 -10.443 -0.268 1.00 89.19 386 GLN A N 1
ATOM 3083 C CA . GLN A 1 386 ? 6.423 -11.664 0.501 1.00 89.19 386 GLN A CA 1
ATOM 3084 C C . GLN A 1 386 ? 5.723 -11.383 1.836 1.00 89.19 386 GLN A C 1
ATOM 3086 O O . GLN A 1 386 ? 4.981 -12.229 2.317 1.00 89.19 386 GLN A O 1
ATOM 3091 N N . HIS A 1 387 ? 5.910 -10.188 2.403 1.00 88.88 387 HIS A N 1
ATOM 3092 C CA . HIS A 1 387 ? 5.262 -9.755 3.643 1.00 88.88 387 HIS A CA 1
ATOM 3093 C C . HIS A 1 387 ? 4.072 -8.829 3.355 1.00 88.88 387 HIS A C 1
ATOM 3095 O O . HIS A 1 387 ? 2.986 -8.975 3.916 1.00 88.88 387 HIS A O 1
ATOM 3101 N N . THR A 1 388 ? 4.256 -7.900 2.416 1.00 93.50 388 THR A N 1
ATOM 3102 C CA . THR A 1 388 ? 3.289 -6.836 2.128 1.00 93.50 388 THR A CA 1
ATOM 3103 C C . THR A 1 388 ? 2.032 -7.356 1.431 1.00 93.50 388 THR A C 1
ATOM 3105 O O . THR A 1 388 ? 0.930 -6.914 1.750 1.00 93.50 388 THR A O 1
ATOM 3108 N N . VAL A 1 389 ? 2.161 -8.308 0.495 1.00 93.88 389 VAL A N 1
ATOM 3109 C CA . VAL A 1 389 ? 1.009 -8.861 -0.238 1.00 93.88 389 VAL A CA 1
ATOM 3110 C C . VAL A 1 389 ? 0.084 -9.662 0.689 1.00 93.88 389 VAL A C 1
ATOM 3112 O O . VAL A 1 389 ? -1.118 -9.381 0.668 1.00 93.88 389 VAL A O 1
ATOM 3115 N N . PRO A 1 390 ? 0.578 -10.595 1.535 1.00 93.06 390 PRO A N 1
ATOM 3116 C CA . PRO A 1 390 ? -0.257 -11.246 2.544 1.00 93.06 390 PRO A CA 1
ATOM 3117 C C . PRO A 1 390 ? -0.965 -10.247 3.461 1.00 93.06 390 PRO A C 1
ATOM 3119 O O . PRO A 1 390 ? -2.188 -10.313 3.574 1.00 93.06 390 PRO A O 1
ATOM 3122 N N . LEU A 1 391 ? -0.242 -9.266 4.015 1.00 94.19 391 LEU A N 1
ATOM 3123 C CA . LEU A 1 391 ? -0.821 -8.219 4.860 1.00 94.19 391 LEU A CA 1
ATOM 3124 C C . LEU A 1 391 ? -1.979 -7.497 4.154 1.00 94.19 391 LEU A C 1
ATOM 3126 O O . LEU A 1 391 ? -3.092 -7.445 4.670 1.00 94.19 391 LEU A O 1
ATOM 3130 N N . MET A 1 392 ? -1.745 -6.988 2.946 1.00 95.00 392 MET A N 1
ATOM 3131 C CA . MET A 1 392 ? -2.754 -6.272 2.162 1.00 95.00 392 MET A CA 1
ATOM 3132 C C . MET A 1 392 ? -3.955 -7.149 1.784 1.00 95.00 392 MET A C 1
ATOM 3134 O O . MET A 1 392 ? -5.077 -6.653 1.736 1.00 95.00 392 MET A O 1
ATOM 3138 N N . SER A 1 393 ? -3.754 -8.451 1.559 1.00 93.44 393 SER A N 1
ATOM 3139 C CA . SER A 1 393 ? -4.845 -9.383 1.236 1.00 93.44 393 SER A CA 1
ATOM 3140 C C . SER A 1 393 ? -5.810 -9.626 2.398 1.00 93.44 393 SER A C 1
ATOM 3142 O O . SER A 1 393 ? -6.956 -10.006 2.170 1.00 93.44 393 SER A O 1
ATOM 3144 N N . THR A 1 394 ? -5.380 -9.363 3.636 1.00 93.94 394 THR A N 1
ATOM 3145 C CA . THR A 1 394 ? -6.264 -9.432 4.806 1.00 93.94 394 THR A CA 1
ATOM 3146 C C . THR A 1 394 ? -7.187 -8.220 4.942 1.00 93.94 394 THR A C 1
ATOM 3148 O O . THR A 1 394 ? -8.087 -8.251 5.770 1.00 93.94 394 THR A O 1
ATOM 3151 N N . MET A 1 395 ? -7.004 -7.165 4.140 1.00 94.19 395 MET A N 1
ATOM 3152 C CA . MET A 1 395 ? -7.770 -5.918 4.226 1.00 94.19 395 MET A CA 1
ATOM 3153 C C . MET A 1 395 ? -8.954 -5.892 3.249 1.00 94.19 395 MET A C 1
ATOM 3155 O O . MET A 1 395 ? -8.962 -6.571 2.221 1.00 94.19 395 MET A O 1
ATOM 3159 N N . LEU A 1 396 ? -9.938 -5.040 3.545 1.00 93.44 396 LEU A N 1
ATOM 3160 C CA . LEU A 1 396 ? -10.994 -4.656 2.608 1.00 93.44 396 LEU A CA 1
ATOM 3161 C C . LEU A 1 396 ? -10.668 -3.282 2.014 1.00 93.44 396 LEU A C 1
ATOM 3163 O O . LEU A 1 396 ? -10.599 -2.292 2.745 1.00 93.44 396 LEU A O 1
ATOM 3167 N N . PHE A 1 397 ? -10.462 -3.225 0.697 1.00 93.06 397 PHE A N 1
ATOM 3168 C CA . PHE A 1 397 ? -10.212 -1.966 -0.004 1.00 93.06 397 PHE A CA 1
ATOM 3169 C C . PHE A 1 397 ? -11.510 -1.284 -0.410 1.00 93.06 397 PHE A C 1
ATOM 3171 O O . PHE A 1 397 ? -12.427 -1.936 -0.913 1.00 93.06 397 PHE A O 1
ATOM 3178 N N . SER A 1 398 ? -11.570 0.037 -0.237 1.00 94.06 398 SER A N 1
ATOM 3179 C CA . SER A 1 398 ? -12.665 0.830 -0.797 1.00 94.06 398 SER A CA 1
ATOM 3180 C C . SER A 1 398 ? -12.594 0.889 -2.329 1.00 94.06 398 SER A C 1
ATOM 3182 O O . SER A 1 398 ? -11.531 0.681 -2.926 1.00 94.06 398 SER A O 1
ATOM 3184 N N . PRO A 1 399 ? -13.711 1.199 -3.008 1.00 91.75 399 PRO A N 1
ATOM 3185 C CA . PRO A 1 399 ? -13.710 1.508 -4.433 1.00 91.75 399 PRO A CA 1
ATOM 3186 C C . PRO A 1 399 ? -12.655 2.543 -4.857 1.00 91.75 399 PRO A C 1
ATOM 3188 O O . PRO A 1 399 ? -12.020 2.358 -5.898 1.00 91.75 399 PRO A O 1
ATOM 3191 N N . GLU A 1 400 ? -12.437 3.585 -4.052 1.00 89.75 400 GLU A N 1
ATOM 3192 C CA . GLU A 1 400 ? -11.436 4.637 -4.287 1.00 89.75 400 GLU A CA 1
ATOM 3193 C C . GLU A 1 400 ? -10.000 4.129 -4.141 1.00 89.75 400 GLU A C 1
ATOM 3195 O O . GLU A 1 400 ? -9.143 4.372 -4.995 1.00 89.75 400 GLU A O 1
ATOM 3200 N N . GLU A 1 401 ? -9.745 3.359 -3.085 1.00 92.00 401 GLU A N 1
ATOM 3201 C CA . GLU A 1 401 ? -8.460 2.706 -2.840 1.00 92.00 401 GLU A CA 1
ATOM 3202 C C . GLU A 1 401 ? -8.105 1.756 -3.991 1.00 92.00 401 GLU A C 1
ATOM 3204 O O . GLU A 1 401 ? -6.993 1.790 -4.526 1.00 92.00 401 GLU A O 1
ATOM 3209 N N . LEU A 1 402 ? -9.079 0.969 -4.453 1.00 88.50 402 LEU A N 1
ATOM 3210 C CA . LEU A 1 402 ? -8.906 0.101 -5.609 1.00 88.50 402 LEU A CA 1
ATOM 3211 C C . LEU A 1 402 ? -8.623 0.901 -6.886 1.00 88.50 402 LEU A C 1
ATOM 3213 O O . LEU A 1 402 ? -7.740 0.528 -7.655 1.00 88.50 402 LEU A O 1
ATOM 3217 N N . ASN A 1 403 ? -9.346 1.999 -7.122 1.00 83.00 403 ASN A N 1
ATOM 3218 C CA . ASN A 1 403 ? -9.108 2.871 -8.275 1.00 83.00 403 ASN A CA 1
ATOM 3219 C C . ASN A 1 403 ? -7.698 3.467 -8.257 1.00 83.00 403 ASN A C 1
ATOM 3221 O O . ASN A 1 403 ? -7.069 3.547 -9.308 1.00 83.00 403 ASN A O 1
ATOM 3225 N N . THR A 1 404 ? -7.177 3.811 -7.080 1.00 83.62 404 THR A N 1
ATOM 3226 C CA . THR A 1 404 ? -5.802 4.299 -6.923 1.00 83.62 404 THR A CA 1
ATOM 3227 C C . THR A 1 404 ? -4.788 3.243 -7.372 1.00 83.62 404 THR A C 1
ATOM 3229 O O . THR A 1 404 ? -3.890 3.546 -8.155 1.00 83.62 404 THR A O 1
ATOM 3232 N N . LEU A 1 405 ? -4.961 1.981 -6.960 1.00 82.50 405 LEU A N 1
ATOM 3233 C CA . LEU A 1 405 ? -4.108 0.875 -7.420 1.00 82.50 405 LEU A CA 1
ATOM 3234 C C . LEU A 1 405 ? -4.235 0.635 -8.932 1.00 82.50 405 LEU A C 1
ATOM 3236 O O . LEU A 1 405 ? -3.223 0.456 -9.609 1.00 82.50 405 LEU A O 1
ATOM 3240 N N . LYS A 1 406 ? -5.460 0.673 -9.476 1.00 76.56 406 LYS A N 1
ATOM 3241 C CA . LYS A 1 406 ? -5.714 0.550 -10.924 1.00 76.56 406 LYS A CA 1
ATOM 3242 C C . LYS A 1 406 ? -5.030 1.658 -11.720 1.00 76.56 406 LYS A C 1
ATOM 3244 O O . LYS A 1 406 ? -4.435 1.387 -12.758 1.00 76.56 406 LYS A O 1
ATOM 3249 N N . PHE A 1 407 ? -5.116 2.893 -11.234 1.00 72.94 407 PHE A N 1
ATOM 3250 C CA . PHE A 1 407 ? -4.487 4.044 -11.863 1.00 72.94 407 PHE A CA 1
ATOM 3251 C C . PHE A 1 407 ? -2.963 3.909 -11.861 1.00 72.94 407 PHE A C 1
ATOM 3253 O O . PHE A 1 407 ? -2.354 4.063 -12.911 1.00 72.94 407 PHE A O 1
ATOM 3260 N N . LEU A 1 408 ? -2.358 3.531 -10.728 1.00 71.75 408 LEU A N 1
ATOM 3261 C CA . LEU A 1 408 ? -0.910 3.305 -10.632 1.00 71.75 408 LEU A CA 1
ATOM 3262 C C . LEU A 1 408 ? -0.423 2.196 -11.570 1.00 71.75 408 LEU A C 1
ATOM 3264 O O . LEU A 1 408 ? 0.635 2.332 -12.185 1.00 71.75 408 LEU A O 1
ATOM 3268 N N . LEU A 1 409 ? -1.188 1.106 -11.692 1.00 71.25 409 LEU A N 1
ATOM 3269 C CA . LEU A 1 409 ? -0.909 0.046 -12.660 1.00 71.25 409 LEU A CA 1
ATOM 3270 C C . LEU A 1 409 ? -0.910 0.603 -14.081 1.00 71.25 409 LEU A C 1
ATOM 3272 O O . LEU A 1 409 ? 0.087 0.469 -14.783 1.00 71.25 409 LEU A O 1
ATOM 3276 N N . LYS A 1 410 ? -1.991 1.288 -14.463 1.00 67.31 410 LYS A N 1
ATOM 3277 C CA . LYS A 1 410 ? -2.148 1.848 -15.804 1.00 67.31 410 LYS A CA 1
ATOM 3278 C C . LYS A 1 410 ? -1.071 2.884 -16.133 1.00 67.31 410 LYS A C 1
ATOM 3280 O O . LYS A 1 410 ? -0.475 2.819 -17.196 1.00 67.31 410 LYS A O 1
ATOM 3285 N N . GLU A 1 411 ? -0.766 3.796 -15.212 1.00 66.56 411 GLU A N 1
ATOM 3286 C CA . GLU A 1 411 ? 0.266 4.824 -15.395 1.00 66.56 411 GLU A CA 1
ATOM 3287 C C . GLU A 1 411 ? 1.648 4.201 -15.652 1.00 66.56 411 GLU A C 1
ATOM 3289 O O . GLU A 1 411 ? 2.391 4.643 -16.529 1.00 66.56 411 GLU A O 1
ATOM 3294 N N . LYS A 1 412 ? 1.999 3.144 -14.911 1.00 65.75 412 LYS A N 1
ATOM 3295 C CA . LYS A 1 412 ? 3.281 2.449 -15.083 1.00 65.75 412 LYS A CA 1
ATOM 3296 C C . LYS A 1 412 ? 3.321 1.531 -16.298 1.00 65.75 412 LYS A C 1
ATOM 3298 O O . LYS A 1 412 ? 4.405 1.319 -16.844 1.00 65.75 412 LYS A O 1
ATOM 3303 N N . GLU A 1 413 ? 2.179 0.985 -16.702 1.00 63.19 413 GLU A N 1
ATOM 3304 C CA . GLU A 1 413 ? 2.027 0.235 -17.950 1.00 63.19 413 GLU A CA 1
ATOM 3305 C C . GLU A 1 413 ? 2.166 1.156 -19.166 1.00 63.19 413 GLU A C 1
ATOM 3307 O O . GLU A 1 413 ? 2.932 0.838 -20.071 1.00 63.19 413 GLU A O 1
ATOM 3312 N N . ASP A 1 414 ? 1.507 2.316 -19.157 1.00 60.69 414 ASP A N 1
ATOM 3313 C CA . ASP A 1 414 ? 1.492 3.277 -20.266 1.00 60.69 414 ASP A CA 1
ATOM 3314 C C . ASP A 1 414 ? 2.824 4.040 -20.420 1.00 60.69 414 ASP A C 1
ATOM 3316 O O . ASP A 1 414 ? 3.062 4.662 -21.458 1.00 60.69 414 ASP A O 1
ATOM 3320 N N . LYS A 1 415 ? 3.728 3.977 -19.426 1.00 65.62 415 LYS A N 1
ATOM 3321 C CA . LYS A 1 415 ? 5.055 4.610 -19.504 1.00 65.62 415 LYS A CA 1
ATOM 3322 C C . LYS A 1 415 ? 5.872 3.992 -20.645 1.00 65.62 415 LYS A C 1
ATOM 3324 O O . LYS A 1 415 ? 6.350 2.857 -20.550 1.00 65.62 415 LYS A O 1
ATOM 3329 N N . ILE A 1 416 ? 6.075 4.784 -21.697 1.00 65.25 416 ILE A N 1
ATOM 3330 C CA . ILE A 1 416 ? 6.873 4.416 -22.867 1.00 65.25 416 ILE A CA 1
ATOM 3331 C C . ILE A 1 416 ? 8.314 4.140 -22.434 1.00 65.25 416 ILE A C 1
ATOM 3333 O O . ILE A 1 416 ? 8.942 4.920 -21.715 1.00 65.25 416 ILE A O 1
ATOM 3337 N N . LYS A 1 417 ? 8.830 2.996 -22.874 1.00 69.69 417 LYS A N 1
ATOM 3338 C CA . LYS A 1 417 ? 10.241 2.625 -22.795 1.00 69.69 417 LYS A CA 1
ATOM 3339 C C . LYS A 1 417 ? 10.805 2.663 -24.204 1.00 69.69 417 LYS A C 1
ATOM 3341 O O . LYS A 1 417 ? 10.128 2.251 -25.142 1.00 69.69 417 LYS A O 1
ATOM 3346 N N . THR A 1 418 ? 12.054 3.084 -24.326 1.00 65.12 418 THR A N 1
ATOM 3347 C CA . THR A 1 418 ? 12.685 3.319 -25.623 1.00 65.12 418 THR A CA 1
ATOM 3348 C C . THR A 1 418 ? 13.977 2.520 -25.739 1.00 65.12 418 THR A C 1
ATOM 3350 O O . THR A 1 418 ? 14.786 2.503 -24.814 1.00 65.12 418 THR A O 1
ATOM 3353 N N . VAL A 1 419 ? 14.177 1.857 -26.878 1.00 67.06 419 VAL A N 1
ATOM 3354 C CA . VAL A 1 419 ? 15.471 1.294 -27.291 1.00 67.06 419 VAL A CA 1
ATOM 3355 C C . VAL A 1 419 ? 15.911 2.001 -28.562 1.00 67.06 419 VAL A C 1
ATOM 3357 O O . VAL A 1 419 ? 15.143 2.071 -29.516 1.00 67.06 419 VAL A O 1
ATOM 3360 N N . LEU A 1 420 ? 17.128 2.541 -28.577 1.00 62.25 420 LEU A N 1
ATOM 3361 C CA . LEU A 1 420 ? 17.659 3.306 -29.703 1.00 62.25 420 LEU A CA 1
ATOM 3362 C C . LEU A 1 420 ? 18.839 2.567 -30.338 1.00 62.25 420 LEU A C 1
ATOM 3364 O O . LEU A 1 420 ? 19.781 2.171 -29.656 1.00 62.25 420 LEU A O 1
ATOM 3368 N N . ARG A 1 421 ? 18.781 2.421 -31.657 1.00 74.12 421 ARG A N 1
ATOM 3369 C CA . ARG A 1 421 ? 19.700 1.688 -32.527 1.00 74.12 421 ARG A CA 1
ATOM 3370 C C . ARG A 1 421 ? 20.245 2.631 -33.599 1.00 74.12 421 ARG A C 1
ATOM 3372 O O . ARG A 1 421 ? 19.552 3.555 -34.020 1.00 74.12 421 ARG A O 1
ATOM 3379 N N . LYS A 1 422 ? 21.482 2.413 -34.050 1.00 70.50 422 LYS A N 1
ATOM 3380 C CA . LYS A 1 422 ? 22.115 3.226 -35.102 1.00 70.50 422 LYS A CA 1
ATOM 3381 C C . LYS A 1 422 ? 22.836 2.364 -36.132 1.00 70.50 422 LYS A C 1
ATOM 3383 O O . LYS A 1 422 ? 23.433 1.354 -35.765 1.00 70.50 422 LYS A O 1
ATOM 3388 N N . THR A 1 423 ? 22.820 2.802 -37.386 1.00 76.06 423 THR A N 1
ATOM 3389 C CA . THR A 1 423 ? 23.634 2.248 -38.477 1.00 76.06 423 THR A CA 1
ATOM 3390 C C . THR A 1 423 ? 24.054 3.344 -39.463 1.00 76.06 423 THR A C 1
ATOM 3392 O O . THR A 1 423 ? 23.505 4.446 -39.448 1.00 76.06 423 THR A O 1
ATOM 3395 N N . ASN A 1 424 ? 25.036 3.052 -40.314 1.00 73.44 424 ASN A N 1
ATOM 3396 C CA . ASN A 1 424 ? 25.489 3.952 -41.371 1.00 73.44 424 ASN A CA 1
ATOM 3397 C C . ASN A 1 424 ? 24.638 3.772 -42.635 1.00 73.44 424 ASN A C 1
ATOM 3399 O O . ASN A 1 424 ? 24.338 2.642 -43.037 1.00 73.44 424 ASN A O 1
ATOM 3403 N N . LEU A 1 425 ? 24.316 4.876 -43.310 1.00 74.44 425 LEU A N 1
ATOM 3404 C CA . LEU A 1 425 ? 23.707 4.823 -44.638 1.00 74.44 425 LEU A CA 1
ATOM 3405 C C . LEU A 1 425 ? 24.713 4.293 -45.670 1.00 74.44 425 LEU A C 1
ATOM 3407 O O . LEU A 1 425 ? 25.915 4.558 -45.593 1.00 74.44 425 LEU A O 1
ATOM 3411 N N . ALA A 1 426 ? 24.223 3.548 -46.661 1.00 71.00 426 ALA A N 1
ATOM 3412 C CA . ALA A 1 426 ? 25.065 3.039 -47.745 1.00 71.00 426 ALA A CA 1
ATOM 3413 C C . ALA A 1 426 ? 25.525 4.148 -48.711 1.00 71.00 426 ALA A C 1
ATOM 3415 O O . ALA A 1 426 ? 26.555 4.011 -49.372 1.00 71.00 426 ALA A O 1
ATOM 3416 N N . GLN A 1 427 ? 24.771 5.251 -48.792 1.00 70.56 427 GLN A N 1
ATOM 3417 C CA . GLN A 1 427 ? 25.037 6.403 -49.655 1.00 70.56 427 GLN A CA 1
ATOM 3418 C C . GLN A 1 427 ? 24.759 7.708 -48.892 1.00 70.56 427 GLN A C 1
ATOM 3420 O O . GLN A 1 427 ? 23.830 7.770 -48.091 1.00 70.56 427 GLN A O 1
ATOM 3425 N N . LYS A 1 428 ? 25.540 8.763 -49.162 1.00 58.00 428 LYS A N 1
ATOM 3426 C CA . LYS A 1 428 ? 25.446 10.064 -48.464 1.00 58.00 428 LYS A CA 1
ATOM 3427 C C . LYS A 1 428 ? 24.189 10.888 -48.795 1.00 58.00 428 LYS A C 1
ATOM 3429 O O . LYS A 1 428 ? 23.908 11.856 -48.106 1.00 58.00 428 LYS A O 1
ATOM 3434 N N . GLU A 1 429 ? 23.436 10.524 -49.834 1.00 59.78 429 GLU A N 1
ATOM 3435 C CA . GLU A 1 429 ? 22.288 11.301 -50.340 1.00 59.78 429 GLU A CA 1
ATOM 3436 C C . GLU A 1 429 ? 20.969 10.502 -50.344 1.00 59.78 429 GLU A C 1
ATOM 3438 O O . GLU A 1 429 ? 20.119 10.682 -51.214 1.00 59.78 429 GLU A O 1
ATOM 3443 N N . ILE A 1 430 ? 20.764 9.591 -49.386 1.00 66.75 430 ILE A N 1
ATOM 3444 C CA . ILE A 1 430 ? 19.464 8.910 -49.253 1.00 66.75 430 ILE A CA 1
ATOM 3445 C C . ILE A 1 430 ? 18.448 9.901 -48.674 1.00 66.75 430 ILE A C 1
ATOM 3447 O O . ILE A 1 430 ? 18.542 10.296 -47.512 1.00 66.75 430 ILE A O 1
ATOM 3451 N N . SER A 1 431 ? 17.473 10.313 -49.489 1.00 67.31 431 SER A N 1
ATOM 3452 C CA . SER A 1 431 ? 16.412 11.225 -49.055 1.00 67.31 431 SER A CA 1
ATOM 3453 C C . SER A 1 431 ? 15.383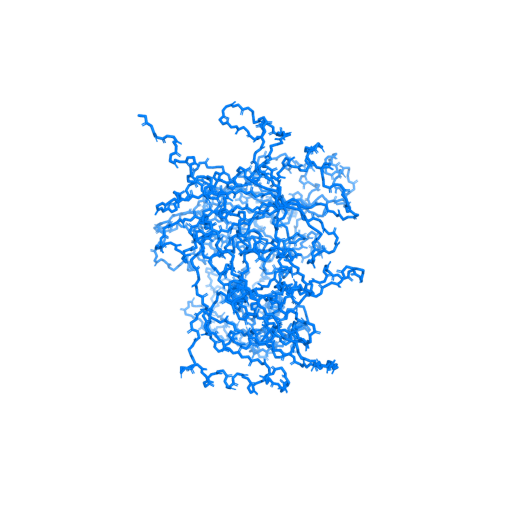 10.526 -48.158 1.00 67.31 431 SER A C 1
ATOM 3455 O O . SER A 1 431 ? 15.181 9.308 -48.216 1.00 67.31 431 SER A O 1
ATOM 3457 N N . ARG A 1 432 ? 14.674 11.321 -47.346 1.00 69.88 432 ARG A N 1
ATOM 3458 C CA . ARG A 1 432 ? 13.572 10.851 -46.491 1.00 69.88 432 ARG A CA 1
ATOM 3459 C C . ARG A 1 432 ? 12.508 10.090 -47.284 1.00 69.88 432 ARG A C 1
ATOM 3461 O O . ARG A 1 432 ? 12.014 9.073 -46.808 1.00 69.88 432 ARG A O 1
ATOM 3468 N N . ASP A 1 433 ? 12.186 10.555 -48.487 1.00 69.69 433 ASP A N 1
ATOM 3469 C CA . ASP A 1 433 ? 11.148 9.957 -49.333 1.00 69.69 433 ASP A CA 1
ATOM 3470 C C . ASP A 1 433 ? 11.551 8.566 -49.835 1.00 69.69 433 ASP A C 1
ATOM 3472 O O . ASP A 1 433 ? 10.715 7.665 -49.918 1.00 69.69 433 ASP A O 1
ATOM 3476 N N . VAL A 1 434 ? 12.846 8.359 -50.098 1.00 73.44 434 VAL A N 1
ATOM 3477 C CA . VAL A 1 434 ? 13.396 7.046 -50.461 1.00 73.44 434 VAL A CA 1
ATOM 3478 C C . VAL A 1 434 ? 13.328 6.096 -49.267 1.00 73.44 434 VAL A C 1
ATOM 3480 O O . VAL A 1 434 ? 12.900 4.954 -49.419 1.00 73.44 434 VAL A O 1
ATOM 3483 N N . LEU A 1 435 ? 13.682 6.555 -48.063 1.00 76.88 435 LEU A N 1
ATOM 3484 C CA . LEU A 1 435 ? 13.546 5.746 -46.847 1.00 76.88 435 LEU A CA 1
ATOM 3485 C C . LEU A 1 435 ? 12.073 5.405 -46.555 1.00 76.88 435 LEU A C 1
ATOM 3487 O O . LEU A 1 435 ? 11.764 4.258 -46.247 1.00 76.88 435 LEU A O 1
ATOM 3491 N N . ALA A 1 436 ? 11.157 6.366 -46.702 1.00 76.38 436 ALA A N 1
ATOM 3492 C CA . ALA A 1 436 ? 9.725 6.163 -46.489 1.00 76.38 436 ALA A CA 1
ATOM 3493 C C . ALA A 1 436 ? 9.122 5.172 -47.491 1.00 76.38 436 ALA A C 1
ATOM 3495 O O . ALA A 1 436 ? 8.379 4.284 -47.086 1.00 76.38 436 ALA A O 1
ATOM 3496 N N . SER A 1 437 ? 9.494 5.276 -48.770 1.00 75.81 437 SER A N 1
ATOM 3497 C CA . SER A 1 437 ? 9.031 4.359 -49.819 1.00 75.81 437 SER A CA 1
ATOM 3498 C C . SER A 1 437 ? 9.525 2.932 -49.575 1.00 75.81 437 SER A C 1
ATOM 3500 O O . SER A 1 437 ? 8.742 1.988 -49.650 1.00 75.81 437 SER A O 1
ATOM 3502 N N . ASN A 1 438 ? 10.799 2.774 -49.194 1.00 76.94 438 ASN A N 1
ATOM 3503 C CA . ASN A 1 438 ? 11.357 1.467 -48.844 1.00 76.94 438 ASN A CA 1
ATOM 3504 C C . ASN A 1 438 ? 10.656 0.858 -47.626 1.00 76.94 438 ASN A C 1
ATOM 3506 O O . ASN A 1 438 ? 10.301 -0.314 -47.660 1.00 76.94 438 ASN A O 1
ATOM 3510 N N . LEU A 1 439 ? 10.420 1.647 -46.572 1.00 78.50 439 LEU A N 1
ATOM 3511 C CA . LEU A 1 439 ? 9.711 1.190 -45.373 1.00 78.50 439 LEU A CA 1
ATOM 3512 C C . LEU A 1 439 ? 8.237 0.864 -45.646 1.00 78.50 439 LEU A C 1
ATOM 3514 O O . LEU A 1 439 ? 7.694 -0.044 -45.020 1.00 78.50 439 LEU A O 1
ATOM 3518 N N . GLN A 1 440 ? 7.586 1.574 -46.567 1.00 78.56 440 GLN A N 1
ATOM 3519 C CA . GLN A 1 440 ? 6.216 1.274 -46.972 1.00 78.56 440 GLN A CA 1
ATOM 3520 C C . GLN A 1 440 ? 6.134 -0.060 -47.726 1.00 78.56 440 GLN A C 1
ATOM 3522 O O . GLN A 1 440 ? 5.280 -0.882 -47.404 1.00 78.56 440 GLN A O 1
ATOM 3527 N N . GLU A 1 441 ? 7.058 -0.316 -48.651 1.00 73.31 441 GLU A N 1
ATOM 3528 C CA . GLU A 1 441 ? 7.140 -1.590 -49.375 1.00 73.31 441 GLU A CA 1
ATOM 3529 C C . GLU A 1 441 ? 7.437 -2.767 -48.429 1.00 73.31 441 GLU A C 1
ATOM 3531 O O . GLU A 1 441 ? 6.784 -3.808 -48.505 1.00 73.31 441 GLU A O 1
ATOM 3536 N N . VAL A 1 442 ? 8.346 -2.571 -47.465 1.00 70.69 442 VAL A N 1
ATOM 3537 C CA . VAL A 1 442 ? 8.609 -3.546 -46.392 1.00 70.69 442 VAL A CA 1
ATOM 3538 C C . VAL A 1 442 ? 7.332 -3.839 -45.617 1.00 70.69 442 VAL A C 1
ATOM 3540 O O . VAL A 1 442 ? 7.047 -4.988 -45.287 1.00 70.69 442 VAL A O 1
ATOM 3543 N N . MET A 1 443 ? 6.540 -2.808 -45.317 1.00 73.31 443 MET A N 1
ATOM 3544 C CA . MET A 1 443 ? 5.302 -2.982 -44.569 1.00 73.31 443 MET A CA 1
ATOM 3545 C C . MET A 1 443 ? 4.245 -3.742 -45.367 1.00 73.31 443 MET A C 1
ATOM 3547 O O . MET A 1 443 ? 3.559 -4.580 -44.794 1.00 73.31 443 MET A O 1
ATOM 3551 N N . GLU A 1 444 ? 4.148 -3.521 -46.674 1.00 71.69 444 GLU A N 1
ATOM 3552 C CA . GLU A 1 444 ? 3.226 -4.253 -47.549 1.00 71.69 444 GLU A CA 1
ATOM 3553 C C . GLU A 1 444 ? 3.628 -5.733 -47.717 1.00 71.69 444 GLU A C 1
ATOM 3555 O O . GLU A 1 444 ? 2.747 -6.592 -47.753 1.00 71.69 444 GLU A O 1
ATOM 3560 N N . ASN A 1 445 ? 4.930 -6.047 -47.719 1.00 65.88 445 ASN A N 1
ATOM 3561 C CA . ASN A 1 445 ? 5.453 -7.408 -47.920 1.00 65.88 445 ASN A CA 1
ATOM 3562 C C . ASN A 1 445 ? 5.647 -8.225 -46.622 1.00 65.88 445 ASN A C 1
ATOM 3564 O O . ASN A 1 445 ? 5.503 -9.448 -46.633 1.00 65.88 445 ASN A O 1
ATOM 3568 N N . SER A 1 446 ? 5.967 -7.574 -45.497 1.00 59.75 446 SER A N 1
ATOM 3569 C CA . SER A 1 446 ? 6.392 -8.230 -44.242 1.00 59.75 446 SER A CA 1
ATOM 3570 C C . SER A 1 446 ? 5.282 -8.382 -43.192 1.00 59.75 446 SER A C 1
ATOM 3572 O O . SER A 1 446 ? 5.465 -9.054 -42.174 1.00 59.75 446 SER A O 1
ATOM 3574 N N . LEU A 1 447 ? 4.104 -7.776 -43.399 1.00 57.03 447 LEU A N 1
ATOM 3575 C CA . LEU A 1 447 ? 2.979 -7.873 -42.452 1.00 57.03 447 LEU A CA 1
ATOM 3576 C C . LEU A 1 447 ? 2.442 -9.302 -42.276 1.00 57.03 447 LEU A C 1
ATOM 3578 O O . LEU A 1 447 ? 1.852 -9.594 -41.233 1.00 57.03 447 LEU A O 1
ATOM 3582 N N . ASP A 1 448 ? 2.663 -10.179 -43.257 1.00 57.47 448 ASP A N 1
ATOM 3583 C CA . ASP A 1 448 ? 2.175 -11.561 -43.245 1.00 57.47 448 ASP A CA 1
ATOM 3584 C C . ASP A 1 448 ? 3.188 -12.571 -42.665 1.00 57.47 448 ASP A C 1
ATOM 3586 O O . ASP A 1 448 ? 2.812 -13.710 -42.378 1.00 57.47 448 ASP A O 1
ATOM 3590 N N . SER A 1 449 ? 4.451 -12.175 -42.437 1.00 62.16 449 SER A N 1
ATOM 3591 C CA . SER A 1 449 ? 5.507 -13.052 -41.895 1.00 62.16 449 SER A CA 1
ATOM 3592 C C . SER A 1 449 ? 5.739 -12.887 -40.383 1.00 62.16 449 SER A C 1
ATOM 3594 O O . SER A 1 449 ? 6.156 -13.839 -39.715 1.00 62.16 449 SER A O 1
ATOM 3596 N N . VAL A 1 450 ? 5.430 -11.716 -39.802 1.00 74.69 450 VAL A N 1
ATOM 3597 C CA . VAL A 1 450 ? 5.687 -11.414 -38.380 1.00 74.69 450 VAL A CA 1
ATOM 3598 C C . VAL A 1 450 ? 4.399 -11.411 -37.553 1.00 74.69 450 VAL A C 1
ATOM 3600 O O . VAL A 1 450 ? 3.613 -10.463 -37.567 1.00 74.69 450 VAL A O 1
ATOM 3603 N N . PHE A 1 451 ? 4.217 -12.453 -36.740 1.00 77.50 451 PHE A N 1
ATOM 3604 C CA . PHE A 1 451 ? 3.054 -12.596 -35.858 1.00 77.50 451 PHE A CA 1
ATOM 3605 C C . PHE A 1 451 ? 3.304 -12.055 -34.437 1.00 77.50 451 PHE A C 1
ATOM 3607 O O . PHE A 1 451 ? 4.423 -12.163 -33.915 1.00 77.50 451 PHE A O 1
ATOM 3614 N N . PRO A 1 452 ? 2.268 -11.506 -33.769 1.00 79.38 452 PRO A N 1
ATOM 3615 C CA . PRO A 1 452 ? 2.354 -11.125 -32.366 1.00 79.38 452 PRO A CA 1
ATOM 3616 C C . PRO A 1 452 ? 2.564 -12.368 -31.477 1.00 79.38 452 PRO A C 1
ATOM 3618 O O . PRO A 1 452 ? 2.292 -13.493 -31.905 1.00 79.38 452 PRO A O 1
ATOM 3621 N N . PRO A 1 453 ? 3.046 -12.197 -30.230 1.00 78.75 453 PRO A N 1
ATOM 3622 C CA . PRO A 1 453 ? 3.143 -13.289 -29.261 1.00 78.75 453 PRO A CA 1
ATOM 3623 C C . PRO A 1 453 ? 1.814 -14.044 -29.096 1.00 78.75 453 PRO A C 1
ATOM 3625 O O . PRO A 1 453 ? 0.743 -13.467 -29.267 1.00 78.75 453 PRO A O 1
ATOM 3628 N N . THR A 1 454 ? 1.868 -15.327 -28.721 1.00 73.25 454 THR A N 1
ATOM 3629 C CA . THR A 1 454 ? 0.711 -16.250 -28.680 1.00 73.25 454 THR A CA 1
ATOM 3630 C C . THR A 1 454 ? -0.457 -15.791 -27.795 1.00 73.25 454 THR A C 1
ATOM 3632 O O . THR A 1 454 ? -1.583 -16.243 -27.987 1.00 73.25 454 THR A O 1
ATOM 3635 N N . ASN A 1 455 ? -0.221 -14.886 -26.843 1.00 73.06 455 ASN A N 1
ATOM 3636 C CA . ASN A 1 455 ? -1.221 -14.288 -25.952 1.00 73.06 455 ASN A CA 1
ATOM 3637 C C . ASN A 1 455 ? -1.731 -12.900 -26.406 1.00 73.06 455 ASN A C 1
ATOM 3639 O O . ASN A 1 455 ? -2.489 -12.260 -25.672 1.00 73.06 455 ASN A O 1
ATOM 3643 N N . CYS A 1 456 ? -1.334 -12.431 -27.591 1.00 77.62 456 CYS A N 1
ATOM 3644 C CA . CYS A 1 456 ? -1.663 -11.110 -28.119 1.00 77.62 456 CYS A CA 1
ATOM 3645 C C . CYS A 1 456 ? -2.354 -11.180 -29.489 1.00 77.62 456 CYS A C 1
ATOM 3647 O O . CYS A 1 456 ? -2.152 -12.103 -30.275 1.00 77.62 456 CYS A O 1
ATOM 3649 N N . LYS A 1 457 ? -3.161 -10.162 -29.792 1.00 83.06 457 LYS A N 1
ATOM 3650 C CA . LYS A 1 457 ? -3.779 -9.918 -31.104 1.00 83.06 457 LYS A CA 1
ATOM 3651 C C . LYS A 1 457 ? -3.520 -8.476 -31.529 1.00 83.06 457 LYS A C 1
ATOM 3653 O O . LYS A 1 457 ? -3.210 -7.638 -30.692 1.00 83.06 457 LYS A O 1
ATOM 3658 N N . PHE A 1 458 ? -3.655 -8.156 -32.811 1.00 81.62 458 PHE A N 1
ATOM 3659 C CA . PHE A 1 458 ? -3.599 -6.757 -33.239 1.00 81.62 458 PHE A CA 1
ATOM 3660 C C . PHE A 1 458 ? -4.914 -6.049 -32.917 1.00 81.62 458 PHE A C 1
ATOM 3662 O O . PHE A 1 458 ? -5.959 -6.437 -33.431 1.00 81.62 458 PHE A O 1
ATOM 3669 N N . HIS A 1 459 ? -4.837 -4.985 -32.118 1.00 82.00 459 HIS A N 1
ATOM 3670 C CA . HIS A 1 459 ? -5.901 -3.986 -32.025 1.00 82.00 459 HIS A CA 1
ATOM 3671 C C . HIS A 1 459 ? -5.789 -2.983 -33.183 1.00 82.00 459 HIS A C 1
ATOM 3673 O O . HIS A 1 459 ? -6.778 -2.646 -33.828 1.00 82.00 459 HIS A O 1
ATOM 3679 N N . LYS A 1 460 ? -4.556 -2.551 -33.488 1.00 82.88 460 LYS A N 1
ATOM 3680 C CA . LYS A 1 460 ? -4.200 -1.799 -34.700 1.00 82.88 460 LYS A CA 1
ATOM 3681 C C . LYS A 1 460 ? -2.965 -2.437 -35.327 1.00 82.88 460 LYS A C 1
ATOM 3683 O O . LYS A 1 460 ? -1.946 -2.585 -34.650 1.00 82.88 460 LYS A O 1
ATOM 3688 N N . LYS A 1 461 ? -3.068 -2.829 -36.601 1.00 83.38 461 LYS A N 1
ATOM 3689 C CA . LYS A 1 461 ? -1.921 -3.321 -37.379 1.00 83.38 461 LYS A CA 1
ATOM 3690 C C . LYS A 1 461 ? -0.877 -2.202 -37.554 1.00 83.38 461 LYS A C 1
ATOM 3692 O O . LYS A 1 461 ? -1.269 -1.034 -37.505 1.00 83.38 461 LYS A O 1
ATOM 3697 N N . PRO A 1 462 ? 0.409 -2.547 -37.755 1.00 83.25 462 PRO A N 1
ATOM 3698 C CA . PRO A 1 462 ? 1.444 -1.578 -38.095 1.00 83.25 462 PRO A CA 1
ATOM 3699 C C . PRO A 1 462 ? 1.025 -0.676 -39.250 1.00 83.25 462 PRO A C 1
ATOM 3701 O O . PRO A 1 462 ? 0.587 -1.158 -40.292 1.00 83.25 462 PRO A O 1
ATOM 3704 N N . ASN A 1 463 ? 1.136 0.631 -39.035 1.00 83.56 463 ASN A N 1
ATOM 3705 C CA . ASN A 1 463 ? 0.864 1.644 -40.040 1.00 83.56 463 ASN A CA 1
ATOM 3706 C C . ASN A 1 463 ? 1.969 2.701 -40.020 1.00 83.56 463 ASN A C 1
ATOM 3708 O O . ASN A 1 463 ? 2.358 3.178 -38.948 1.00 83.56 463 ASN A O 1
ATOM 3712 N N . ILE A 1 464 ? 2.453 3.048 -41.209 1.00 84.00 464 ILE A N 1
ATOM 3713 C CA . ILE A 1 464 ? 3.478 4.056 -41.431 1.00 84.00 464 ILE A CA 1
ATOM 3714 C C . ILE A 1 464 ? 2.861 5.458 -41.465 1.00 84.00 464 ILE A C 1
ATOM 3716 O O . ILE A 1 464 ? 1.814 5.709 -42.057 1.00 84.00 464 ILE A O 1
ATOM 3720 N N . SER A 1 465 ? 3.526 6.397 -40.809 1.00 81.69 465 SER A N 1
ATOM 3721 C CA . SER A 1 465 ? 3.143 7.802 -40.771 1.00 81.69 465 SER A CA 1
ATOM 3722 C C . SER A 1 465 ? 4.381 8.692 -40.771 1.00 81.69 465 SER A C 1
ATOM 3724 O O . SER A 1 465 ? 5.455 8.309 -40.305 1.00 81.69 465 SER A O 1
ATOM 3726 N N . ILE A 1 466 ? 4.227 9.889 -41.325 1.00 75.06 466 ILE A N 1
ATOM 3727 C CA . ILE A 1 466 ? 5.278 10.899 -41.435 1.00 75.06 466 ILE A CA 1
ATOM 3728 C C . ILE A 1 466 ? 5.154 11.823 -40.217 1.00 75.06 466 ILE A C 1
ATOM 3730 O O . ILE A 1 466 ? 4.161 12.533 -40.071 1.00 75.06 466 ILE A O 1
ATOM 3734 N N . GLY A 1 467 ? 6.143 11.785 -39.321 1.00 66.38 467 GLY A N 1
ATOM 3735 C CA . GLY A 1 467 ? 6.202 12.624 -38.122 1.00 66.38 467 GLY A CA 1
ATOM 3736 C C . GLY A 1 467 ? 6.613 14.074 -38.410 1.00 66.38 467 GLY A C 1
ATOM 3737 O O . GLY A 1 467 ? 7.103 14.402 -39.496 1.00 66.38 467 GLY A O 1
ATOM 3738 N N . SER A 1 468 ? 6.454 14.940 -37.405 1.00 58.16 468 SER A N 1
ATOM 3739 C CA . SER A 1 468 ? 6.671 16.397 -37.464 1.00 58.16 468 SER A CA 1
ATOM 3740 C C . SER A 1 468 ? 8.140 16.851 -37.541 1.00 58.16 468 SER A C 1
ATOM 3742 O O . SER A 1 468 ? 8.382 18.026 -37.804 1.00 58.16 468 SER A O 1
ATOM 3744 N N . SER A 1 469 ? 9.107 15.943 -37.356 1.00 56.16 469 SER A N 1
ATOM 3745 C CA . SER A 1 469 ? 10.545 16.252 -37.190 1.00 56.16 469 SER A CA 1
ATOM 3746 C C . SER A 1 469 ? 11.468 15.439 -38.117 1.00 56.16 469 SER A C 1
ATOM 3748 O O . SER A 1 469 ? 12.520 14.975 -37.683 1.00 56.16 469 SER A O 1
ATOM 3750 N N . ASP A 1 470 ? 11.058 15.185 -39.361 1.00 65.50 470 ASP A N 1
ATOM 3751 C CA . ASP A 1 470 ? 11.760 14.278 -40.296 1.00 65.50 470 ASP A CA 1
ATOM 3752 C C . ASP A 1 470 ? 11.839 12.800 -39.878 1.00 65.50 470 ASP A C 1
ATOM 3754 O O . ASP A 1 470 ? 12.577 11.998 -40.444 1.00 65.50 470 ASP A O 1
ATOM 3758 N N . GLU A 1 471 ? 10.985 12.410 -38.937 1.00 80.69 471 GLU A N 1
ATOM 3759 C CA . GLU A 1 471 ? 10.857 11.038 -38.454 1.00 80.69 471 GLU A CA 1
ATOM 3760 C C . GLU A 1 471 ? 9.830 10.251 -39.281 1.00 80.69 471 GLU A C 1
ATOM 3762 O O . GLU A 1 471 ? 8.789 10.781 -39.688 1.00 80.69 471 GLU A O 1
ATOM 3767 N N . ILE A 1 472 ? 10.114 8.976 -39.530 1.00 82.12 472 ILE A N 1
ATOM 3768 C CA . ILE A 1 472 ? 9.173 8.012 -40.103 1.00 82.12 472 ILE A CA 1
ATOM 3769 C C . ILE A 1 472 ? 8.736 7.087 -38.974 1.00 82.12 472 ILE A C 1
ATOM 3771 O O . ILE A 1 472 ? 9.568 6.421 -38.363 1.00 82.12 472 ILE A O 1
ATOM 3775 N N . VAL A 1 473 ? 7.437 7.068 -38.684 1.00 84.62 473 VAL A N 1
ATOM 3776 C CA . VAL A 1 473 ? 6.860 6.390 -37.521 1.00 84.62 473 VAL A CA 1
ATOM 3777 C C . VAL A 1 473 ? 5.964 5.251 -37.985 1.00 84.62 473 VAL A C 1
ATOM 3779 O O . VAL A 1 473 ? 4.918 5.483 -38.589 1.00 84.62 473 VAL A O 1
ATOM 3782 N N . ILE A 1 474 ? 6.339 4.021 -37.654 1.00 86.81 474 ILE A N 1
ATOM 3783 C CA . ILE A 1 474 ? 5.516 2.822 -37.811 1.00 86.81 474 ILE A CA 1
ATOM 3784 C C . ILE A 1 474 ? 4.856 2.535 -36.465 1.00 86.81 474 ILE A C 1
ATOM 3786 O O . ILE A 1 474 ? 5.510 2.060 -35.540 1.00 86.81 474 ILE A O 1
ATOM 3790 N N . SER A 1 475 ? 3.563 2.823 -36.341 1.00 87.00 475 SER A N 1
ATOM 3791 C CA . SER A 1 475 ? 2.808 2.645 -35.093 1.00 87.00 475 SER A CA 1
ATOM 3792 C C . SER A 1 475 ? 1.914 1.409 -35.142 1.00 87.00 475 SER A C 1
ATOM 3794 O O . SER A 1 475 ? 1.311 1.111 -36.170 1.00 87.00 475 SER A O 1
ATOM 3796 N N . PHE A 1 476 ? 1.810 0.684 -34.030 1.00 87.25 476 PHE A N 1
ATOM 3797 C CA . PHE A 1 476 ? 0.946 -0.489 -33.889 1.00 87.25 476 PHE A CA 1
ATOM 3798 C C . PHE A 1 476 ? 0.402 -0.604 -32.462 1.00 87.25 476 PHE A C 1
ATOM 3800 O O . PHE A 1 476 ? 0.963 -0.058 -31.511 1.00 87.25 476 PHE A O 1
ATOM 3807 N N . VAL A 1 477 ? -0.704 -1.334 -32.299 1.00 85.75 477 VAL A N 1
ATOM 3808 C CA . VAL A 1 477 ? -1.312 -1.579 -30.984 1.00 85.75 477 VAL A CA 1
ATOM 3809 C C . VAL A 1 477 ? -1.615 -3.060 -30.828 1.00 85.75 477 VAL A C 1
ATOM 3811 O O . VAL A 1 477 ? -2.372 -3.633 -31.619 1.00 85.75 477 VAL A O 1
ATOM 3814 N N . LEU A 1 478 ? -1.049 -3.670 -29.786 1.00 85.19 478 LEU A N 1
ATOM 3815 C CA . LEU A 1 478 ? -1.310 -5.061 -29.426 1.00 85.19 478 LEU A CA 1
ATOM 3816 C C . LEU A 1 478 ? -2.376 -5.141 -28.331 1.00 85.19 478 LEU A C 1
ATOM 3818 O O . LEU A 1 478 ? -2.227 -4.567 -27.253 1.00 85.19 478 LEU A O 1
ATOM 3822 N N . GLU A 1 479 ? -3.435 -5.893 -28.609 1.00 80.88 479 GLU A N 1
ATOM 3823 C CA . GLU A 1 479 ? -4.422 -6.338 -27.635 1.00 80.88 479 GLU A CA 1
ATOM 3824 C C . GLU A 1 479 ? -3.876 -7.552 -26.883 1.00 80.88 479 GLU A C 1
ATOM 3826 O O . GLU A 1 479 ? -3.606 -8.595 -27.485 1.00 80.88 479 GLU A O 1
ATOM 3831 N N . LYS A 1 480 ? -3.743 -7.449 -25.564 1.00 76.12 480 LYS A N 1
ATOM 3832 C CA . LYS A 1 480 ? -3.454 -8.587 -24.694 1.00 76.12 480 LYS A CA 1
ATOM 3833 C C . LYS A 1 480 ? -4.707 -8.922 -23.901 1.00 76.12 480 LYS A C 1
ATOM 3835 O O . LYS A 1 480 ? -5.240 -8.081 -23.177 1.00 76.12 480 LYS A O 1
ATOM 3840 N N . ARG A 1 481 ? -5.159 -10.172 -24.008 1.00 62.38 481 ARG A N 1
ATOM 3841 C CA . ARG A 1 481 ? -6.133 -10.718 -23.062 1.00 62.38 481 ARG A CA 1
ATOM 3842 C C . ARG A 1 481 ? -5.368 -11.318 -21.906 1.00 62.38 481 ARG A C 1
ATOM 3844 O O . ARG A 1 481 ? -4.671 -12.320 -22.071 1.00 62.38 481 ARG A O 1
ATOM 3851 N N . ASN A 1 482 ? -5.491 -10.700 -20.744 1.00 56.53 482 ASN A N 1
ATOM 3852 C CA . ASN A 1 482 ? -4.864 -11.237 -19.559 1.00 56.53 482 ASN A CA 1
ATOM 3853 C C . ASN A 1 482 ? -5.573 -12.528 -19.145 1.00 56.53 482 ASN A C 1
ATOM 3855 O O . ASN A 1 482 ? -6.777 -12.554 -18.898 1.00 56.53 482 ASN A O 1
ATOM 3859 N N . SER A 1 483 ? -4.813 -13.625 -19.094 1.00 46.72 483 SER A N 1
ATOM 3860 C CA . SER A 1 483 ? -5.256 -14.835 -18.400 1.00 46.72 483 SER A CA 1
ATOM 3861 C C . SER A 1 483 ? -5.477 -14.518 -16.919 1.00 46.72 483 SER A C 1
ATOM 3863 O O . SER A 1 483 ? -4.897 -13.559 -16.414 1.00 46.72 483 SER A O 1
ATOM 3865 N N . THR A 1 484 ? -6.266 -15.351 -16.244 1.00 48.47 484 THR A N 1
ATOM 3866 C CA . THR A 1 484 ? -6.872 -15.284 -14.895 1.00 48.47 484 THR A CA 1
ATOM 3867 C C . THR A 1 484 ? -6.056 -14.681 -13.727 1.00 48.47 484 THR A C 1
ATOM 3869 O O . THR A 1 484 ? -6.598 -14.532 -12.638 1.00 48.47 484 THR A O 1
ATOM 3872 N N . LYS A 1 485 ? -4.777 -14.334 -13.916 1.00 47.78 485 LYS A N 1
ATOM 3873 C CA . LYS A 1 485 ? -3.893 -13.670 -12.949 1.00 47.78 485 LYS A CA 1
ATOM 3874 C C . LYS A 1 485 ? -3.995 -12.135 -12.922 1.00 47.78 485 LYS A C 1
ATOM 3876 O O . LYS A 1 485 ? -3.752 -11.586 -11.866 1.00 47.78 485 LYS A O 1
ATOM 3881 N N . ASP A 1 486 ? -4.405 -11.426 -13.975 1.00 51.62 486 ASP A N 1
ATOM 3882 C CA . ASP A 1 486 ? -4.635 -9.964 -13.885 1.00 51.62 486 ASP A CA 1
ATOM 3883 C C . ASP A 1 486 ? -6.135 -9.664 -13.942 1.00 51.62 486 ASP A C 1
ATOM 3885 O O . ASP A 1 486 ? -6.686 -9.235 -14.955 1.00 51.62 486 ASP A O 1
ATOM 3889 N N . LEU A 1 487 ? -6.818 -9.933 -12.826 1.00 49.88 487 LEU A N 1
ATOM 3890 C CA . LEU A 1 487 ? -8.281 -9.905 -12.702 1.00 49.88 487 LEU A CA 1
ATOM 3891 C C . LEU A 1 487 ? -8.920 -8.511 -12.871 1.00 49.88 487 LEU A C 1
ATOM 3893 O O . LEU A 1 487 ? -10.132 -8.373 -12.767 1.00 49.88 487 LEU A O 1
ATOM 3897 N N . ILE A 1 488 ? -8.123 -7.459 -13.059 1.00 50.44 488 ILE A N 1
ATOM 3898 C CA . ILE A 1 488 ? -8.574 -6.072 -12.915 1.00 50.44 488 ILE A CA 1
ATOM 3899 C C . ILE A 1 488 ? -8.430 -5.230 -14.185 1.00 50.44 488 ILE A C 1
ATOM 3901 O O . ILE A 1 488 ? -9.191 -4.275 -14.339 1.00 50.44 488 ILE A O 1
ATOM 3905 N N . THR A 1 489 ? -7.496 -5.546 -15.085 1.00 48.66 489 THR A N 1
ATOM 3906 C CA . THR A 1 489 ? -7.241 -4.717 -16.279 1.00 48.66 489 THR A CA 1
ATOM 3907 C C . THR A 1 489 ? -7.993 -5.190 -17.524 1.00 48.66 489 THR A C 1
ATOM 3909 O O . THR A 1 489 ? -7.967 -4.505 -18.543 1.00 48.66 489 THR A O 1
ATOM 3912 N N . GLY A 1 490 ? -8.710 -6.320 -17.450 1.00 59.00 490 GLY A N 1
ATOM 3913 C CA . GLY A 1 490 ? -9.528 -6.830 -18.550 1.00 59.00 490 GLY A CA 1
ATOM 3914 C C . GLY A 1 490 ? -8.711 -7.078 -19.823 1.00 59.00 490 GLY A C 1
ATOM 3915 O O . GLY A 1 490 ? -7.774 -7.877 -19.832 1.00 59.00 490 GLY A O 1
ATOM 3916 N N . THR A 1 491 ? -9.102 -6.410 -20.910 1.00 60.44 491 THR A N 1
ATOM 3917 C CA . THR A 1 491 ? -8.385 -6.418 -22.192 1.00 60.44 491 THR A CA 1
ATOM 3918 C C . THR A 1 491 ? -7.473 -5.197 -22.261 1.00 60.44 491 THR A C 1
ATOM 3920 O O . THR A 1 491 ? -7.946 -4.068 -22.146 1.00 60.44 491 THR A O 1
ATOM 3923 N N . GLN A 1 492 ? -6.174 -5.413 -22.456 1.00 67.75 492 GLN A N 1
ATOM 3924 C CA . GLN A 1 492 ? -5.177 -4.343 -22.483 1.00 67.75 492 GLN A CA 1
ATOM 3925 C C . GLN A 1 492 ? -4.800 -3.970 -23.912 1.00 67.75 492 GLN A C 1
ATOM 3927 O O . GLN A 1 492 ? -4.578 -4.850 -24.743 1.00 67.75 492 GLN A O 1
ATOM 3932 N N . HIS A 1 493 ? -4.652 -2.672 -24.176 1.00 76.38 493 HIS A N 1
ATOM 3933 C CA . HIS A 1 493 ? -4.144 -2.144 -25.440 1.00 76.38 493 HIS A CA 1
ATOM 3934 C C . HIS A 1 493 ? -2.764 -1.536 -25.209 1.00 76.38 493 HIS A C 1
ATOM 3936 O O . HIS A 1 493 ? -2.637 -0.479 -24.602 1.00 76.38 493 HIS A O 1
ATOM 3942 N N . ASN A 1 494 ? -1.731 -2.217 -25.691 1.00 79.44 494 ASN A N 1
ATOM 3943 C CA . ASN A 1 494 ? -0.348 -1.802 -25.518 1.00 79.44 494 ASN A CA 1
ATOM 3944 C C . ASN A 1 494 ? 0.168 -1.148 -26.801 1.00 79.44 494 ASN A C 1
ATOM 3946 O O . ASN A 1 494 ? 0.118 -1.762 -27.871 1.00 79.44 494 ASN A O 1
ATOM 3950 N N . ASN A 1 495 ? 0.664 0.083 -26.688 1.00 78.31 495 ASN A N 1
ATOM 3951 C CA . ASN A 1 495 ? 1.163 0.857 -27.820 1.00 78.31 495 ASN A CA 1
ATOM 3952 C C . ASN A 1 495 ? 2.624 0.507 -28.114 1.00 78.31 495 ASN A C 1
ATOM 3954 O O . ASN A 1 495 ? 3.440 0.381 -27.196 1.00 78.31 495 ASN A O 1
ATOM 3958 N N . GLY A 1 496 ? 2.947 0.384 -29.398 1.00 84.88 496 GLY A N 1
ATOM 3959 C CA . GLY A 1 496 ? 4.310 0.263 -29.892 1.00 84.88 496 GLY A CA 1
ATOM 3960 C C . GLY A 1 496 ? 4.551 1.168 -31.090 1.00 84.88 496 GLY A C 1
ATOM 3961 O O . GLY A 1 496 ? 3.645 1.396 -31.896 1.00 84.88 496 GLY A O 1
ATOM 3962 N N . ALA A 1 497 ? 5.773 1.677 -31.211 1.00 85.19 497 ALA A N 1
ATOM 3963 C CA . ALA A 1 497 ? 6.200 2.422 -32.385 1.00 85.19 497 ALA A CA 1
ATOM 3964 C C . ALA A 1 497 ? 7.647 2.088 -32.761 1.00 85.19 497 ALA A C 1
ATOM 3966 O O . ALA A 1 497 ? 8.511 1.979 -31.893 1.00 85.19 497 ALA A O 1
ATOM 3967 N N . LEU A 1 498 ? 7.908 1.941 -34.059 1.00 86.50 498 LEU A N 1
ATOM 3968 C CA . LEU A 1 498 ? 9.254 1.958 -34.626 1.00 86.50 498 LEU A CA 1
ATOM 3969 C C . LEU A 1 498 ? 9.457 3.307 -35.303 1.00 86.50 498 LEU A C 1
ATOM 3971 O O . LEU A 1 498 ? 8.641 3.704 -36.132 1.00 86.50 498 LEU A O 1
ATOM 3975 N N . ILE A 1 499 ? 10.513 4.022 -34.943 1.00 83.69 499 ILE A N 1
ATOM 3976 C CA . ILE A 1 499 ? 10.766 5.376 -35.426 1.00 83.69 499 ILE A CA 1
ATOM 3977 C C . ILE A 1 499 ? 12.134 5.414 -36.079 1.00 83.69 499 ILE A C 1
ATOM 3979 O O . ILE A 1 499 ? 13.130 5.053 -35.459 1.00 83.69 499 ILE A O 1
ATOM 3983 N N . PHE A 1 500 ? 12.175 5.855 -37.328 1.00 83.81 500 PHE A N 1
ATOM 3984 C CA . PHE A 1 500 ? 13.393 5.966 -38.115 1.00 83.81 500 PHE A CA 1
ATOM 3985 C C . PHE A 1 500 ? 13.667 7.428 -38.448 1.00 83.81 500 PHE A C 1
ATOM 3987 O O . PHE A 1 500 ? 12.763 8.154 -38.865 1.00 83.81 500 PHE A O 1
ATOM 3994 N N . LYS A 1 501 ? 14.914 7.859 -38.265 1.00 83.06 501 LYS A N 1
ATOM 3995 C CA . LYS A 1 501 ? 15.355 9.231 -38.519 1.00 83.06 501 LYS A CA 1
ATOM 3996 C C . LYS A 1 501 ? 16.766 9.243 -39.086 1.00 83.06 501 LYS A C 1
ATOM 3998 O O . LYS A 1 501 ? 17.626 8.517 -38.598 1.00 83.06 501 LYS A O 1
ATOM 4003 N N . ILE A 1 502 ? 17.008 10.094 -40.076 1.00 77.94 502 ILE A N 1
ATOM 4004 C CA . ILE A 1 502 ? 18.349 10.329 -40.613 1.00 77.94 502 ILE A CA 1
ATOM 4005 C C . ILE A 1 502 ? 18.980 11.506 -39.858 1.00 77.94 502 ILE A C 1
ATOM 4007 O O . ILE A 1 502 ? 18.399 12.588 -39.796 1.00 77.94 502 ILE A O 1
ATOM 4011 N N . GLU A 1 503 ? 20.164 11.300 -39.282 1.00 74.31 503 GLU A N 1
ATOM 4012 C CA . GLU A 1 503 ? 20.972 12.348 -38.650 1.00 74.31 503 GLU A CA 1
ATOM 4013 C C . GLU A 1 503 ? 22.447 12.168 -39.034 1.00 74.31 503 GLU A C 1
ATOM 4015 O O . GLU A 1 503 ? 23.016 11.112 -38.784 1.00 74.31 503 GLU A O 1
ATOM 4020 N N . ASN A 1 504 ? 23.090 13.207 -39.582 1.00 66.25 504 ASN A N 1
ATOM 4021 C CA . ASN A 1 504 ? 24.533 13.231 -39.888 1.00 66.25 504 ASN A CA 1
ATOM 4022 C C . ASN A 1 504 ? 25.046 11.991 -40.661 1.00 66.25 504 ASN A C 1
ATOM 4024 O O . ASN A 1 504 ? 26.005 11.358 -40.227 1.00 66.25 504 ASN A O 1
ATOM 4028 N N . ASP A 1 505 ? 24.407 11.638 -41.781 1.00 69.06 505 ASP A N 1
ATOM 4029 C CA . ASP A 1 505 ? 24.713 10.450 -42.606 1.00 69.06 505 ASP A CA 1
ATOM 4030 C C . ASP A 1 505 ? 24.510 9.080 -41.903 1.00 69.06 505 ASP A C 1
ATOM 4032 O O . ASP A 1 505 ? 24.826 8.028 -42.467 1.00 69.06 505 ASP A O 1
ATOM 4036 N N . GLU A 1 506 ? 23.930 9.061 -40.698 1.00 74.06 506 GLU A N 1
ATOM 4037 C CA . GLU A 1 506 ? 23.534 7.851 -39.972 1.00 74.06 506 GLU A CA 1
ATOM 4038 C C . GLU A 1 506 ? 22.006 7.678 -39.972 1.00 74.06 506 GLU A C 1
ATOM 4040 O O . GLU A 1 506 ? 21.239 8.642 -39.885 1.00 74.06 506 GLU A O 1
ATOM 4045 N N . LEU A 1 507 ? 21.554 6.422 -40.013 1.00 78.56 507 LEU A N 1
ATOM 4046 C CA . LEU A 1 507 ? 20.164 6.055 -39.770 1.00 78.56 507 LEU A CA 1
ATOM 4047 C C . LEU A 1 507 ? 19.988 5.657 -38.304 1.00 78.56 507 LEU A C 1
ATOM 4049 O O . LEU A 1 507 ? 20.568 4.680 -37.821 1.00 78.56 507 LEU A O 1
ATOM 4053 N N . ILE A 1 508 ? 19.146 6.403 -37.600 1.00 77.06 508 ILE A N 1
ATOM 4054 C CA . ILE A 1 508 ? 18.726 6.126 -36.232 1.00 77.06 508 ILE A CA 1
ATOM 4055 C C . ILE A 1 508 ? 17.390 5.390 -36.275 1.00 77.06 508 ILE A C 1
ATOM 4057 O O . ILE A 1 508 ? 16.419 5.900 -36.826 1.00 77.06 508 ILE A O 1
ATOM 4061 N N . GLY A 1 509 ? 17.335 4.206 -35.670 1.00 81.56 509 GLY A N 1
ATOM 4062 C CA . GLY A 1 509 ? 16.115 3.433 -35.461 1.00 81.56 509 GLY A CA 1
ATOM 4063 C C . GLY A 1 509 ? 15.763 3.383 -33.978 1.00 81.56 509 GLY A C 1
ATOM 4064 O O . GLY A 1 509 ? 16.630 3.181 -33.135 1.00 81.56 509 GLY A O 1
ATOM 4065 N N . ARG A 1 510 ? 14.498 3.564 -33.624 1.00 78.38 510 ARG A N 1
ATOM 4066 C CA . ARG A 1 510 ? 14.028 3.625 -32.239 1.00 78.38 510 ARG A CA 1
ATOM 4067 C C . ARG A 1 510 ? 12.813 2.726 -32.061 1.00 78.38 510 ARG A C 1
ATOM 4069 O O . ARG A 1 510 ? 11.908 2.767 -32.882 1.00 78.38 510 ARG A O 1
ATOM 4076 N N . ILE A 1 511 ? 12.794 1.923 -31.002 1.00 80.75 511 ILE A N 1
ATOM 4077 C CA . ILE A 1 511 ? 11.673 1.064 -30.614 1.00 80.75 511 ILE A CA 1
ATOM 4078 C C . ILE A 1 511 ? 11.069 1.628 -29.333 1.00 80.75 511 ILE A C 1
ATOM 4080 O O . ILE A 1 511 ? 11.669 1.511 -28.263 1.00 80.75 511 ILE A O 1
ATOM 4084 N N . ASP A 1 512 ? 9.876 2.196 -29.442 1.00 79.06 512 ASP A N 1
ATOM 4085 C CA . ASP A 1 512 ? 9.068 2.640 -28.313 1.00 79.06 512 ASP A CA 1
ATOM 4086 C C . ASP A 1 512 ? 8.051 1.548 -27.962 1.00 79.06 512 ASP A C 1
ATOM 4088 O O . ASP A 1 512 ? 7.338 1.038 -28.831 1.00 79.06 512 ASP A O 1
ATOM 4092 N N . TYR A 1 513 ? 7.988 1.155 -26.689 1.00 79.81 513 TYR A N 1
ATOM 4093 C CA . TYR A 1 513 ? 7.124 0.071 -26.221 1.00 79.81 513 TYR A CA 1
ATOM 4094 C C . TYR A 1 513 ? 6.589 0.311 -24.809 1.00 79.81 513 TYR A C 1
ATOM 4096 O O . TYR A 1 513 ? 7.295 0.811 -23.934 1.00 79.81 513 TYR A O 1
ATOM 4104 N N . THR A 1 514 ? 5.354 -0.122 -24.558 1.00 72.44 514 THR A N 1
ATOM 4105 C CA . THR A 1 514 ? 4.741 -0.078 -23.216 1.00 72.44 514 THR A CA 1
ATOM 4106 C C . THR A 1 514 ? 4.873 -1.413 -22.460 1.00 72.44 514 THR A C 1
ATOM 4108 O O . THR A 1 514 ? 5.064 -1.443 -21.242 1.00 72.44 514 THR A O 1
ATOM 4111 N N . SER A 1 515 ? 4.910 -2.548 -23.175 1.00 73.56 515 SER A N 1
ATOM 4112 C CA . SER A 1 515 ? 4.937 -3.909 -22.598 1.00 73.56 515 SER A CA 1
ATOM 4113 C C . SER A 1 515 ? 6.036 -4.815 -23.175 1.00 73.56 515 SER A C 1
ATOM 4115 O O . SER A 1 515 ? 6.599 -4.545 -24.237 1.00 73.56 515 SER A O 1
ATOM 4117 N N . LYS A 1 516 ? 6.340 -5.927 -22.486 1.00 75.06 516 LYS A N 1
ATOM 4118 C CA . LYS A 1 516 ? 7.334 -6.924 -22.936 1.00 75.06 516 LYS A CA 1
ATOM 4119 C C . LYS A 1 516 ? 6.926 -7.568 -24.265 1.00 75.06 516 LYS A C 1
ATOM 4121 O O . LYS A 1 516 ? 7.773 -7.857 -25.107 1.00 75.06 516 LYS A O 1
ATOM 4126 N N . GLU A 1 517 ? 5.633 -7.786 -24.460 1.00 81.00 517 GLU A N 1
ATOM 4127 C CA . GLU A 1 517 ? 5.056 -8.358 -25.671 1.00 81.00 517 GLU A CA 1
ATOM 4128 C C . GLU A 1 517 ? 5.194 -7.406 -26.862 1.00 81.00 517 GLU A C 1
ATOM 4130 O O . GLU A 1 517 ? 5.626 -7.836 -27.933 1.00 81.00 517 GLU A O 1
ATOM 4135 N N . VAL A 1 518 ? 4.923 -6.109 -26.656 1.00 83.00 518 VAL A N 1
ATOM 4136 C CA . VAL A 1 518 ? 5.187 -5.066 -27.660 1.00 83.00 518 VAL A CA 1
ATOM 4137 C C . VAL A 1 518 ? 6.672 -5.002 -27.995 1.00 83.00 518 VAL A C 1
ATOM 4139 O O . VAL A 1 518 ? 7.003 -4.948 -29.173 1.00 83.00 518 VAL A O 1
ATOM 4142 N N . TYR A 1 519 ? 7.563 -5.077 -27.001 1.00 81.81 519 TYR A N 1
ATOM 4143 C CA . TYR A 1 519 ? 9.005 -5.126 -27.254 1.00 81.81 519 TYR A CA 1
ATOM 4144 C C . TYR A 1 519 ? 9.394 -6.338 -28.104 1.00 81.81 519 TYR A C 1
ATOM 4146 O O . TYR A 1 519 ? 10.085 -6.208 -29.106 1.00 81.81 519 TYR A O 1
ATOM 4154 N N . THR A 1 520 ? 8.899 -7.523 -27.741 1.00 81.56 520 THR A N 1
ATOM 4155 C CA . THR A 1 520 ? 9.204 -8.776 -28.449 1.00 81.56 520 THR A CA 1
ATOM 4156 C C . THR A 1 520 ? 8.760 -8.715 -29.909 1.00 81.56 520 THR A C 1
ATOM 4158 O O . THR A 1 520 ? 9.504 -9.126 -30.798 1.00 81.56 520 THR A O 1
ATOM 4161 N N . TYR A 1 521 ? 7.553 -8.206 -30.166 1.00 84.62 521 TYR A N 1
ATOM 4162 C CA . TYR A 1 521 ? 7.055 -8.016 -31.525 1.00 84.62 521 TYR A CA 1
ATOM 4163 C C . TYR A 1 521 ? 7.832 -6.922 -32.270 1.00 84.62 521 TYR A C 1
ATOM 4165 O O . TYR A 1 521 ? 8.298 -7.158 -33.381 1.00 84.62 521 TYR A O 1
ATOM 4173 N N . GLY A 1 522 ? 8.028 -5.762 -31.638 1.00 84.56 522 GLY A N 1
ATOM 4174 C CA . GLY A 1 522 ? 8.753 -4.626 -32.205 1.00 84.56 522 GLY A CA 1
ATOM 4175 C C . GLY A 1 522 ? 10.176 -4.990 -32.619 1.00 84.56 522 GLY A C 1
ATOM 4176 O O . GLY A 1 522 ? 10.584 -4.649 -33.720 1.00 84.56 522 GLY A O 1
ATOM 4177 N N . THR A 1 523 ? 10.901 -5.763 -31.807 1.00 82.19 523 THR A N 1
ATOM 4178 C CA . THR A 1 523 ? 12.253 -6.240 -32.135 1.00 82.19 523 THR A CA 1
ATOM 4179 C C . THR A 1 523 ? 12.271 -7.193 -33.329 1.00 82.19 523 THR A C 1
ATOM 4181 O O . THR A 1 523 ? 13.182 -7.106 -34.150 1.00 82.19 523 THR A O 1
ATOM 4184 N N . LYS A 1 524 ? 11.274 -8.081 -33.462 1.00 82.94 524 LYS A N 1
ATOM 4185 C CA . LYS A 1 524 ? 11.152 -8.962 -34.637 1.00 82.94 524 LYS A CA 1
ATOM 4186 C C . LYS A 1 524 ? 10.864 -8.162 -35.903 1.00 82.94 524 LYS A C 1
ATOM 4188 O O . LYS A 1 524 ? 11.544 -8.359 -36.901 1.00 82.94 524 LYS A O 1
ATOM 4193 N N . LEU A 1 525 ? 9.901 -7.241 -35.835 1.00 83.50 525 LEU A N 1
ATOM 4194 C CA . LEU A 1 525 ? 9.549 -6.376 -36.959 1.00 83.50 525 LEU A CA 1
ATOM 4195 C C . LEU A 1 525 ? 10.728 -5.481 -37.367 1.00 83.50 525 LEU A C 1
ATOM 4197 O O . LEU A 1 525 ? 11.012 -5.340 -38.549 1.00 83.50 525 LEU A O 1
ATOM 4201 N N . PHE A 1 526 ? 11.454 -4.927 -36.393 1.00 84.50 526 PHE A N 1
ATOM 4202 C CA . PHE A 1 526 ? 12.651 -4.129 -36.645 1.00 84.50 526 PHE A CA 1
ATOM 4203 C C . PHE A 1 526 ? 13.732 -4.934 -37.376 1.00 84.50 526 PHE A C 1
ATOM 4205 O O . PHE A 1 526 ? 14.357 -4.406 -38.288 1.00 84.50 526 PHE A O 1
ATOM 4212 N N . LYS A 1 527 ? 13.946 -6.200 -36.995 1.00 82.81 527 LYS A N 1
ATOM 4213 C CA . LYS A 1 527 ? 14.937 -7.070 -37.642 1.00 82.81 527 LYS A CA 1
ATOM 4214 C C . LYS A 1 527 ? 14.572 -7.383 -39.095 1.00 82.81 527 LYS A C 1
ATOM 4216 O O . LYS A 1 527 ? 15.450 -7.398 -39.946 1.00 82.81 527 LYS A O 1
ATOM 4221 N N . GLU A 1 528 ? 13.292 -7.594 -39.386 1.00 81.19 528 GLU A N 1
ATOM 4222 C CA . GLU A 1 528 ? 12.834 -7.801 -40.766 1.00 81.19 528 GLU A CA 1
ATOM 4223 C C . GLU A 1 528 ? 13.071 -6.546 -41.621 1.00 81.19 528 GLU A C 1
ATOM 4225 O O . GLU A 1 528 ? 13.658 -6.624 -42.699 1.00 81.19 528 GLU A O 1
ATOM 4230 N N . ILE A 1 529 ? 12.719 -5.372 -41.077 1.00 83.38 529 ILE A N 1
ATOM 4231 C CA . ILE A 1 529 ? 12.993 -4.075 -41.709 1.00 83.38 529 ILE A CA 1
ATOM 4232 C C . ILE A 1 529 ? 14.491 -3.903 -41.977 1.00 83.38 529 ILE A C 1
ATOM 4234 O O . ILE A 1 529 ? 14.883 -3.497 -43.065 1.00 83.38 529 ILE A O 1
ATOM 4238 N N . GLU A 1 530 ? 15.337 -4.220 -41.003 1.00 82.50 530 GLU A N 1
ATOM 4239 C CA . GLU A 1 530 ? 16.791 -4.154 -41.137 1.00 82.50 530 GLU A CA 1
ATOM 4240 C C . GLU A 1 530 ? 17.323 -5.032 -42.281 1.00 82.50 530 GLU A C 1
ATOM 4242 O O . GLU A 1 530 ? 18.099 -4.545 -43.103 1.00 82.50 530 GLU A O 1
ATOM 4247 N N . GLN A 1 531 ? 16.887 -6.292 -42.378 1.00 81.81 531 GLN A N 1
ATOM 4248 C CA . GLN A 1 531 ? 17.332 -7.203 -43.440 1.00 81.81 531 GLN A CA 1
ATOM 4249 C C . GLN A 1 531 ? 16.899 -6.721 -44.828 1.00 81.81 531 GLN A C 1
ATOM 4251 O O . GLN A 1 531 ? 17.666 -6.797 -45.792 1.00 81.81 531 GLN A O 1
ATOM 4256 N N . GLU A 1 532 ? 15.697 -6.162 -44.943 1.00 78.69 532 GLU A N 1
ATOM 4257 C CA . GLU A 1 532 ? 15.223 -5.628 -46.214 1.00 78.69 532 GLU A CA 1
ATOM 4258 C C . GLU A 1 532 ? 15.959 -4.332 -46.598 1.00 78.69 532 GLU A C 1
ATOM 4260 O O . GLU A 1 532 ? 16.380 -4.188 -47.749 1.00 78.69 532 GLU A O 1
ATOM 4265 N N . LEU A 1 533 ? 16.226 -3.433 -45.641 1.00 81.00 533 LEU A N 1
ATOM 4266 C CA . LEU A 1 533 ? 17.046 -2.236 -45.867 1.00 81.00 533 LEU A CA 1
ATOM 4267 C C . LEU A 1 533 ? 18.487 -2.583 -46.287 1.00 81.00 533 LEU A C 1
ATOM 4269 O O . LEU A 1 533 ? 19.063 -1.862 -47.107 1.00 81.00 533 LEU A O 1
ATOM 4273 N N . LEU A 1 534 ? 19.059 -3.681 -45.776 1.00 81.50 534 LEU A N 1
ATOM 4274 C CA . LEU A 1 534 ? 20.346 -4.221 -46.236 1.00 81.50 534 LEU A CA 1
ATOM 4275 C C . LEU A 1 534 ? 20.257 -4.745 -47.671 1.00 81.50 534 LEU A C 1
ATOM 4277 O O . LEU A 1 534 ? 21.092 -4.400 -48.506 1.00 81.50 534 LEU A O 1
ATOM 4281 N N . SER A 1 535 ? 19.226 -5.538 -47.981 1.00 79.88 535 SER A N 1
ATOM 4282 C CA . SER A 1 535 ? 19.040 -6.122 -49.318 1.00 79.88 535 SER A CA 1
ATOM 4283 C C . SER A 1 535 ? 18.886 -5.063 -50.416 1.00 79.88 535 SER A C 1
ATOM 4285 O O . SER A 1 535 ? 19.382 -5.239 -51.528 1.00 79.88 535 SER A O 1
ATOM 4287 N N . LYS A 1 536 ? 18.255 -3.930 -50.082 1.00 79.69 536 LYS A N 1
ATOM 4288 C CA . LYS A 1 536 ? 18.061 -2.779 -50.975 1.00 79.69 536 LYS A CA 1
ATOM 4289 C C . LYS A 1 536 ? 19.234 -1.796 -50.956 1.00 79.69 536 LYS A C 1
ATOM 4291 O O . LYS A 1 536 ? 19.151 -0.749 -51.593 1.00 79.69 536 LYS A O 1
ATOM 4296 N N . ALA A 1 537 ? 20.312 -2.117 -50.236 1.00 78.06 537 ALA A N 1
ATOM 4297 C CA . ALA A 1 537 ? 21.493 -1.273 -50.073 1.00 78.06 537 ALA A CA 1
ATOM 4298 C C . ALA A 1 537 ? 21.157 0.156 -49.599 1.00 78.06 537 ALA A C 1
ATOM 4300 O O . ALA A 1 537 ? 21.762 1.126 -50.053 1.00 78.06 537 ALA A O 1
ATOM 4301 N N . VAL A 1 538 ? 20.178 0.293 -48.696 1.00 77.00 538 VAL A N 1
ATOM 4302 C CA . VAL A 1 538 ? 19.845 1.564 -48.026 1.00 77.00 538 VAL A CA 1
ATOM 4303 C C . VAL A 1 538 ? 20.793 1.794 -46.848 1.00 77.00 538 VAL A C 1
ATOM 4305 O O . VAL A 1 538 ? 21.292 2.901 -46.635 1.00 77.00 538 VAL A O 1
ATOM 4308 N N . ILE A 1 539 ? 21.091 0.731 -46.103 1.00 78.06 539 ILE A N 1
ATOM 4309 C CA . ILE A 1 539 ? 22.054 0.733 -44.997 1.00 78.06 539 ILE A CA 1
ATOM 4310 C C . ILE A 1 539 ? 23.265 -0.124 -45.350 1.00 78.06 539 ILE A C 1
ATOM 4312 O O . ILE A 1 539 ? 23.159 -1.071 -46.128 1.00 78.06 539 ILE A O 1
ATOM 4316 N N . LYS A 1 540 ? 24.428 0.247 -44.814 1.00 72.44 540 LYS A N 1
ATOM 4317 C CA . LYS A 1 540 ? 25.699 -0.427 -45.108 1.00 72.44 540 LYS A CA 1
ATOM 4318 C C . LYS A 1 540 ? 25.910 -1.676 -44.253 1.00 72.44 540 LYS A C 1
ATOM 4320 O O . LYS A 1 540 ? 26.427 -2.674 -44.740 1.00 72.44 540 LYS A O 1
ATOM 4325 N N . ASP A 1 541 ? 25.520 -1.580 -42.988 1.00 73.19 541 ASP A N 1
ATOM 4326 C CA . ASP A 1 541 ? 25.781 -2.564 -41.946 1.00 73.19 541 ASP A CA 1
ATOM 4327 C C . ASP A 1 541 ? 24.497 -2.792 -41.125 1.00 73.19 541 ASP A C 1
ATOM 4329 O O . ASP A 1 541 ? 23.601 -1.939 -41.107 1.00 73.19 541 ASP A O 1
ATOM 4333 N N . GLU A 1 542 ? 24.406 -3.922 -40.420 1.00 72.00 542 GLU A N 1
ATOM 4334 C CA . GLU A 1 542 ? 23.358 -4.144 -39.412 1.00 72.00 542 GLU A CA 1
ATOM 4335 C C . GLU A 1 542 ? 23.401 -3.046 -38.328 1.00 72.00 542 GLU A C 1
ATOM 4337 O O . GLU A 1 542 ? 24.453 -2.485 -38.001 1.00 72.00 542 GLU A O 1
ATOM 4342 N N . PHE A 1 543 ? 22.242 -2.726 -37.758 1.00 70.94 543 PHE A N 1
ATOM 4343 C CA . PHE A 1 543 ? 22.105 -1.838 -36.617 1.00 70.94 543 PHE A CA 1
ATOM 4344 C C . PHE A 1 543 ? 22.902 -2.366 -35.429 1.00 70.94 543 PHE A C 1
ATOM 4346 O O . PHE A 1 543 ? 22.765 -3.512 -34.994 1.00 70.94 543 PHE A O 1
ATOM 4353 N N . LEU A 1 544 ? 23.707 -1.481 -34.844 1.00 67.31 544 LEU A N 1
ATOM 4354 C CA . LEU A 1 544 ? 24.572 -1.841 -33.733 1.00 67.31 544 LEU A CA 1
ATOM 4355 C C . LEU A 1 544 ? 23.732 -2.176 -32.489 1.00 67.31 544 LEU A C 1
ATOM 4357 O O . LEU A 1 544 ? 23.179 -1.289 -31.834 1.00 67.31 544 LEU A O 1
ATOM 4361 N N . SER A 1 545 ? 23.659 -3.470 -32.179 1.00 71.69 545 SER A N 1
ATOM 4362 C CA . SER A 1 545 ? 23.023 -4.025 -30.982 1.00 71.69 545 SER A CA 1
ATOM 4363 C C . SER A 1 545 ? 24.107 -4.552 -30.045 1.00 71.69 545 SER A C 1
ATOM 4365 O O . SER A 1 545 ? 25.052 -5.194 -30.497 1.00 71.69 545 SER A O 1
ATOM 4367 N N . ILE A 1 546 ? 23.991 -4.248 -28.750 1.00 77.50 546 ILE A N 1
ATOM 4368 C CA . ILE A 1 546 ? 24.974 -4.642 -27.732 1.00 77.50 546 ILE A CA 1
ATOM 4369 C C . ILE A 1 546 ? 24.366 -5.773 -26.913 1.00 77.50 546 ILE A C 1
ATOM 4371 O O . ILE A 1 546 ? 23.361 -5.566 -26.232 1.00 77.50 546 ILE A O 1
ATOM 4375 N N . TYR A 1 547 ? 24.975 -6.950 -26.950 1.00 81.69 547 TYR A N 1
ATOM 4376 C CA . TYR A 1 547 ? 24.522 -8.132 -26.228 1.00 81.69 547 TYR A CA 1
ATOM 4377 C C . TYR A 1 547 ? 25.413 -8.439 -25.028 1.00 81.69 547 TYR A C 1
ATOM 4379 O O . TYR A 1 547 ? 26.600 -8.121 -24.989 1.00 81.69 547 TYR A O 1
ATOM 4387 N N . PHE A 1 548 ? 24.834 -9.103 -24.031 1.00 82.25 548 PHE A N 1
ATOM 4388 C CA . PHE A 1 548 ? 25.546 -9.525 -22.823 1.00 82.25 548 PHE A CA 1
ATOM 4389 C C . PHE A 1 548 ? 26.767 -10.413 -23.133 1.00 82.25 548 PHE A C 1
ATOM 4391 O O . PHE A 1 548 ? 27.796 -10.299 -22.461 1.00 82.25 548 PHE A O 1
ATOM 4398 N N . ASN A 1 549 ? 26.653 -11.238 -24.180 1.00 82.50 549 ASN A N 1
ATOM 4399 C CA . ASN A 1 549 ? 27.687 -12.137 -24.700 1.00 82.50 549 ASN A CA 1
ATOM 4400 C C . ASN A 1 549 ? 28.772 -11.476 -25.551 1.00 82.50 549 ASN A C 1
ATOM 4402 O O . ASN A 1 549 ? 29.763 -12.131 -25.860 1.00 82.50 549 ASN A O 1
ATOM 4406 N N . ASP A 1 550 ? 28.634 -10.198 -25.901 1.00 80.56 550 ASP A N 1
ATOM 4407 C CA . ASP A 1 550 ? 29.699 -9.484 -26.617 1.00 80.56 550 ASP A CA 1
ATOM 4408 C C . ASP A 1 550 ? 30.938 -9.265 -25.735 1.00 80.56 550 ASP A C 1
ATOM 4410 O O . ASP A 1 550 ? 31.975 -8.788 -26.197 1.00 80.56 550 ASP A O 1
ATOM 4414 N N . PHE A 1 551 ? 30.823 -9.579 -24.442 1.00 84.19 551 PHE A N 1
ATOM 4415 C CA . PHE A 1 551 ? 31.854 -9.386 -23.444 1.00 84.19 551 PHE A CA 1
ATOM 4416 C C . PHE A 1 551 ? 32.060 -10.650 -22.613 1.00 84.19 551 PHE A C 1
ATOM 4418 O O . PHE A 1 551 ? 31.098 -11.278 -22.161 1.00 84.19 551 PHE A O 1
ATOM 4425 N N . ASP A 1 552 ? 33.322 -10.937 -22.307 1.00 86.81 552 ASP A N 1
ATOM 4426 C CA . ASP A 1 552 ? 33.689 -11.723 -21.135 1.00 86.81 552 ASP A CA 1
ATOM 4427 C C . ASP A 1 552 ? 33.380 -10.938 -19.842 1.00 86.81 552 ASP A C 1
ATOM 4429 O O . ASP A 1 552 ? 33.046 -9.751 -19.871 1.00 86.81 552 ASP A O 1
ATOM 4433 N N . ASN A 1 553 ? 33.474 -11.582 -18.678 1.00 87.06 553 ASN A N 1
ATOM 4434 C CA . ASN A 1 553 ? 33.090 -10.963 -17.401 1.00 87.06 553 ASN A CA 1
ATOM 4435 C C . ASN A 1 553 ? 33.885 -9.688 -17.098 1.00 87.06 553 ASN A C 1
ATOM 4437 O O . ASN A 1 553 ? 33.302 -8.636 -16.809 1.00 87.06 553 ASN A O 1
ATOM 4441 N N . LYS A 1 554 ? 35.215 -9.757 -17.259 1.00 87.38 554 LYS A N 1
ATOM 4442 C CA . LYS A 1 554 ? 36.104 -8.612 -17.043 1.00 87.38 554 LYS A CA 1
ATOM 4443 C C . LYS A 1 554 ? 35.784 -7.487 -18.020 1.00 87.38 554 LYS A C 1
ATOM 4445 O O . LYS A 1 554 ? 35.567 -6.352 -17.590 1.00 87.38 554 LYS A O 1
ATOM 4450 N N . GLY A 1 555 ? 35.668 -7.800 -19.307 1.00 86.50 555 GLY A N 1
ATOM 4451 C CA . GLY A 1 555 ? 35.289 -6.835 -20.320 1.00 86.50 555 GLY A CA 1
ATOM 4452 C C . GLY A 1 555 ? 33.932 -6.203 -20.023 1.00 86.50 555 GLY A C 1
ATOM 4453 O O . GLY A 1 555 ? 33.795 -4.990 -20.174 1.00 86.50 555 GLY A O 1
ATOM 4454 N N . ARG A 1 556 ? 32.928 -6.964 -19.586 1.00 90.12 556 ARG A N 1
ATOM 4455 C CA . ARG A 1 556 ? 31.583 -6.435 -19.309 1.00 90.12 556 ARG A CA 1
ATOM 4456 C C . ARG A 1 556 ? 31.621 -5.375 -18.213 1.00 90.12 556 ARG A C 1
ATOM 4458 O O . ARG A 1 556 ? 31.050 -4.298 -18.371 1.00 90.12 556 ARG A O 1
ATOM 4465 N N . ILE A 1 557 ? 32.359 -5.647 -17.140 1.00 88.44 557 ILE A N 1
ATOM 4466 C CA . ILE A 1 557 ? 32.534 -4.698 -16.039 1.00 88.44 557 ILE A CA 1
ATOM 4467 C C . ILE A 1 557 ? 33.317 -3.468 -16.499 1.00 88.44 557 ILE A C 1
ATOM 4469 O O . ILE A 1 557 ? 32.912 -2.345 -16.219 1.00 88.44 557 ILE A O 1
ATOM 4473 N N . GLU A 1 558 ? 34.398 -3.645 -17.258 1.00 88.38 558 GLU A N 1
ATOM 4474 C CA . GLU A 1 558 ? 35.174 -2.523 -17.800 1.00 88.38 558 GLU A CA 1
ATOM 4475 C C . GLU A 1 558 ? 34.372 -1.666 -18.782 1.00 88.38 558 GLU A C 1
ATOM 4477 O O . GLU A 1 558 ? 34.529 -0.446 -18.808 1.00 88.38 558 GLU A O 1
ATOM 4482 N N . PHE A 1 559 ? 33.468 -2.277 -19.552 1.00 88.81 559 PHE A N 1
ATOM 4483 C CA . PHE A 1 559 ? 32.541 -1.554 -20.415 1.00 88.81 559 PHE A CA 1
ATOM 4484 C C . PHE A 1 559 ? 31.620 -0.647 -19.595 1.00 88.81 559 PHE A C 1
ATOM 4486 O O . PHE A 1 559 ? 31.518 0.538 -19.904 1.00 88.81 559 PHE A O 1
ATOM 4493 N N . PHE A 1 560 ? 31.015 -1.155 -18.517 1.00 89.12 560 PHE A N 1
ATOM 4494 C CA . PHE A 1 560 ? 30.196 -0.329 -17.628 1.00 89.12 560 PHE A CA 1
ATOM 4495 C C . PHE A 1 560 ? 31.007 0.753 -16.904 1.00 89.12 560 PHE A C 1
ATOM 4497 O O . PHE A 1 560 ? 30.575 1.903 -16.840 1.00 89.12 560 PHE A O 1
ATOM 4504 N N . LEU A 1 561 ? 32.200 0.421 -16.407 1.00 87.00 561 LEU A N 1
ATOM 4505 C CA . LEU A 1 561 ? 33.071 1.379 -15.723 1.00 87.00 561 LEU A CA 1
ATOM 4506 C C . LEU A 1 561 ? 33.594 2.477 -16.646 1.00 87.00 561 LEU A C 1
ATOM 4508 O O . LEU A 1 561 ? 33.854 3.580 -16.174 1.00 87.00 561 LEU A O 1
ATOM 4512 N N . ASN A 1 562 ? 33.706 2.228 -17.953 1.00 87.75 562 ASN A N 1
ATOM 4513 C CA . ASN A 1 562 ? 34.098 3.260 -18.909 1.00 87.75 562 ASN A CA 1
ATOM 4514 C C . ASN A 1 562 ? 33.175 4.485 -18.780 1.00 87.75 562 ASN A C 1
ATOM 4516 O O . ASN A 1 562 ? 33.654 5.618 -18.769 1.00 87.75 562 ASN A O 1
ATOM 4520 N N . PHE A 1 563 ? 31.870 4.281 -18.560 1.00 89.00 563 PHE A N 1
ATOM 4521 C CA . PHE A 1 563 ? 30.883 5.352 -18.359 1.00 89.00 563 PHE A CA 1
ATOM 4522 C C . PHE A 1 563 ? 31.137 6.242 -17.134 1.00 89.00 563 PHE A C 1
ATOM 4524 O O . PHE A 1 563 ? 30.638 7.364 -17.101 1.00 89.00 563 PHE A O 1
ATOM 4531 N N . MET A 1 564 ? 31.986 5.829 -16.191 1.00 86.69 564 MET A N 1
ATOM 4532 C CA . MET A 1 564 ? 32.439 6.685 -15.087 1.00 86.69 564 MET A CA 1
ATOM 4533 C C . MET A 1 564 ? 33.415 7.779 -15.539 1.00 86.69 564 MET A C 1
ATOM 4535 O O . MET A 1 564 ? 33.505 8.829 -14.911 1.00 86.69 564 MET A O 1
ATOM 4539 N N . THR A 1 565 ? 34.143 7.569 -16.639 1.00 83.81 565 THR A N 1
ATOM 4540 C CA . THR A 1 565 ? 35.030 8.592 -17.204 1.00 83.81 565 THR A CA 1
ATOM 4541 C C . THR A 1 565 ? 34.217 9.576 -18.038 1.00 83.81 565 THR A C 1
ATOM 4543 O O . THR A 1 565 ? 33.696 9.214 -19.091 1.00 83.81 565 THR A O 1
ATOM 4546 N N . THR A 1 566 ? 34.128 10.830 -17.597 1.00 84.00 566 THR A N 1
ATOM 4547 C CA . THR A 1 566 ? 33.368 11.895 -18.280 1.00 84.00 566 THR A CA 1
ATOM 4548 C C . THR A 1 566 ? 34.175 12.635 -19.349 1.00 84.00 566 THR A C 1
ATOM 4550 O O . THR A 1 566 ? 33.610 13.415 -20.110 1.00 84.00 566 THR A O 1
ATOM 4553 N N . SER A 1 567 ? 35.480 12.370 -19.476 1.00 74.50 567 SER A N 1
ATOM 4554 C CA . SER A 1 567 ? 36.319 12.937 -20.540 1.00 74.50 567 SER A CA 1
ATOM 4555 C C . SER A 1 567 ? 35.723 12.644 -21.924 1.00 74.50 567 SER A C 1
ATOM 4557 O O . SER A 1 567 ? 35.533 11.485 -22.295 1.00 74.50 567 SER A O 1
ATOM 4559 N N . GLY A 1 568 ? 35.405 13.701 -22.679 1.00 70.38 568 GLY A N 1
ATOM 4560 C CA . GLY A 1 568 ? 34.749 13.619 -23.991 1.00 70.38 568 GLY A CA 1
ATOM 4561 C C . GLY A 1 568 ? 33.212 13.647 -23.964 1.00 70.38 568 GLY A C 1
ATOM 4562 O O . GLY A 1 568 ? 32.597 13.727 -25.023 1.00 70.38 568 GLY A O 1
ATOM 4563 N N . MET A 1 569 ? 32.572 13.634 -22.789 1.00 84.62 569 MET A N 1
ATOM 4564 C CA . MET A 1 569 ? 31.123 13.816 -22.659 1.00 84.62 569 MET A CA 1
ATOM 4565 C C . MET A 1 569 ? 30.781 15.309 -22.523 1.00 84.62 569 MET A C 1
ATOM 4567 O O . MET A 1 569 ? 30.912 15.885 -21.452 1.00 84.62 569 MET A O 1
ATOM 4571 N N . VAL A 1 570 ? 30.316 15.951 -23.599 1.00 82.12 570 VAL A N 1
ATOM 4572 C CA . VAL A 1 570 ? 30.070 17.413 -23.619 1.00 82.12 570 VAL A CA 1
ATOM 4573 C C . VAL A 1 570 ? 29.000 17.865 -22.614 1.00 82.12 570 VAL A C 1
ATOM 4575 O O . VAL A 1 570 ? 29.113 18.944 -22.045 1.00 82.12 570 VAL A O 1
ATOM 4578 N N . HIS A 1 571 ? 27.964 17.052 -22.398 1.00 86.12 571 HIS A N 1
ATOM 4579 C CA . HIS A 1 571 ? 26.783 17.430 -21.610 1.00 86.12 571 HIS A CA 1
ATOM 4580 C C . HIS A 1 571 ? 26.707 16.776 -20.230 1.00 86.12 571 HIS A C 1
ATOM 4582 O O . HIS A 1 571 ? 25.742 17.024 -19.513 1.00 86.12 571 HIS A O 1
ATOM 4588 N N . PHE A 1 572 ? 27.667 15.920 -19.872 1.00 90.25 572 PHE A N 1
ATOM 4589 C CA . PHE A 1 572 ? 27.597 15.086 -18.672 1.00 90.25 572 PHE A CA 1
ATOM 4590 C C . PHE A 1 572 ? 28.889 15.189 -17.862 1.00 90.25 572 PHE A C 1
ATOM 4592 O O . PHE A 1 572 ? 29.981 14.961 -18.379 1.00 90.25 572 PHE A O 1
ATOM 4599 N N . SER A 1 573 ? 28.753 15.488 -16.576 1.00 88.06 573 SER A N 1
ATOM 4600 C CA . SER A 1 573 ? 29.839 15.633 -15.607 1.00 88.06 573 SER A CA 1
ATOM 4601 C C . SER A 1 573 ? 29.507 14.899 -14.299 1.00 88.06 573 SER A C 1
ATOM 4603 O O . SER A 1 573 ? 28.417 14.352 -14.140 1.00 88.06 573 SER A O 1
ATOM 4605 N N . ASP A 1 574 ? 30.468 14.831 -13.373 1.00 86.62 574 ASP A N 1
ATOM 4606 C CA . ASP A 1 574 ? 30.308 14.260 -12.023 1.00 86.62 574 ASP A CA 1
ATOM 4607 C C . ASP A 1 574 ? 29.662 12.862 -11.958 1.00 86.62 574 ASP A C 1
ATOM 4609 O O . ASP A 1 574 ? 28.715 12.639 -11.200 1.00 86.62 574 ASP A O 1
ATOM 4613 N N . ALA A 1 575 ? 30.174 11.907 -12.738 1.00 88.81 575 ALA A N 1
ATOM 4614 C CA . ALA A 1 575 ? 29.672 10.534 -12.736 1.00 88.81 575 ALA A CA 1
ATOM 4615 C C . ALA A 1 575 ? 29.835 9.861 -11.358 1.00 88.81 575 ALA A C 1
ATOM 4617 O O . ALA A 1 575 ? 30.930 9.837 -10.795 1.00 88.81 575 ALA A O 1
ATOM 4618 N N . ARG A 1 576 ? 28.760 9.269 -10.826 1.00 87.44 576 ARG A N 1
ATOM 4619 C CA . ARG A 1 576 ? 28.752 8.525 -9.553 1.00 87.44 576 ARG A CA 1
ATOM 4620 C C . ARG A 1 576 ? 28.012 7.203 -9.695 1.00 87.44 576 ARG A C 1
ATOM 4622 O O . ARG A 1 576 ? 26.839 7.198 -10.061 1.00 87.44 576 ARG A O 1
ATOM 4629 N N . LEU A 1 577 ? 28.670 6.090 -9.375 1.00 89.00 577 LEU A N 1
ATOM 4630 C CA . LEU A 1 577 ? 28.065 4.762 -9.446 1.00 89.00 577 LEU A CA 1
ATOM 4631 C C . LEU A 1 577 ? 27.200 4.521 -8.201 1.00 89.00 577 LEU A C 1
ATOM 4633 O O . LEU A 1 577 ? 27.720 4.331 -7.100 1.00 89.00 577 LEU A O 1
ATOM 4637 N N . GLU A 1 578 ? 25.879 4.536 -8.370 1.00 88.88 578 GLU A N 1
ATOM 4638 C CA . GLU A 1 578 ? 24.916 4.432 -7.264 1.00 88.88 578 GLU A CA 1
ATOM 4639 C C . GLU A 1 578 ? 24.361 3.017 -7.081 1.00 88.88 578 GLU A C 1
ATOM 4641 O O . GLU A 1 578 ? 23.866 2.670 -6.005 1.00 88.88 578 GLU A O 1
ATOM 4646 N N . TYR A 1 579 ? 24.405 2.189 -8.125 1.00 90.94 579 TYR A N 1
ATOM 4647 C CA . TYR A 1 579 ? 23.849 0.843 -8.074 1.00 90.94 579 TYR A CA 1
ATOM 4648 C C . TYR A 1 579 ? 24.562 -0.111 -9.027 1.00 90.94 579 TYR A C 1
ATOM 4650 O O . TYR A 1 579 ? 24.817 0.262 -10.173 1.00 90.94 579 TYR A O 1
ATOM 4658 N N . ILE A 1 580 ? 24.796 -1.346 -8.582 1.00 90.44 580 ILE A N 1
ATOM 4659 C CA . ILE A 1 580 ? 25.185 -2.475 -9.435 1.00 90.44 580 ILE A CA 1
ATOM 4660 C C . ILE A 1 580 ? 24.373 -3.728 -9.087 1.00 90.44 580 ILE A C 1
ATOM 4662 O O . ILE A 1 580 ? 24.025 -3.945 -7.926 1.00 90.44 580 ILE A O 1
ATOM 4666 N N . LEU A 1 581 ? 24.097 -4.555 -10.094 1.00 89.50 581 LEU A N 1
ATOM 4667 C CA . LEU A 1 581 ? 23.522 -5.892 -9.945 1.00 89.50 581 LEU A CA 1
ATOM 4668 C C . LEU A 1 581 ? 24.482 -6.914 -10.542 1.00 89.50 581 LEU A C 1
ATOM 4670 O O . LEU A 1 581 ? 24.774 -6.864 -11.744 1.00 89.50 581 LEU A O 1
ATOM 4674 N N . VAL A 1 582 ? 24.971 -7.820 -9.702 1.00 88.94 582 VAL A N 1
ATOM 4675 C CA . VAL A 1 582 ? 25.969 -8.821 -10.081 1.00 88.94 582 VAL A CA 1
ATOM 4676 C C . VAL A 1 582 ? 25.606 -10.206 -9.558 1.00 88.94 582 VAL A C 1
ATOM 4678 O O . VAL A 1 582 ? 24.810 -10.341 -8.635 1.00 88.94 582 VAL A O 1
ATOM 4681 N N . LYS A 1 583 ? 26.220 -11.244 -10.117 1.00 87.50 583 LYS A N 1
ATOM 4682 C CA . LYS A 1 583 ? 26.144 -12.622 -9.624 1.00 87.50 583 LYS A CA 1
ATOM 4683 C C . LYS A 1 583 ? 27.521 -13.274 -9.749 1.00 87.50 583 LYS A C 1
ATOM 4685 O O . LYS A 1 583 ? 28.176 -13.045 -10.765 1.00 87.50 583 LYS A O 1
ATOM 4690 N N . PRO A 1 584 ? 27.967 -14.080 -8.774 1.00 84.75 584 PRO A N 1
ATOM 4691 C CA . PRO A 1 584 ? 29.142 -14.922 -8.960 1.00 84.75 584 PRO A CA 1
ATOM 4692 C C . PRO A 1 584 ? 28.953 -15.834 -10.172 1.00 84.75 584 PRO A C 1
ATOM 4694 O O . PRO A 1 584 ? 27.914 -16.489 -10.301 1.00 84.75 584 PRO A O 1
ATOM 4697 N N . ASP A 1 585 ? 29.941 -15.870 -11.059 1.00 82.31 585 ASP A N 1
ATOM 4698 C CA . ASP A 1 585 ? 29.918 -16.787 -12.189 1.00 82.31 585 ASP A CA 1
ATOM 4699 C C . ASP A 1 585 ? 30.218 -18.209 -11.695 1.00 82.31 585 ASP A C 1
ATOM 4701 O O . ASP A 1 585 ? 31.320 -18.530 -11.247 1.00 82.31 585 ASP A O 1
ATOM 4705 N N . GLY A 1 586 ? 29.191 -19.056 -11.708 1.00 70.31 586 GLY A N 1
ATOM 4706 C CA . GLY A 1 586 ? 29.278 -20.425 -11.213 1.00 70.31 586 GLY A CA 1
ATOM 4707 C C . GLY A 1 586 ? 30.002 -21.380 -12.161 1.00 70.31 586 GLY A C 1
ATOM 4708 O O . GLY A 1 586 ? 30.411 -22.452 -11.705 1.00 70.31 586 GLY A O 1
ATOM 4709 N N . ASP A 1 587 ? 30.180 -20.989 -13.423 1.00 70.69 587 ASP A N 1
ATOM 4710 C CA . ASP A 1 587 ? 30.633 -21.860 -14.510 1.00 70.69 587 ASP A CA 1
ATOM 4711 C C . ASP A 1 587 ? 32.129 -21.680 -14.835 1.00 70.69 587 ASP A C 1
ATOM 4713 O O . ASP A 1 587 ? 32.658 -22.319 -15.747 1.00 70.69 587 ASP A O 1
ATOM 4717 N N . LEU A 1 588 ? 32.840 -20.839 -14.072 1.00 69.75 588 LEU A N 1
ATOM 4718 C CA . LEU A 1 588 ? 34.275 -20.616 -14.245 1.00 69.75 588 LEU A CA 1
ATOM 4719 C C . LEU A 1 588 ? 35.127 -21.824 -13.802 1.00 69.75 588 LEU A C 1
ATOM 4721 O O . LEU A 1 588 ? 34.829 -22.452 -12.782 1.00 69.75 588 LEU A O 1
ATOM 4725 N N . PRO A 1 589 ? 36.232 -22.112 -14.520 1.00 56.53 589 PRO A N 1
ATOM 4726 C CA . PRO A 1 589 ? 37.179 -23.172 -14.167 1.00 56.53 589 PRO A CA 1
ATOM 4727 C C . PRO A 1 589 ? 38.171 -22.789 -13.048 1.00 56.53 589 PRO A C 1
ATOM 4729 O O . PRO A 1 589 ? 38.805 -23.680 -12.485 1.00 56.53 589 PRO A O 1
ATOM 4732 N N . GLU A 1 590 ? 38.332 -21.497 -12.728 1.00 61.78 590 GLU A N 1
ATOM 4733 C CA . GLU A 1 590 ? 39.200 -20.998 -11.644 1.00 61.78 590 GLU A CA 1
ATOM 4734 C C . GLU A 1 590 ? 38.471 -20.970 -10.285 1.00 61.78 590 GLU A C 1
ATOM 4736 O O . GLU A 1 590 ? 37.245 -20.868 -10.218 1.00 61.78 590 GLU A O 1
ATOM 4741 N N . VAL A 1 591 ? 39.231 -21.055 -9.184 1.00 66.19 591 VAL A N 1
ATOM 4742 C CA . VAL A 1 591 ? 38.694 -20.930 -7.818 1.00 66.19 591 VAL A CA 1
ATOM 4743 C C . VAL A 1 591 ? 38.188 -19.501 -7.624 1.00 66.19 591 VAL A C 1
ATOM 4745 O O . VAL A 1 591 ? 38.956 -18.550 -7.755 1.00 66.19 591 VAL A O 1
ATOM 4748 N N . LEU A 1 592 ? 36.894 -19.354 -7.332 1.00 74.12 592 LEU A N 1
ATOM 4749 C CA . LEU A 1 592 ? 36.298 -18.062 -6.992 1.00 74.12 592 LEU A CA 1
ATOM 4750 C C . LEU A 1 592 ? 36.956 -17.498 -5.719 1.00 74.12 592 LEU A C 1
ATOM 4752 O O . LEU A 1 592 ? 37.297 -18.278 -4.827 1.00 74.12 592 LEU A O 1
ATOM 4756 N N . PRO A 1 593 ? 37.062 -16.165 -5.575 1.00 79.25 593 PRO A N 1
ATOM 4757 C CA . PRO A 1 593 ? 37.402 -15.542 -4.300 1.00 79.25 593 PRO A CA 1
ATOM 4758 C C . PRO A 1 593 ? 36.553 -16.113 -3.156 1.00 79.25 593 PRO A C 1
ATOM 4760 O O . PRO A 1 593 ? 35.363 -16.371 -3.342 1.00 79.25 593 PRO A O 1
ATOM 4763 N N . PHE A 1 594 ? 37.151 -16.316 -1.978 1.00 75.75 594 PHE A N 1
ATOM 4764 C CA . PHE A 1 594 ? 36.523 -17.015 -0.843 1.00 75.75 594 PHE A CA 1
ATOM 4765 C C . PHE A 1 594 ? 35.131 -16.470 -0.472 1.00 75.75 594 PHE A C 1
ATOM 4767 O O . PHE A 1 594 ? 34.206 -17.222 -0.154 1.00 75.75 594 PHE A O 1
ATOM 4774 N N . ASP A 1 595 ? 34.964 -15.152 -0.526 1.00 74.81 595 ASP A N 1
ATOM 4775 C CA . ASP A 1 595 ? 33.694 -14.487 -0.268 1.00 74.81 595 ASP A CA 1
ATOM 4776 C C . ASP A 1 595 ? 32.659 -14.767 -1.372 1.00 74.81 595 ASP A C 1
ATOM 4778 O O . ASP A 1 595 ? 31.518 -15.084 -1.043 1.00 74.81 595 ASP A O 1
ATOM 4782 N N . LEU A 1 596 ? 33.037 -14.761 -2.654 1.00 79.31 596 LEU A N 1
ATOM 4783 C CA . LEU A 1 596 ? 32.160 -15.132 -3.776 1.00 79.31 596 LEU A CA 1
ATOM 4784 C C . LEU A 1 596 ? 31.835 -16.633 -3.814 1.00 79.31 596 LEU A C 1
ATOM 4786 O O . LEU A 1 596 ? 30.709 -17.010 -4.152 1.00 79.31 596 LEU A O 1
ATOM 4790 N N . GLU A 1 597 ? 32.780 -17.491 -3.428 1.00 77.12 597 GLU A N 1
ATOM 4791 C CA . GLU A 1 597 ? 32.578 -18.937 -3.308 1.00 77.12 597 GLU A CA 1
ATOM 4792 C C . GLU A 1 597 ? 31.482 -19.248 -2.284 1.00 77.12 597 GLU A C 1
ATOM 4794 O O . GLU A 1 597 ? 30.592 -20.062 -2.540 1.00 77.12 597 GLU A O 1
ATOM 4799 N N . SER A 1 598 ? 31.470 -18.523 -1.161 1.00 75.25 598 SER A N 1
ATOM 4800 C CA . SER A 1 598 ? 30.448 -18.677 -0.121 1.00 75.25 598 SER A CA 1
ATOM 4801 C C . SER A 1 598 ? 29.018 -18.373 -0.605 1.00 75.25 598 SER A C 1
ATOM 4803 O O . SER A 1 598 ? 28.051 -18.886 -0.025 1.00 75.25 598 SER A O 1
ATOM 4805 N N . LEU A 1 599 ? 28.886 -17.587 -1.683 1.00 77.50 599 LEU A N 1
ATOM 4806 C CA . LEU A 1 599 ? 27.620 -17.170 -2.295 1.00 77.50 599 LEU A CA 1
ATOM 4807 C C . LEU A 1 599 ? 27.173 -18.099 -3.437 1.00 77.50 599 LEU A C 1
ATOM 4809 O O . LEU A 1 599 ? 25.987 -18.104 -3.792 1.00 77.50 599 LEU A O 1
ATOM 4813 N N . LYS A 1 600 ? 28.083 -18.909 -3.999 1.00 75.50 600 LYS A N 1
ATOM 4814 C CA . LYS A 1 600 ? 27.806 -19.818 -5.122 1.00 75.50 600 LYS A CA 1
ATOM 4815 C C . LYS A 1 600 ? 26.680 -20.798 -4.772 1.00 75.50 600 LYS A C 1
ATOM 4817 O O . LYS A 1 600 ? 26.712 -21.477 -3.748 1.00 75.50 600 LYS A O 1
ATOM 4822 N N . GLY A 1 601 ? 25.656 -20.859 -5.626 1.00 68.38 601 GLY A N 1
ATOM 4823 C CA . GLY A 1 601 ? 24.495 -21.746 -5.461 1.00 68.38 601 GLY A CA 1
ATOM 4824 C C . GLY A 1 601 ? 23.528 -21.372 -4.328 1.00 68.38 601 GLY A C 1
ATOM 4825 O O . GLY A 1 601 ? 22.525 -22.057 -4.153 1.00 68.38 601 GLY A O 1
ATOM 4826 N N . LYS A 1 602 ? 23.801 -20.299 -3.570 1.00 72.50 602 LYS A N 1
ATOM 4827 C CA . LYS A 1 602 ? 22.953 -19.816 -2.463 1.00 72.50 602 LYS A CA 1
ATOM 4828 C C . LYS A 1 602 ? 22.334 -18.449 -2.740 1.00 72.50 602 LYS A C 1
ATOM 4830 O O . LYS A 1 602 ? 21.239 -18.170 -2.264 1.00 72.50 602 LYS A O 1
ATOM 4835 N N . VAL A 1 603 ? 23.035 -17.599 -3.489 1.00 70.75 603 VAL A N 1
ATOM 4836 C CA . VAL A 1 603 ? 22.596 -16.245 -3.837 1.00 70.75 603 VAL A CA 1
ATOM 4837 C C . VAL A 1 603 ? 22.276 -16.185 -5.327 1.00 70.75 603 VAL A C 1
ATOM 4839 O O . VAL A 1 603 ? 23.136 -16.455 -6.164 1.00 70.75 603 VAL A O 1
ATOM 4842 N N . ASN A 1 604 ? 21.032 -15.826 -5.656 1.00 71.44 604 ASN A N 1
ATOM 4843 C CA . ASN A 1 604 ? 20.585 -15.697 -7.047 1.00 71.44 604 ASN A CA 1
ATOM 4844 C C . ASN A 1 604 ? 21.150 -14.435 -7.714 1.00 71.44 604 ASN A C 1
ATOM 4846 O O . ASN A 1 604 ? 21.583 -14.492 -8.862 1.00 71.44 604 ASN A O 1
ATOM 4850 N N . GLU A 1 605 ? 21.185 -13.325 -6.976 1.00 82.44 605 GLU A N 1
ATOM 4851 C CA . GLU A 1 605 ? 21.733 -12.040 -7.404 1.00 82.44 605 GLU A CA 1
ATOM 4852 C C . GLU A 1 605 ? 22.198 -11.217 -6.193 1.00 82.44 605 GLU A C 1
ATOM 4854 O O . GLU A 1 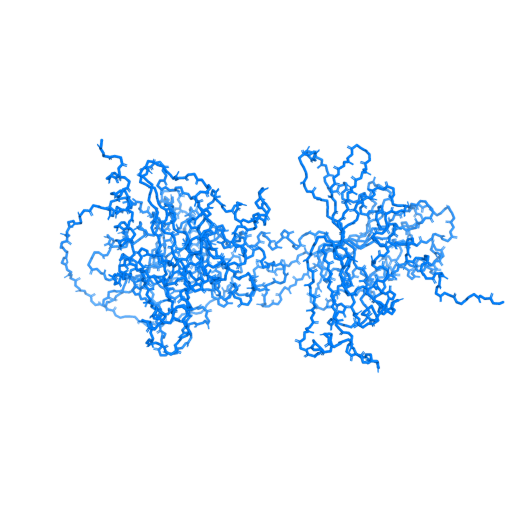605 ? 21.662 -11.341 -5.090 1.00 82.44 605 GLU A O 1
ATOM 4859 N N . LEU A 1 606 ? 23.200 -10.367 -6.403 1.00 83.06 606 LEU A N 1
ATOM 4860 C CA . LEU A 1 606 ? 23.736 -9.429 -5.427 1.00 83.06 606 LEU A CA 1
ATOM 4861 C C . LEU A 1 606 ? 23.502 -8.001 -5.930 1.00 83.06 606 LEU A C 1
ATOM 4863 O O . LEU A 1 606 ? 24.162 -7.527 -6.857 1.00 83.06 606 LEU A O 1
ATOM 4867 N N . ALA A 1 607 ? 22.556 -7.310 -5.296 1.00 86.06 607 ALA A N 1
ATOM 4868 C CA . ALA A 1 607 ? 22.252 -5.910 -5.561 1.00 86.06 607 ALA A CA 1
ATOM 4869 C C . ALA A 1 607 ? 22.979 -5.006 -4.556 1.00 86.06 607 ALA A C 1
ATOM 4871 O O . ALA A 1 607 ? 22.690 -5.033 -3.359 1.00 86.06 607 ALA A O 1
ATOM 4872 N N . LEU A 1 608 ? 23.890 -4.164 -5.039 1.00 83.44 608 LEU A N 1
ATOM 4873 C CA . LEU A 1 608 ? 24.623 -3.205 -4.212 1.00 83.44 608 LEU A CA 1
ATOM 4874 C C . LEU A 1 608 ? 24.146 -1.792 -4.548 1.00 83.44 608 LEU A C 1
ATOM 4876 O O . LEU A 1 608 ? 24.221 -1.371 -5.699 1.00 83.44 608 LEU A O 1
ATOM 4880 N N . LYS A 1 609 ? 23.647 -1.059 -3.543 1.00 86.06 609 LYS A N 1
ATOM 4881 C CA . LYS A 1 609 ? 23.205 0.343 -3.655 1.00 86.06 609 LYS A CA 1
ATOM 4882 C C . LYS A 1 609 ? 24.070 1.219 -2.750 1.00 86.06 609 LYS A C 1
ATOM 4884 O O . LYS A 1 609 ? 24.175 0.945 -1.557 1.00 86.06 609 LYS A O 1
ATOM 4889 N N . GLY A 1 610 ? 24.643 2.285 -3.295 1.00 80.25 610 GLY A N 1
ATOM 4890 C CA . GLY A 1 610 ? 25.541 3.194 -2.585 1.00 80.25 610 GLY A CA 1
ATOM 4891 C C . GLY A 1 610 ? 25.627 4.562 -3.257 1.00 80.25 610 GLY A C 1
ATOM 4892 O O . GLY A 1 610 ? 24.759 4.923 -4.044 1.00 80.25 610 GLY A O 1
ATOM 4893 N N . THR A 1 611 ? 26.661 5.333 -2.924 1.00 70.69 611 THR A N 1
ATOM 4894 C CA . THR A 1 611 ? 26.880 6.695 -3.450 1.00 70.69 611 THR A CA 1
ATOM 4895 C C . THR A 1 611 ? 28.133 6.829 -4.325 1.00 70.69 611 THR A C 1
ATOM 4897 O O . THR A 1 611 ? 28.207 7.767 -5.117 1.00 70.69 611 THR A O 1
ATOM 4900 N N . SER A 1 612 ? 29.098 5.909 -4.196 1.00 77.81 612 SER A N 1
ATOM 4901 C CA . SER A 1 612 ? 30.363 5.863 -4.958 1.00 77.81 612 SER A CA 1
ATOM 4902 C C . SER A 1 612 ? 30.900 4.430 -5.010 1.00 77.81 612 SER A C 1
ATOM 4904 O O . SER A 1 612 ? 31.936 4.098 -4.427 1.00 77.81 612 SER A O 1
ATOM 4906 N N . LEU A 1 613 ? 30.122 3.536 -5.621 1.00 80.69 613 LEU A N 1
ATOM 4907 C CA . LEU A 1 613 ? 30.442 2.110 -5.628 1.00 80.69 613 LEU A CA 1
ATOM 4908 C C . LEU A 1 613 ? 31.722 1.794 -6.404 1.00 80.69 613 LEU A C 1
ATOM 4910 O O . LEU A 1 613 ? 32.340 0.787 -6.117 1.00 80.69 613 LEU A O 1
ATOM 4914 N N . ASP A 1 614 ? 32.172 2.648 -7.316 1.00 71.06 614 ASP A N 1
ATOM 4915 C CA . ASP A 1 614 ? 33.402 2.493 -8.105 1.00 71.06 614 ASP A CA 1
ATOM 4916 C C . ASP A 1 614 ? 34.684 2.296 -7.268 1.00 71.06 614 ASP A C 1
ATOM 4918 O O . ASP A 1 614 ? 35.676 1.776 -7.774 1.00 71.06 614 ASP A O 1
ATOM 4922 N N . SER A 1 615 ? 34.645 2.637 -5.976 1.00 70.12 615 SER A N 1
ATOM 4923 C CA . SER A 1 615 ? 35.745 2.459 -5.016 1.00 70.12 615 SER A CA 1
ATOM 4924 C C . SER A 1 615 ? 35.721 1.135 -4.232 1.00 70.12 615 SER A C 1
ATOM 4926 O O . SER A 1 615 ? 36.615 0.881 -3.423 1.00 70.12 615 SER A O 1
ATOM 4928 N N . VAL A 1 616 ? 34.707 0.282 -4.427 1.00 75.50 616 VAL A N 1
ATOM 4929 C CA . VAL A 1 616 ? 34.563 -0.972 -3.667 1.00 75.50 616 VAL A CA 1
ATOM 4930 C C . VAL A 1 616 ? 35.469 -2.090 -4.196 1.00 75.50 616 VAL A C 1
ATOM 4932 O O . VAL A 1 616 ? 35.813 -2.145 -5.376 1.00 75.50 616 VAL A O 1
ATOM 4935 N N . HIS A 1 617 ? 35.813 -3.038 -3.318 1.00 73.69 617 HIS A N 1
ATOM 4936 C CA . HIS A 1 617 ? 36.788 -4.106 -3.587 1.00 73.69 617 HIS A CA 1
ATOM 4937 C C . HIS A 1 617 ? 36.431 -5.032 -4.773 1.00 73.69 617 HIS A C 1
ATOM 4939 O O . HIS A 1 617 ? 37.323 -5.626 -5.379 1.00 73.69 617 HIS A O 1
ATOM 4945 N N . TYR A 1 618 ? 35.151 -5.092 -5.167 1.00 73.81 618 TYR A N 1
ATOM 4946 C CA . TYR A 1 618 ? 34.647 -5.912 -6.281 1.00 73.81 618 TYR A CA 1
ATOM 4947 C C . TYR A 1 618 ? 35.174 -5.514 -7.675 1.00 73.81 618 TYR A C 1
ATOM 4949 O O . TYR A 1 618 ? 34.912 -6.217 -8.648 1.00 73.81 618 TYR A O 1
ATOM 4957 N N . PHE A 1 619 ? 35.919 -4.409 -7.795 1.00 75.75 619 PHE A N 1
ATOM 4958 C CA . PHE A 1 619 ? 36.506 -3.939 -9.057 1.00 75.75 619 PHE A CA 1
ATOM 4959 C C . PHE A 1 619 ? 37.994 -4.279 -9.235 1.00 75.75 619 PHE A C 1
ATOM 4961 O O . PHE A 1 619 ? 38.646 -3.770 -10.150 1.00 75.75 619 PHE A O 1
ATOM 4968 N N . THR A 1 620 ? 38.544 -5.156 -8.398 1.00 81.62 620 THR A N 1
ATOM 4969 C CA . THR A 1 620 ? 39.859 -5.768 -8.638 1.00 81.62 620 THR A CA 1
ATOM 4970 C C . THR A 1 620 ? 39.787 -6.798 -9.775 1.00 81.62 620 THR A C 1
ATOM 4972 O O . THR A 1 620 ? 38.722 -7.326 -10.096 1.00 81.62 620 THR A O 1
ATOM 4975 N N . ASP A 1 621 ? 40.917 -7.081 -10.426 1.00 79.56 621 ASP A N 1
ATOM 4976 C CA . ASP A 1 621 ? 40.957 -7.933 -11.626 1.00 79.56 621 ASP A CA 1
ATOM 4977 C C . ASP A 1 621 ? 40.478 -9.375 -11.392 1.00 79.56 621 ASP A C 1
ATOM 4979 O O . ASP A 1 621 ? 39.861 -9.968 -12.276 1.00 79.56 621 ASP A O 1
ATOM 4983 N N . GLU A 1 622 ? 40.722 -9.916 -10.201 1.00 81.94 622 GLU A N 1
ATOM 4984 C CA . GLU A 1 622 ? 40.272 -11.247 -9.777 1.00 81.94 622 GLU A CA 1
ATOM 4985 C C . GLU A 1 622 ? 38.736 -11.328 -9.693 1.00 81.94 622 GLU A C 1
ATOM 4987 O O . GLU A 1 622 ? 38.105 -12.220 -10.267 1.00 81.94 622 GLU A O 1
ATOM 4992 N N . TYR A 1 623 ? 38.111 -10.333 -9.062 1.00 83.56 623 TYR A N 1
ATOM 4993 C CA . TYR A 1 623 ? 36.658 -10.264 -8.901 1.00 83.56 623 TYR A CA 1
ATOM 4994 C C . TYR A 1 623 ? 35.957 -9.918 -10.211 1.00 83.56 623 TYR A C 1
ATOM 4996 O O . TYR A 1 623 ? 34.897 -10.467 -10.505 1.00 83.56 623 TYR A O 1
ATOM 5004 N N . LYS A 1 624 ? 36.569 -9.065 -11.043 1.00 85.50 624 LYS A N 1
ATOM 5005 C CA . LYS A 1 624 ? 36.036 -8.722 -12.365 1.00 85.50 624 LYS A CA 1
ATOM 5006 C C . LYS A 1 624 ? 35.858 -9.947 -13.261 1.00 85.50 624 LYS A C 1
ATOM 5008 O O . LYS A 1 624 ? 34.877 -10.039 -13.990 1.00 85.50 624 LYS A O 1
ATOM 5013 N N . LYS A 1 625 ? 36.798 -10.893 -13.217 1.00 85.81 625 LYS A N 1
ATOM 5014 C CA . LYS A 1 625 ? 36.688 -12.156 -13.962 1.00 85.81 625 LYS A CA 1
ATOM 5015 C C . LYS A 1 625 ? 35.591 -13.062 -13.403 1.00 85.81 625 LYS A C 1
ATOM 5017 O O . LYS A 1 625 ? 34.968 -13.793 -14.164 1.00 85.81 625 LYS A O 1
ATOM 5022 N N . SER A 1 626 ? 35.337 -12.959 -12.102 1.00 85.00 626 SER A N 1
ATOM 5023 C CA . SER A 1 626 ? 34.480 -13.853 -11.320 1.00 85.00 626 SER A CA 1
ATOM 5024 C C . SER A 1 626 ? 33.008 -13.428 -11.230 1.00 85.00 626 SER A C 1
ATOM 5026 O O . SER A 1 626 ? 32.200 -14.140 -10.634 1.00 85.00 626 SER A O 1
ATOM 5028 N N . LEU A 1 627 ? 32.640 -12.266 -11.783 1.00 86.94 627 LEU A N 1
ATOM 5029 C CA . LEU A 1 627 ? 31.313 -11.668 -11.623 1.00 86.94 627 LEU A CA 1
ATOM 5030 C C . LEU A 1 627 ? 30.596 -11.449 -12.960 1.00 86.94 627 LEU A C 1
ATOM 5032 O O . LEU A 1 627 ? 31.064 -10.742 -13.851 1.00 86.94 627 LEU A O 1
ATOM 5036 N N . LEU A 1 628 ? 29.371 -11.959 -13.040 1.00 87.75 628 LEU A N 1
ATOM 5037 C CA . LEU A 1 628 ? 28.396 -11.617 -14.066 1.00 87.75 628 LEU A CA 1
ATOM 5038 C C . LEU A 1 628 ? 27.701 -10.308 -13.675 1.00 87.75 628 LEU A C 1
ATOM 5040 O O . LEU A 1 628 ? 26.888 -10.295 -12.754 1.00 87.75 628 LEU A O 1
ATOM 5044 N N . MET A 1 629 ? 28.001 -9.202 -14.361 1.00 89.38 629 MET A N 1
ATOM 5045 C CA . MET A 1 629 ? 27.344 -7.907 -14.125 1.00 89.38 629 MET A CA 1
ATOM 5046 C C . MET A 1 629 ? 26.192 -7.663 -15.103 1.00 89.38 629 MET A C 1
ATOM 5048 O O . MET A 1 629 ? 26.413 -7.591 -16.309 1.00 89.38 629 MET A O 1
ATOM 5052 N N . GLN A 1 630 ? 24.974 -7.498 -14.582 1.00 88.94 630 GLN A N 1
ATOM 5053 C CA . GLN A 1 630 ? 23.768 -7.283 -15.391 1.00 88.94 630 GLN A CA 1
ATOM 5054 C C . GLN A 1 630 ? 23.422 -5.810 -15.566 1.00 88.94 630 GLN A C 1
ATOM 5056 O O . GLN A 1 630 ? 23.047 -5.386 -16.659 1.00 88.94 630 GLN A O 1
ATOM 5061 N N . LYS A 1 631 ? 23.496 -5.046 -14.475 1.00 91.31 631 LYS A N 1
ATOM 5062 C CA . LYS A 1 631 ? 22.889 -3.719 -14.392 1.00 91.31 631 LYS A CA 1
ATOM 5063 C C . LYS A 1 631 ? 23.766 -2.757 -13.618 1.00 91.31 631 LYS A C 1
ATOM 5065 O O . LYS A 1 631 ? 24.294 -3.123 -12.569 1.00 91.31 631 LYS A O 1
ATOM 5070 N N . VAL A 1 632 ? 23.830 -1.514 -14.086 1.00 91.94 632 VAL A N 1
ATOM 5071 C CA . VAL A 1 632 ? 24.447 -0.391 -13.372 1.00 91.94 632 VAL A CA 1
ATOM 5072 C C . VAL A 1 632 ? 23.537 0.836 -13.387 1.00 91.94 632 VAL A C 1
ATOM 5074 O O . VAL A 1 632 ? 22.795 1.058 -14.346 1.00 91.94 632 VAL A O 1
ATOM 5077 N N . ARG A 1 633 ? 23.595 1.653 -12.329 1.00 90.81 633 ARG A N 1
ATOM 5078 C CA . ARG A 1 633 ? 23.050 3.019 -12.337 1.00 90.81 633 ARG A CA 1
ATOM 5079 C C . ARG A 1 633 ? 24.133 4.020 -12.006 1.00 90.81 633 ARG A C 1
ATOM 5081 O O . ARG A 1 633 ? 24.760 3.925 -10.950 1.00 90.81 633 ARG A O 1
ATOM 5088 N N . ILE A 1 634 ? 24.296 4.991 -12.891 1.00 91.06 634 ILE A N 1
ATOM 5089 C CA . ILE A 1 634 ? 25.282 6.053 -12.765 1.00 91.06 634 ILE A CA 1
ATOM 5090 C C . ILE A 1 634 ? 24.542 7.384 -12.758 1.00 91.06 634 ILE A C 1
ATOM 5092 O O . ILE A 1 634 ? 23.718 7.661 -13.629 1.00 91.06 634 ILE A O 1
ATOM 5096 N N . LYS A 1 635 ? 24.820 8.207 -11.757 1.00 90.88 635 LYS A N 1
ATOM 5097 C CA . LYS A 1 635 ? 24.291 9.561 -11.651 1.00 90.88 635 LYS A CA 1
ATOM 5098 C C . LYS A 1 635 ? 25.282 10.552 -12.236 1.00 90.88 635 LYS A C 1
ATOM 5100 O O . LYS A 1 635 ? 26.468 10.454 -11.945 1.00 90.88 635 LYS A O 1
ATOM 5105 N N . TYR A 1 636 ? 24.779 11.508 -13.007 1.00 91.00 636 TYR A N 1
ATOM 5106 C CA . TYR A 1 636 ? 25.550 12.582 -13.623 1.00 91.00 636 TYR A CA 1
ATOM 5107 C C . TYR A 1 636 ? 24.949 13.941 -13.276 1.00 91.00 636 TYR A C 1
ATOM 5109 O O . TYR A 1 636 ? 23.727 14.089 -13.150 1.00 91.00 636 TYR A O 1
ATOM 5117 N N . SER A 1 637 ? 25.809 14.947 -13.196 1.00 89.25 637 SER A N 1
ATOM 5118 C CA . SER A 1 637 ? 25.441 16.342 -13.424 1.00 89.25 637 SER A CA 1
ATOM 5119 C C . SER A 1 637 ? 25.322 16.564 -14.938 1.00 89.25 637 SER A C 1
ATOM 5121 O O . SER A 1 637 ? 26.103 16.000 -15.703 1.00 89.25 637 SER A O 1
ATOM 5123 N N . TYR A 1 638 ? 24.336 17.336 -15.399 1.00 89.88 638 TYR A N 1
ATOM 5124 C CA . TYR A 1 638 ? 24.210 17.679 -16.819 1.00 89.88 638 TYR A CA 1
ATOM 5125 C C . TYR A 1 638 ? 24.115 19.185 -17.037 1.00 89.88 638 TYR A C 1
ATOM 5127 O O . TYR A 1 638 ? 23.504 19.892 -16.234 1.00 89.88 638 TYR A O 1
ATOM 5135 N N . GLU A 1 639 ? 24.656 19.633 -18.169 1.00 84.62 639 GLU A N 1
ATOM 5136 C CA . GLU A 1 639 ? 24.515 20.991 -18.697 1.00 84.62 639 GLU A CA 1
ATOM 5137 C C . GLU A 1 639 ? 24.121 20.926 -20.181 1.00 84.62 639 GLU A C 1
ATOM 5139 O O . GLU A 1 639 ? 24.840 20.391 -21.032 1.00 84.62 639 GLU A O 1
ATOM 5144 N N . PHE A 1 640 ? 22.936 21.449 -20.502 1.00 81.31 640 PHE A N 1
ATOM 5145 C CA . PHE A 1 640 ? 22.380 21.438 -21.853 1.00 81.31 640 PHE A CA 1
ATOM 5146 C C . PHE A 1 640 ? 21.661 22.758 -22.151 1.00 81.31 640 PHE A C 1
ATOM 5148 O O . PHE A 1 640 ? 20.571 23.031 -21.643 1.00 81.31 640 PHE A O 1
ATOM 5155 N N . GLY A 1 641 ? 22.283 23.605 -22.976 1.00 76.62 641 GLY A N 1
ATOM 5156 C CA . GLY A 1 641 ? 21.785 24.953 -23.255 1.00 76.62 641 GLY A CA 1
ATOM 5157 C C . GLY A 1 641 ? 21.787 25.823 -21.994 1.00 76.62 641 GLY A C 1
ATOM 5158 O O . GLY A 1 641 ? 22.826 26.010 -21.374 1.00 76.62 641 GLY A O 1
ATOM 5159 N N . LEU A 1 642 ? 20.618 26.344 -21.606 1.00 71.19 642 LEU A N 1
ATOM 5160 C CA . LEU A 1 642 ? 20.428 27.106 -20.360 1.00 71.19 642 LEU A CA 1
ATOM 5161 C C . LEU A 1 642 ? 20.029 26.216 -19.165 1.00 71.19 642 LEU A C 1
ATOM 5163 O O . LEU A 1 642 ? 19.714 26.729 -18.090 1.00 71.19 642 LEU A O 1
ATOM 5167 N N . HIS A 1 643 ? 19.984 24.894 -19.348 1.00 76.94 643 HIS A N 1
ATOM 5168 C CA . HIS A 1 643 ? 19.494 23.955 -18.345 1.00 76.94 643 HIS A CA 1
ATOM 5169 C C . HIS A 1 643 ? 20.639 23.208 -17.676 1.00 76.94 643 HIS A C 1
ATOM 5171 O O . HIS A 1 643 ? 21.497 22.638 -18.345 1.00 76.94 643 HIS A O 1
ATOM 5177 N N . GLN A 1 644 ? 20.586 23.151 -16.349 1.00 81.25 644 GLN A N 1
ATOM 5178 C CA . GLN A 1 644 ? 21.512 22.390 -15.521 1.00 81.25 644 GLN A CA 1
ATOM 5179 C C . GLN A 1 644 ? 20.741 21.591 -14.471 1.00 81.25 644 GLN A C 1
ATOM 5181 O O . GLN A 1 644 ? 19.704 22.037 -13.965 1.00 81.25 644 GLN A O 1
ATOM 5186 N N . GLY A 1 645 ? 21.230 20.403 -14.141 1.00 87.12 645 GLY A N 1
ATOM 5187 C CA . GLY A 1 645 ? 20.578 19.531 -13.174 1.00 87.12 645 GLY A CA 1
ATOM 5188 C C . GLY A 1 645 ? 21.325 18.223 -12.977 1.00 87.12 645 GLY A C 1
ATOM 5189 O O . GLY A 1 645 ? 22.494 18.101 -13.324 1.00 87.12 645 GLY A O 1
ATOM 5190 N N . THR A 1 646 ? 20.635 17.232 -12.415 1.00 85.25 646 THR A N 1
ATOM 5191 C CA . THR A 1 646 ? 21.173 15.872 -12.295 1.00 85.25 646 THR A CA 1
ATOM 5192 C C . THR A 1 646 ? 20.287 14.891 -13.041 1.00 85.25 646 THR A C 1
ATOM 5194 O O . THR A 1 646 ? 19.060 15.019 -13.031 1.00 85.25 646 THR A O 1
ATOM 5197 N N . CYS A 1 647 ? 20.899 13.908 -13.684 1.00 86.25 647 CYS A N 1
ATOM 5198 C CA . CYS A 1 647 ? 20.202 12.802 -14.323 1.00 86.25 647 CYS A CA 1
ATOM 5199 C C . CYS A 1 647 ? 20.811 11.476 -13.871 1.00 86.25 647 CYS A C 1
ATOM 5201 O O . CYS A 1 647 ? 21.992 11.402 -13.531 1.00 86.25 647 CYS A O 1
ATOM 5203 N N . THR A 1 648 ? 19.988 10.439 -13.836 1.00 87.00 648 THR A N 1
ATOM 5204 C CA . THR A 1 648 ? 20.416 9.079 -13.528 1.00 87.00 648 THR A CA 1
ATOM 5205 C C . THR A 1 648 ? 20.273 8.238 -14.778 1.00 87.00 648 THR A C 1
ATOM 5207 O O . THR A 1 648 ? 19.224 8.228 -15.420 1.00 87.00 648 THR A O 1
ATOM 5210 N N . ILE A 1 649 ? 21.341 7.530 -15.110 1.00 87.19 649 ILE A N 1
ATOM 5211 C CA . ILE A 1 649 ? 21.426 6.659 -16.267 1.00 87.19 649 ILE A CA 1
ATOM 5212 C C . ILE A 1 649 ? 21.484 5.225 -15.783 1.00 87.19 649 ILE A C 1
ATOM 5214 O O . ILE A 1 649 ? 22.324 4.864 -14.960 1.00 87.19 649 ILE A O 1
ATOM 5218 N N . GLU A 1 650 ? 20.577 4.413 -16.300 1.00 88.12 650 GLU A N 1
ATOM 5219 C CA . GLU A 1 650 ? 20.494 2.988 -16.046 1.00 88.12 650 GLU A CA 1
ATOM 5220 C C . GLU A 1 650 ? 20.859 2.227 -17.320 1.00 88.12 650 GLU A C 1
ATOM 5222 O O . GLU A 1 650 ? 20.254 2.436 -18.372 1.00 88.12 650 GLU A O 1
ATOM 5227 N N . LEU A 1 651 ? 21.840 1.335 -17.203 1.00 86.94 651 LEU A N 1
ATOM 5228 C CA . LEU A 1 651 ? 22.238 0.399 -18.248 1.00 86.94 651 LEU A CA 1
ATOM 5229 C C . LEU A 1 651 ? 21.975 -1.017 -17.728 1.00 86.94 651 LEU A C 1
ATOM 5231 O O . LEU A 1 651 ? 22.452 -1.361 -16.646 1.00 86.94 651 LEU A O 1
ATOM 5235 N N . ASP A 1 652 ? 21.185 -1.812 -18.447 1.00 87.19 652 ASP A N 1
ATOM 5236 C CA . ASP A 1 652 ? 20.648 -3.083 -17.944 1.00 87.19 652 ASP A CA 1
ATOM 5237 C C . ASP A 1 652 ? 20.507 -4.128 -19.055 1.00 87.19 652 ASP A C 1
ATOM 5239 O O . ASP A 1 652 ? 19.721 -3.963 -19.989 1.00 87.19 652 ASP A O 1
ATOM 5243 N N . PHE A 1 653 ? 21.213 -5.247 -18.925 1.00 84.94 653 PHE A N 1
ATOM 5244 C CA . PHE A 1 653 ? 20.959 -6.452 -19.710 1.00 84.94 653 PHE A CA 1
ATOM 5245 C C . PHE A 1 653 ? 19.789 -7.226 -19.095 1.00 84.94 653 PHE A C 1
ATOM 5247 O O . PHE A 1 653 ? 19.974 -8.226 -18.402 1.00 84.94 653 PHE A O 1
ATOM 5254 N N . LYS A 1 654 ? 18.568 -6.721 -19.288 1.00 77.94 654 LYS A N 1
ATOM 5255 C CA . LYS A 1 654 ? 17.381 -7.177 -18.547 1.00 77.94 654 LYS A CA 1
ATOM 5256 C C . LYS A 1 654 ? 17.211 -8.700 -18.572 1.00 77.94 654 LYS A C 1
ATOM 5258 O O . LYS A 1 654 ? 16.876 -9.277 -19.604 1.00 77.94 654 LYS A O 1
ATOM 5263 N N . GLY A 1 655 ? 17.359 -9.321 -17.400 1.00 73.56 655 GLY A N 1
ATOM 5264 C CA . GLY A 1 655 ? 17.152 -10.756 -17.192 1.00 73.56 655 GLY A CA 1
ATOM 5265 C C . GLY A 1 655 ? 18.357 -11.641 -17.519 1.00 73.56 655 GLY A C 1
ATOM 5266 O O . GLY A 1 655 ? 18.196 -12.858 -17.535 1.00 73.56 655 GLY A O 1
ATOM 5267 N N . ALA A 1 656 ? 19.548 -11.080 -17.760 1.00 81.56 656 ALA A N 1
ATOM 5268 C CA . ALA A 1 656 ? 20.735 -11.860 -18.126 1.00 81.56 656 ALA A CA 1
ATOM 5269 C C . ALA A 1 656 ? 21.137 -12.906 -17.072 1.00 81.56 656 ALA A C 1
ATOM 5271 O O . ALA A 1 656 ? 21.596 -13.989 -17.427 1.00 81.56 656 ALA A O 1
ATOM 5272 N N . LEU A 1 657 ? 20.949 -12.607 -15.780 1.00 81.00 657 LEU A N 1
ATOM 5273 C CA . LEU A 1 657 ? 21.345 -13.500 -14.679 1.00 81.00 657 LEU A CA 1
ATOM 5274 C C . LEU A 1 657 ? 20.404 -14.701 -14.483 1.00 81.00 657 LEU A C 1
ATOM 5276 O O . LEU A 1 657 ? 20.786 -15.665 -13.809 1.00 81.00 657 LEU A O 1
ATOM 5280 N N . GLU A 1 658 ? 19.201 -14.642 -15.068 1.00 70.12 658 GLU A N 1
ATOM 5281 C CA . GLU A 1 658 ? 18.149 -15.666 -14.972 1.00 70.12 658 GLU A CA 1
ATOM 5282 C C . GLU A 1 658 ? 17.912 -16.406 -16.299 1.00 70.12 658 GLU A C 1
ATOM 5284 O O . GLU A 1 658 ? 17.778 -17.626 -16.314 1.00 70.12 658 GLU A O 1
ATOM 5289 N N . MET A 1 659 ? 17.827 -15.671 -17.415 1.00 56.84 659 MET A N 1
ATOM 5290 C CA . MET A 1 659 ? 17.357 -16.172 -18.716 1.00 56.84 659 MET A CA 1
ATOM 5291 C C . MET A 1 659 ? 18.489 -16.620 -19.654 1.00 56.84 659 MET A C 1
ATOM 5293 O O . MET A 1 659 ? 18.216 -17.111 -20.751 1.00 56.84 659 MET A O 1
ATOM 5297 N N . GLY A 1 660 ? 19.747 -16.469 -19.235 1.00 58.53 660 GLY A N 1
ATOM 5298 C CA . GLY A 1 660 ? 20.913 -16.802 -20.045 1.00 58.53 660 GLY A CA 1
ATOM 5299 C C . GLY A 1 660 ? 21.297 -15.713 -21.054 1.00 58.53 660 GLY A C 1
ATOM 5300 O O . GLY A 1 660 ? 20.716 -14.634 -21.131 1.00 58.53 660 GLY A O 1
ATOM 5301 N N . ALA A 1 661 ? 22.341 -16.002 -21.823 1.00 54.47 661 ALA A N 1
ATOM 5302 C CA . ALA A 1 661 ? 23.368 -15.021 -22.156 1.00 54.47 661 ALA A CA 1
ATOM 5303 C C . ALA A 1 661 ? 23.120 -14.144 -23.416 1.00 54.47 661 ALA A C 1
ATOM 5305 O O . ALA A 1 661 ? 23.977 -13.356 -23.810 1.00 54.47 661 ALA A O 1
ATOM 5306 N N . ASN A 1 662 ? 21.931 -14.219 -24.032 1.00 67.12 662 ASN A N 1
ATOM 5307 C CA . ASN A 1 662 ? 21.587 -13.475 -25.258 1.00 67.12 662 ASN A CA 1
ATOM 5308 C C . ASN A 1 662 ? 20.641 -12.280 -25.014 1.00 67.12 662 ASN A C 1
ATOM 5310 O O . ASN A 1 662 ? 19.685 -12.054 -25.757 1.00 67.12 662 ASN A O 1
ATOM 5314 N N . THR A 1 663 ? 20.860 -11.541 -23.929 1.00 74.62 663 THR A N 1
ATOM 5315 C CA . THR A 1 663 ? 20.081 -10.342 -23.582 1.00 74.62 663 THR A CA 1
ATOM 5316 C C . THR A 1 663 ? 20.725 -9.081 -24.155 1.00 74.62 663 THR A C 1
ATOM 5318 O O . THR A 1 663 ? 21.934 -8.896 -24.019 1.00 74.62 663 THR A O 1
ATOM 5321 N N . GLU A 1 664 ? 19.920 -8.208 -24.761 1.00 78.31 664 GLU A N 1
ATOM 5322 C CA . GLU A 1 664 ? 20.343 -6.911 -25.313 1.00 78.31 664 GLU A CA 1
ATOM 5323 C C . GLU A 1 664 ? 20.476 -5.854 -24.202 1.00 78.31 664 GLU A C 1
ATOM 5325 O O . GLU A 1 664 ? 19.787 -5.916 -23.179 1.00 78.31 664 GLU A O 1
ATOM 5330 N N . LEU A 1 665 ? 21.373 -4.885 -24.387 1.00 80.44 665 LEU A N 1
ATOM 5331 C CA . LEU A 1 665 ? 21.557 -3.765 -23.473 1.00 80.44 665 LEU A CA 1
ATOM 5332 C C . LEU A 1 665 ? 20.373 -2.800 -23.571 1.00 80.44 665 LEU A C 1
ATOM 5334 O O . LEU A 1 665 ? 20.151 -2.163 -24.600 1.00 80.44 665 LEU A O 1
ATOM 5338 N N . HIS A 1 666 ? 19.656 -2.623 -22.468 1.00 76.25 666 HIS A N 1
ATOM 5339 C CA . HIS A 1 666 ? 18.658 -1.573 -22.331 1.00 76.25 666 HIS A CA 1
ATOM 5340 C C . HIS A 1 666 ? 19.266 -0.348 -21.656 1.00 76.25 666 HIS A C 1
ATOM 5342 O O . HIS A 1 666 ? 19.980 -0.457 -20.660 1.00 76.25 666 HIS A O 1
ATOM 5348 N N . PHE A 1 667 ? 18.917 0.825 -22.172 1.00 79.88 667 PHE A N 1
ATOM 5349 C CA . PHE A 1 667 ? 19.286 2.120 -21.620 1.00 79.88 667 PHE A CA 1
ATOM 5350 C C . PHE A 1 667 ? 18.028 2.861 -21.168 1.00 79.88 667 PHE A C 1
ATOM 5352 O O . PHE A 1 667 ? 17.005 2.848 -21.852 1.00 79.88 667 PHE A O 1
ATOM 5359 N N . ASN A 1 668 ? 18.102 3.502 -20.007 1.00 75.69 668 ASN A N 1
ATOM 5360 C CA . ASN A 1 668 ? 17.083 4.424 -19.525 1.00 75.69 668 ASN A CA 1
ATOM 5361 C C . ASN A 1 668 ? 17.762 5.643 -18.892 1.00 75.69 668 ASN A C 1
ATOM 5363 O O . ASN A 1 668 ? 18.731 5.494 -18.149 1.00 75.69 668 ASN A O 1
ATOM 5367 N N . LEU A 1 669 ? 17.236 6.837 -19.160 1.00 83.94 669 LEU A N 1
ATOM 5368 C CA . LEU A 1 669 ? 17.710 8.091 -18.579 1.00 83.94 669 LEU A CA 1
ATOM 5369 C C . LEU A 1 669 ? 16.557 8.780 -17.859 1.00 83.94 669 LEU A C 1
ATOM 5371 O O . LEU A 1 669 ? 15.488 8.988 -18.426 1.00 83.94 669 LEU A O 1
ATOM 5375 N N . GLU A 1 670 ? 16.792 9.162 -16.608 1.00 78.50 670 GLU A N 1
ATOM 5376 C CA . GLU A 1 670 ? 15.816 9.863 -15.781 1.00 78.50 670 GLU A CA 1
ATOM 5377 C C . GLU A 1 670 ? 16.405 11.185 -15.279 1.00 78.50 670 GLU A C 1
ATOM 5379 O O . GLU A 1 670 ? 17.344 11.204 -14.483 1.00 78.50 670 GLU A O 1
ATOM 5384 N N . VAL A 1 671 ? 15.855 12.318 -15.729 1.00 81.25 671 VAL A N 1
ATOM 5385 C CA . VAL A 1 671 ? 16.215 13.640 -15.195 1.00 81.25 671 VAL A CA 1
ATOM 5386 C C . VAL A 1 671 ? 15.545 13.862 -13.839 1.00 81.25 671 VAL A C 1
ATOM 5388 O O . VAL A 1 671 ? 14.321 13.771 -13.697 1.00 81.25 671 VAL A O 1
ATOM 5391 N N . SER A 1 672 ? 16.343 14.222 -12.835 1.00 75.69 672 SER A N 1
ATOM 5392 C CA . SER A 1 672 ? 15.856 14.548 -11.495 1.00 75.69 672 SER A CA 1
ATOM 5393 C C . SER A 1 672 ? 15.015 15.827 -11.514 1.00 75.69 672 SER A C 1
ATOM 5395 O O . SER A 1 672 ? 15.408 16.848 -12.083 1.00 75.69 672 SER A O 1
ATOM 5397 N N . LYS A 1 673 ? 13.858 15.810 -10.842 1.00 63.41 673 LYS A N 1
ATOM 5398 C CA . LYS A 1 673 ? 12.991 16.993 -10.709 1.00 63.41 673 LYS A CA 1
ATOM 5399 C C . LYS A 1 673 ? 13.693 18.066 -9.862 1.00 63.41 673 LYS A C 1
ATOM 5401 O O . LYS A 1 673 ? 13.923 17.853 -8.675 1.00 63.41 673 LYS A O 1
ATOM 5406 N N . SER A 1 674 ? 13.990 19.232 -10.444 1.00 55.75 674 SER A N 1
ATOM 5407 C CA . SER A 1 674 ? 14.574 20.384 -9.737 1.00 55.75 674 SER A CA 1
ATOM 5408 C C . SER A 1 674 ? 13.631 21.601 -9.748 1.00 55.75 674 SER A C 1
ATOM 5410 O O . SER A 1 674 ? 12.741 21.720 -10.594 1.00 55.75 674 SER A O 1
ATOM 5412 N N . LYS A 1 675 ? 13.837 22.544 -8.814 1.00 51.00 675 LYS A N 1
ATOM 5413 C CA . LYS A 1 675 ? 13.069 23.804 -8.747 1.00 51.00 675 LYS A CA 1
ATOM 5414 C C . LYS A 1 675 ? 13.280 24.709 -9.973 1.00 51.00 675 LYS A C 1
ATOM 5416 O O . LYS A 1 675 ? 12.398 25.519 -10.244 1.00 51.00 675 LYS A O 1
ATOM 5421 N N . SER A 1 676 ? 14.395 24.568 -10.699 1.00 49.56 676 SER A N 1
ATOM 5422 C CA . SER A 1 676 ? 14.695 25.353 -11.908 1.00 49.56 676 SER A CA 1
ATOM 5423 C C . SER A 1 676 ? 13.925 24.882 -13.145 1.00 49.56 676 SER A C 1
ATOM 5425 O O . SER A 1 676 ? 13.928 25.586 -14.147 1.00 49.56 676 SER A O 1
ATOM 5427 N N . ASN A 1 677 ? 13.236 23.734 -13.073 1.00 50.19 677 ASN A N 1
ATOM 5428 C CA . ASN A 1 677 ? 12.586 23.102 -14.225 1.00 50.19 677 ASN A CA 1
ATOM 5429 C C . ASN A 1 677 ? 11.049 23.286 -14.269 1.00 50.19 677 ASN A C 1
ATOM 5431 O O . ASN A 1 677 ? 10.347 22.537 -14.948 1.00 50.19 677 ASN A O 1
ATOM 5435 N N . LYS A 1 678 ? 10.484 24.254 -13.529 1.00 42.12 678 LYS A N 1
ATOM 5436 C CA . LYS A 1 678 ? 9.029 24.506 -13.523 1.00 42.12 678 LYS A CA 1
ATOM 5437 C C . LYS A 1 678 ? 8.561 25.098 -14.861 1.00 42.12 678 LYS A C 1
ATOM 5439 O O . LYS A 1 678 ? 8.987 26.188 -15.220 1.00 42.12 678 LYS A O 1
ATOM 5444 N N . GLY A 1 679 ? 7.635 24.410 -15.535 1.00 50.97 679 GLY A N 1
ATOM 5445 C CA . GLY A 1 679 ? 6.997 24.869 -16.780 1.00 50.97 679 GLY A CA 1
ATOM 5446 C C . GLY A 1 679 ? 7.653 24.375 -18.075 1.00 50.97 679 GLY A C 1
ATOM 5447 O O . GLY A 1 679 ? 7.264 24.822 -19.148 1.00 50.97 679 GLY A O 1
ATOM 5448 N N . LEU A 1 680 ? 8.635 23.475 -17.985 1.00 53.38 680 LEU A N 1
ATOM 5449 C CA . LEU A 1 680 ? 9.326 22.904 -19.141 1.00 53.38 680 LEU A CA 1
ATOM 5450 C C . LEU A 1 680 ? 8.647 21.633 -19.651 1.00 53.38 680 LEU A C 1
ATOM 5452 O O . LEU A 1 680 ? 8.119 20.840 -18.870 1.00 53.38 680 LEU A O 1
ATOM 5456 N N . ASP A 1 681 ? 8.752 21.418 -20.961 1.00 60.97 681 ASP A N 1
ATOM 5457 C CA . ASP A 1 681 ? 8.513 20.127 -21.599 1.00 60.97 681 ASP A CA 1
ATOM 5458 C C . ASP A 1 681 ? 9.642 19.160 -21.192 1.00 60.97 681 ASP A C 1
ATOM 5460 O O . ASP A 1 681 ? 10.686 19.036 -21.838 1.00 60.97 681 ASP A O 1
ATOM 5464 N N . GLN A 1 682 ? 9.467 18.554 -20.017 1.00 64.69 682 GLN A N 1
ATOM 5465 C CA . GLN A 1 682 ? 10.426 17.642 -19.395 1.00 64.69 682 GLN A CA 1
ATOM 5466 C C . GLN A 1 682 ? 10.658 16.388 -20.254 1.00 64.69 682 GLN A C 1
ATOM 5468 O O . GLN A 1 682 ? 11.719 15.770 -20.175 1.00 64.69 682 GLN A O 1
ATOM 5473 N N . GLU A 1 683 ? 9.681 16.039 -21.089 1.00 60.81 683 GLU A N 1
ATOM 5474 C CA . GLU A 1 683 ? 9.747 14.920 -22.018 1.00 60.81 683 GLU A CA 1
ATOM 5475 C C . GLU A 1 683 ? 10.725 15.220 -23.157 1.00 60.81 683 GLU A C 1
ATOM 5477 O O . GLU A 1 683 ? 11.616 14.415 -23.431 1.00 60.81 683 GLU A O 1
ATOM 5482 N N . LYS A 1 684 ? 10.665 16.427 -23.731 1.00 66.56 684 LYS A N 1
ATOM 5483 C CA . LYS A 1 684 ? 11.631 16.870 -24.744 1.00 66.56 684 LYS A CA 1
ATOM 5484 C C . LYS A 1 684 ? 13.073 16.882 -24.226 1.00 66.56 684 LYS A C 1
ATOM 5486 O O . LYS A 1 684 ? 13.958 16.339 -24.881 1.00 66.56 684 LYS A O 1
ATOM 5491 N N . LEU A 1 685 ? 13.310 17.431 -23.030 1.00 73.25 685 LEU A N 1
ATOM 5492 C CA . LEU A 1 685 ? 14.655 17.461 -22.432 1.00 73.25 685 LEU A CA 1
ATOM 5493 C C . LEU A 1 685 ? 15.193 16.051 -22.135 1.00 73.25 685 LEU A C 1
ATOM 5495 O O . LEU A 1 685 ? 16.370 15.782 -22.375 1.00 73.25 685 LEU A O 1
ATOM 5499 N N . ASN A 1 686 ? 14.340 15.151 -21.629 1.00 72.06 686 ASN A N 1
ATOM 5500 C CA . ASN A 1 686 ? 14.703 13.745 -21.436 1.00 72.06 686 ASN A CA 1
ATOM 5501 C C . ASN A 1 686 ? 15.115 13.098 -22.762 1.00 72.06 686 ASN A C 1
ATOM 5503 O O . ASN A 1 686 ? 16.156 12.448 -22.813 1.00 72.06 686 ASN A O 1
ATOM 5507 N N . ASN A 1 687 ? 14.334 13.303 -23.827 1.00 65.12 687 ASN A N 1
ATOM 5508 C CA . ASN A 1 687 ? 14.605 12.731 -25.146 1.00 65.12 687 ASN A CA 1
ATOM 5509 C C . ASN A 1 687 ? 15.920 13.254 -25.748 1.00 65.12 687 ASN A C 1
ATOM 5511 O O . ASN A 1 687 ? 16.715 12.465 -26.266 1.00 65.12 687 ASN A O 1
ATOM 5515 N N . ASP A 1 688 ? 16.194 14.555 -25.625 1.00 72.00 688 ASP A N 1
ATOM 5516 C CA . ASP A 1 688 ? 17.427 15.167 -26.132 1.00 72.00 688 ASP A CA 1
ATOM 5517 C C . ASP A 1 688 ? 18.670 14.631 -25.399 1.00 72.00 688 ASP A C 1
ATOM 5519 O O . ASP A 1 688 ? 19.628 14.177 -26.034 1.00 72.00 688 ASP A O 1
ATOM 5523 N N . LEU A 1 689 ? 18.651 14.614 -24.059 1.00 77.88 689 LEU A N 1
ATOM 5524 C CA . LEU A 1 689 ? 19.750 14.065 -23.253 1.00 77.88 689 LEU A CA 1
ATOM 5525 C C . LEU A 1 689 ? 19.932 12.562 -23.490 1.00 77.88 689 LEU A C 1
ATOM 5527 O O . LEU A 1 689 ? 21.066 12.091 -23.605 1.00 77.88 689 LEU A O 1
ATOM 5531 N N . ALA A 1 690 ? 18.833 11.815 -23.612 1.00 72.88 690 ALA A N 1
ATOM 5532 C CA . ALA A 1 690 ? 18.859 10.390 -23.918 1.00 72.88 690 ALA A CA 1
ATOM 5533 C C . ALA A 1 690 ? 19.536 10.113 -25.268 1.00 72.88 690 ALA A C 1
ATOM 5535 O O . ALA A 1 690 ? 20.392 9.231 -25.355 1.00 72.88 690 ALA A O 1
ATOM 5536 N N . SER A 1 691 ? 19.228 10.908 -26.298 1.00 67.56 691 SER A N 1
ATOM 5537 C CA . SER A 1 691 ? 19.873 10.810 -27.612 1.00 67.56 691 SER A CA 1
ATOM 5538 C C . SER A 1 691 ? 21.385 11.067 -27.531 1.00 67.56 691 SER A C 1
ATOM 5540 O O . SER A 1 691 ? 22.185 10.280 -28.051 1.00 67.56 691 SER A O 1
ATOM 5542 N N . LYS A 1 692 ? 21.803 12.119 -26.808 1.00 80.31 692 LYS A N 1
ATOM 5543 C CA . LYS A 1 692 ? 23.227 12.447 -26.617 1.00 80.31 692 LYS A CA 1
ATOM 5544 C C . LYS A 1 692 ? 23.981 11.354 -25.870 1.00 80.31 692 LYS A C 1
ATOM 5546 O O . LYS A 1 692 ? 25.079 10.992 -26.288 1.00 80.31 692 LYS A O 1
ATOM 5551 N N . PHE A 1 693 ? 23.407 10.804 -24.802 1.00 80.38 693 PHE A N 1
ATOM 5552 C CA . PHE A 1 693 ? 24.075 9.739 -24.060 1.00 80.38 693 PHE A CA 1
ATOM 5553 C C . PHE A 1 693 ? 24.129 8.430 -24.844 1.00 80.38 693 PHE A C 1
ATOM 5555 O O . PHE A 1 693 ? 25.142 7.735 -24.816 1.00 80.38 693 PHE A O 1
ATOM 5562 N N . ASN A 1 694 ? 23.092 8.112 -25.621 1.00 72.56 694 ASN A N 1
ATOM 5563 C CA . ASN A 1 694 ? 23.133 6.918 -26.454 1.00 72.56 694 ASN A CA 1
ATOM 5564 C C . ASN A 1 694 ? 24.247 6.990 -27.508 1.00 72.56 694 ASN A C 1
ATOM 5566 O O . ASN A 1 694 ? 24.912 5.990 -27.756 1.00 72.56 694 ASN A O 1
ATOM 5570 N N . ALA A 1 695 ? 24.519 8.168 -28.083 1.00 72.12 695 ALA A N 1
ATOM 5571 C CA . ALA A 1 695 ? 25.672 8.341 -28.971 1.00 72.12 695 ALA A CA 1
ATOM 5572 C C . ALA A 1 695 ? 26.999 7.964 -28.280 1.00 72.12 695 ALA A C 1
ATOM 5574 O O . ALA A 1 695 ? 27.833 7.294 -28.885 1.00 72.12 695 ALA A O 1
ATOM 5575 N N . ILE A 1 696 ? 27.149 8.305 -26.996 1.00 82.12 696 ILE A N 1
ATOM 5576 C CA . ILE A 1 696 ? 28.322 7.951 -26.183 1.00 82.12 696 ILE A CA 1
ATOM 5577 C C . ILE A 1 696 ? 28.410 6.432 -25.960 1.00 82.12 696 ILE A C 1
ATOM 5579 O O . ILE A 1 696 ? 29.498 5.864 -26.064 1.00 82.12 696 ILE A O 1
ATOM 5583 N N . ILE A 1 697 ? 27.284 5.756 -25.685 1.00 80.94 697 ILE A N 1
ATOM 5584 C CA . ILE A 1 697 ? 27.236 4.286 -25.549 1.00 80.94 697 ILE A CA 1
ATOM 5585 C C . ILE A 1 697 ? 27.765 3.617 -26.819 1.00 80.94 697 ILE A C 1
ATOM 5587 O O . ILE A 1 697 ? 28.638 2.750 -26.757 1.00 80.94 697 ILE A O 1
ATOM 5591 N N . GLN A 1 698 ? 27.262 4.061 -27.967 1.00 74.19 698 GLN A N 1
ATOM 5592 C CA . GLN A 1 698 ? 27.594 3.505 -29.273 1.00 74.19 698 GLN A CA 1
ATOM 5593 C C . GLN A 1 698 ? 29.066 3.755 -29.637 1.00 74.19 698 GLN A C 1
ATOM 5595 O O . GLN A 1 698 ? 29.766 2.824 -30.033 1.00 74.19 698 GLN A O 1
ATOM 5600 N N . GLU A 1 699 ? 29.572 4.978 -29.440 1.00 79.88 699 GLU A N 1
ATOM 5601 C CA . GLU A 1 699 ? 30.982 5.324 -29.675 1.00 79.88 699 GLU A CA 1
ATOM 5602 C C . GLU A 1 699 ? 31.926 4.441 -28.846 1.00 79.88 699 GLU A C 1
ATOM 5604 O O . GLU A 1 699 ? 32.900 3.887 -29.363 1.00 79.88 699 GLU A O 1
ATOM 5609 N N . ARG A 1 700 ? 31.631 4.279 -27.552 1.00 83.81 700 ARG A N 1
ATOM 5610 C CA . ARG A 1 700 ? 32.474 3.503 -26.634 1.00 83.81 700 ARG A CA 1
ATOM 5611 C C . ARG A 1 700 ? 32.439 2.013 -26.934 1.00 83.81 700 ARG A C 1
ATOM 5613 O O . ARG A 1 700 ? 33.469 1.352 -26.809 1.00 83.81 700 ARG A O 1
ATOM 5620 N N . TYR A 1 701 ? 31.293 1.494 -27.365 1.00 82.75 701 TYR A N 1
ATOM 5621 C CA . TYR A 1 701 ? 31.189 0.111 -27.812 1.00 82.75 701 TYR A CA 1
ATOM 5622 C C . TYR A 1 701 ? 31.970 -0.135 -29.113 1.00 82.75 701 TYR A C 1
ATOM 5624 O O . TYR A 1 701 ? 32.752 -1.084 -29.164 1.00 82.75 701 TYR A O 1
ATOM 5632 N N . LYS A 1 702 ? 31.854 0.748 -30.122 1.00 77.69 702 LYS A N 1
ATOM 5633 C CA . LYS A 1 702 ? 32.623 0.653 -31.382 1.00 77.69 702 LYS A CA 1
ATOM 5634 C C . LYS A 1 702 ? 34.133 0.616 -31.124 1.00 77.69 702 LYS A C 1
ATOM 5636 O O . LYS A 1 702 ? 34.787 -0.336 -31.541 1.00 77.69 702 LYS A O 1
ATOM 5641 N N . LYS A 1 703 ? 34.664 1.570 -30.344 1.00 79.19 703 LYS A N 1
ATOM 5642 C CA . LYS A 1 703 ? 36.096 1.605 -29.975 1.00 79.19 703 LYS A CA 1
ATOM 5643 C C . LYS A 1 703 ? 36.555 0.309 -29.314 1.00 79.19 703 LYS A C 1
ATOM 5645 O O . LYS A 1 703 ? 37.642 -0.188 -29.587 1.00 79.19 703 LYS A O 1
ATOM 5650 N N . LYS A 1 704 ? 35.723 -0.256 -28.438 1.00 76.19 704 LYS A N 1
ATOM 5651 C CA . LYS A 1 704 ? 36.045 -1.508 -27.755 1.00 76.19 704 LYS A CA 1
ATOM 5652 C C . LYS A 1 704 ? 36.050 -2.709 -28.706 1.00 76.19 704 LYS A C 1
ATOM 5654 O O . LYS A 1 704 ? 36.909 -3.572 -28.568 1.00 76.19 704 LYS A O 1
ATOM 5659 N N . LYS A 1 705 ? 35.130 -2.756 -29.671 1.00 70.81 705 LYS A N 1
ATOM 5660 C CA . LYS A 1 705 ? 35.086 -3.804 -30.701 1.00 70.81 705 LYS A CA 1
ATOM 5661 C C . LYS A 1 705 ? 36.307 -3.740 -31.627 1.00 70.81 705 LYS A C 1
ATOM 5663 O O . LYS A 1 705 ? 36.857 -4.780 -31.967 1.00 70.81 705 LYS A O 1
ATOM 5668 N N . GLU A 1 706 ? 36.771 -2.538 -31.967 1.00 66.81 706 GLU A N 1
ATOM 5669 C CA . GLU A 1 706 ? 38.001 -2.321 -32.749 1.00 66.81 706 GLU A CA 1
ATOM 5670 C C . GLU A 1 706 ? 39.265 -2.782 -32.002 1.00 66.81 706 GLU A C 1
ATOM 5672 O O . GLU A 1 706 ? 40.151 -3.369 -32.611 1.00 66.81 706 GLU A O 1
ATOM 5677 N N . LEU A 1 707 ? 39.318 -2.603 -30.677 1.00 60.31 707 LEU A N 1
ATOM 5678 C CA . LEU A 1 707 ? 40.397 -3.102 -29.808 1.00 60.31 707 LEU A CA 1
ATOM 5679 C C . LEU A 1 707 ? 40.419 -4.636 -29.637 1.00 60.31 707 LEU A C 1
ATOM 5681 O O . LEU A 1 707 ? 41.408 -5.171 -29.142 1.00 60.31 707 LEU A O 1
ATOM 5685 N N . LEU A 1 708 ? 39.340 -5.335 -30.007 1.00 47.84 708 LEU A N 1
ATOM 5686 C CA . LEU A 1 708 ? 39.197 -6.795 -29.907 1.00 47.84 708 LEU A CA 1
ATOM 5687 C C . LEU A 1 708 ? 39.453 -7.525 -31.239 1.00 47.84 708 LEU A C 1
ATOM 5689 O O . LEU A 1 708 ? 39.524 -8.755 -31.250 1.00 47.84 708 LEU A O 1
ATOM 5693 N N . LEU A 1 709 ? 39.595 -6.803 -32.356 1.00 37.34 709 LEU A N 1
ATOM 5694 C CA . LEU A 1 709 ? 40.010 -7.387 -33.632 1.00 37.34 709 LEU A CA 1
ATOM 5695 C C . LEU A 1 709 ? 41.534 -7.607 -33.611 1.00 37.34 709 LEU A C 1
ATOM 5697 O O . LEU A 1 709 ? 42.262 -6.690 -33.230 1.00 37.34 709 LEU A O 1
ATOM 5701 N N . PRO A 1 710 ? 42.046 -8.790 -34.004 1.00 36.56 710 PRO A N 1
ATOM 5702 C CA . PRO A 1 710 ? 43.483 -8.993 -34.104 1.00 36.56 710 PRO A CA 1
ATOM 5703 C C . PRO A 1 710 ? 44.046 -8.010 -35.130 1.00 36.56 710 PRO A C 1
ATOM 5705 O O . PRO A 1 710 ? 43.528 -7.908 -36.244 1.00 36.56 710 PRO A O 1
ATOM 5708 N N . SER A 1 711 ? 45.091 -7.280 -34.740 1.00 34.59 711 SER A N 1
ATOM 5709 C CA . SER A 1 711 ? 45.923 -6.490 -35.643 1.00 34.59 711 SER A CA 1
ATOM 5710 C C . SER A 1 711 ? 46.302 -7.379 -36.826 1.00 34.59 711 SER A C 1
ATOM 5712 O O . SER A 1 711 ? 47.022 -8.358 -36.642 1.00 34.59 711 SER A O 1
ATOM 5714 N N . GLY A 1 712 ? 45.745 -7.107 -38.004 1.00 35.53 712 GLY A N 1
ATOM 5715 C CA . GLY A 1 712 ? 46.109 -7.832 -39.214 1.00 35.53 712 GLY A CA 1
ATOM 5716 C C . GLY A 1 712 ? 47.567 -7.542 -39.559 1.00 35.53 712 GLY A C 1
ATOM 5717 O O . GLY A 1 712 ? 47.933 -6.369 -39.665 1.00 35.53 712 GLY A O 1
ATOM 5718 N N . ASP A 1 713 ? 48.358 -8.606 -39.690 1.00 32.66 713 ASP A N 1
ATOM 5719 C CA . ASP A 1 713 ? 49.625 -8.610 -40.429 1.00 32.66 713 ASP A CA 1
ATOM 5720 C C . ASP A 1 713 ? 49.386 -8.395 -41.933 1.00 32.66 713 ASP A C 1
ATOM 5722 O O . ASP A 1 713 ? 48.384 -8.943 -42.463 1.00 32.66 713 ASP A O 1
#

InterPro domains:
  IPR058873 GAPS4, PD-(D/E)XK nuclease domain [PF26115] (4-177)
  IPR058955 GAPS4b, N-terminal domain [PF26110] (353-415)

pLDDT: mean 80.99, std 15.29, range [25.02, 98.44]

Secondary structure (DSSP, 8-state):
--TTHHHHHHHHHHHHHHHHHHHHTT-TT-B--EEEE-TTTTTT-BTTB---EEEESEEEEEE-TT-TTEEEEEEEEEEEESSSPPPTHHHHHHHHHHHHHHHHTTT-HHHHHTT---SSEEEEEEEEEEEE--GGGTT--HHHHHHHHHH-S--TTS--TTTT---SEEEEE-HHHHHHHHHHHHHHHHHSTTSPEEEE----SS---TTT--SEES---GGGTT-SEEEEEEEETTEEEEEEEESS---HHHHHHHHHHHHHH-TT-SEEEEEESS--HHHHHHHHHHHHTT-S-HHHHHHEEEEEPPP--GGGGGSPP-PPP----------------PPPGGG----GGGTHHHHH-TTS-HHHHHHHHHHHTEEES---HHHHHHHHHTSPPPHHHHHHHHHHHHHHHHS-EEEEEEEEBSSTT--HHHHHHHHHHHHHHHTTT-PPPTTEEEEEEEEEEE-TTS-EEEEEEEEEE--TT-TTT-EEEEEEEEEEEEETTEEEEEEEESSHHHHHHHHHHHHHHHHHHHHTTSBSS-----BGGGS-HHHHHHHHHHTT--TT-TTEEEEEEEEEEEEE-TT-SSPPPHHHHHHTTT-S-EEEE-S-GGGSGGGSHHHHHHEEEEEEEEEEEEEETTEEEEEEEEEE-TTHHHH-S-PBPEEEEEEPP-GGGTTS-HHHHHHHHHHHHHHHHHHHHHHHHHTTS----

Organism: NCBI:txid1649169

Sequence (713 aa):
MNGGEFPKKVGEDGEKMMREFLKLVGWGALAPASSFSCSLGEKHKLSDSDRQGHNVDGIFHYANPLNHDETDVVLCSAKHNQDAYSAKSKAYSHMKDLAQSLECAPKDFSFNSEFENWDRKKVYKGLLFWISSNPSERNESMVDKISDGFLKEDDPDGKPRLRGINFDSIYVLDNKKVTFIYSSVKTAQQLYPGNQINFLYPHTGLNNSPHDLQPYGKILPIQFMNTSILPIVVDDANSVKVLIFCDIDFDKEYLKRIIWLAHKTCGLANKVDIFFNDYDVTSDSKTEAVVKQMFPDSQLISKTTIRRINEYDFVTLKEDQVEQIIVNQIAEVRPQIHAKVSDDLDRMLPFGEIIKPILASSILSETDLKSFLVRKGIFIGNKDKQHTVPLMSTMLFSPEELNTLKFLLKEKEDKIKTVLRKTNLAQKEISRDVLASNLQEVMENSLDSVFPPTNCKFHKKPNISIGSSDEIVISFVLEKRNSTKDLITGTQHNNGALIFKIENDELIGRIDYTSKEVYTYGTKLFKEIEQELLSKAVIKDEFLSIYFNDFDNKGRIEFFLNFMTTSGMVHFSDARLEYILVKPDGDLPEVLPFDLESLKGKVNELALKGTSLDSVHYFTDEYKKSLLMQKVRIKYSYEFGLHQGTCTIELDFKGALEMGANTELHFNLEVSKSKSNKGLDQEKLNNDLASKFNAIIQERYKKKKELLLPSGD

Foldseek 3Di:
DPPPVVVVVQQVLQLLLVQLLQVLQQQVVWAAKDKAAQPFQVVLDDPPGGGGIAIAGTWGWDQFLLANQEIEIEGEHTAEAEADFDDLVVVLVLVQRQLSNQLCQCVGPVNVVVRPPDPHYYAYEYEYEHEYNHPVCQQPDVLQVNLVVLLPQADPVRDGRNAPRDHFKYFYDYNNLSQQSVLQSVVVCVVPPPFQKKWAQDHQVSNPPPVSDDRIGSHDGPLCSLAQWTWIWGDDPAFIEIEIEGVAADDLLLLLAVLQVCVRNVFRGQAYEYEHAHDDCVPCVVSLVVSLVVDPPPNSSVRYHYYYGDTDRSSCSSPDDDDDDDDDDDDHDDDDDDDDDDDDLSSHQDARPLCLLLLVDPLDDLSNLQSLCSSSRMHGNDSDCVSSSSSRRSGGDGPVSVVVSVVSSVVSLQPKFKDKWKFAFLDQDCDLVNLQVLVVVLLVPCQVPFDFPPQKDWPAGFDWDQDPPSKIKTKTWIWGADDSSNSHPGIDIKIWIWIWHDDPRMIMIMIITSDPRSVVRSVVSVVSSQVSCVVVRRTDDGIDWAFQVVDQQLRVVVLVCVVQDCVPQPWWADKAWFKWKKAFDLPDPDDADPVNNVCRPPPLIDIDGDTHCVPDPCNDPRNSNGMRTFKTKIKTWTDDDPDTAIKIKIWGQPCCSPPHTGGTIGIAMGTDDDPVCPPDPVVVVRVVVSVSVVVVSVVSVVVVVVVVDPDDD

Radius of gyration: 30.94 Å; chains: 1; bounding box: 90×53×91 Å